Protein AF-A0A845X352-F1 (afdb_monomer_lite)

Foldseek 3Di:
DDPPPPDQFAKEWEWAWDDELQDWIKIWIFIDGPLCPPDTPDTDMFIPLRHNVLLVLLCCLFPPQQVVLVPDQDPDVVVLPVPPHDPVVSVVSVVVSLVVVQCSCVDPRNVVVVVVCVVPDDLSHQYEYEYEDLYLSVVSRLVVSHCVCVSRVNYFYAYAFFADPPCLLVDPDPDDDDDDDDDDDDDDDDDPPPPVVVVVVPPPDDDDDDPPPDDDDQAAQEEEEQEAEPVSADCPLVVVLQVVPDDSRHHYDYDHLDAPVVLLCCLAPHAHQEYEYDAEWDQDPNWIWGHSYPVRHIDTLVNVLVSNLNNVSRNHAEYEYLYACFSVNRSVCRVVVRDRAKYKGFSGGADNVLSSQLSNQLVVVLLVFDFNSVSNLRSLVVCCVPDDPNHNSSSTIGIYGHSPDGGDGRPPAPWFKKKWWWDDDLPDDDLVRVVVLVVQLVVVLVVVPFDFWDFFFFDPPTTITIIIGHPVSVVVVQVCVVVVVPQDRPNIGTPHMDGDDPLRVVLSVVLVCQQVVVDPLAPLDQAEQDRGEQDQGESDLGANDQYEHDQHEHDSHEPAAYACDQYEQDQYEHHQYEQCYECAQYEQAQYECDLYENAQYECDLYECALYEHALYECHLYEDANYECANYHCHNYQQANYEHENYHRQDPVNVVVSVVSHYDYPPDVPPDDDDDD

pLDDT: mean 74.86, std 20.64, range [22.33, 98.38]

Secondary structure (DSSP, 8-state):
----------EEEEEEEEEETTEEEEEEEEEEETTB-SS-SEEEEEE----HHHHHHHHHIIIIIIHHHTSSTT--TTGGGSSSS-HHHHHHHHHHHHHHHHHHHTSHHHHHHHHHHHHH--TTS-EEEEEE---HHHHTS-GGG-THHHH-TTEEEEEEPPP--HHHHS----PPPPP------------STTTHHHHTTSTTS--------------PEEEEEEE---TT---HHHHHHHHHT-BTTEEEEEEES--HHHHHHHHHHS--SEEEEES-EEEETTEEEEE-STT--EEEHHHHHHHHHHHHHTT--EEEEESTTHHHHHHHHHHTT---SEEEEESS---HHHHHHHHHHHHHHHHTT--HHHHHHHHHHHHHHH-TT-TTGGGSEEEEE-TTSPPP----S-EEEEEEEEE--TTS--HHHHHHHHHHHHHHHHTTT-SS-EEEEEETTTEEEEEEEEHHHHHHHHHHHHTTS--EETTEEEEEEE---HHHHHHHHHHHHHHHT-S-GGG-TT-B-TT-B-TT-B-TT-B-TT-B-TT-B-TT-B-TT-B-TT-B-TT-B-TT-B--SB-TT-B-TT-B-TT-B-TT-B-TT-B-TT-B-TT-B-TT-B-TT-B-TT-B-TT-B-TT-B-TT-BS--HHHHHHHHHTT-B----TTS-PPPP-

Radius of gyration: 29.83 Å; chains: 1; bounding box: 79×106×74 Å

Structure (mmCIF, N/CA/C/O backbone):
data_AF-A0A845X352-F1
#
_entry.id   AF-A0A845X352-F1
#
loop_
_atom_site.group_PDB
_atom_site.id
_atom_site.type_symbol
_atom_site.label_atom_id
_atom_site.label_alt_id
_atom_site.label_comp_id
_atom_site.label_asym_id
_atom_site.label_entity_id
_atom_site.label_seq_id
_atom_site.pdbx_PDB_ins_code
_atom_site.Cartn_x
_atom_site.Cartn_y
_atom_site.Cartn_z
_atom_site.occupancy
_atom_site.B_iso_or_equiv
_atom_site.auth_seq_id
_atom_site.auth_comp_id
_atom_site.auth_asym_id
_atom_site.auth_atom_id
_atom_site.pdbx_PDB_model_num
ATOM 1 N N . MET A 1 1 ? -16.718 -16.665 -29.196 1.00 27.50 1 MET A N 1
ATOM 2 C CA . MET A 1 1 ? -15.896 -15.441 -29.122 1.00 27.50 1 MET A CA 1
ATOM 3 C C . MET A 1 1 ? -16.073 -14.895 -27.712 1.00 27.50 1 MET A C 1
ATOM 5 O O . MET A 1 1 ? -17.046 -14.210 -27.438 1.00 27.50 1 MET A O 1
ATOM 9 N N . ILE A 1 2 ? -15.255 -15.384 -26.778 1.00 23.72 2 ILE A N 1
ATOM 10 C CA . ILE A 1 2 ? -15.344 -15.021 -25.359 1.00 23.72 2 ILE A CA 1
ATOM 11 C C . ILE A 1 2 ? -14.683 -13.653 -25.238 1.00 23.72 2 ILE A C 1
ATOM 13 O O . ILE A 1 2 ? -13.480 -13.532 -25.454 1.00 23.72 2 ILE A O 1
ATOM 17 N N . ILE A 1 3 ? -15.480 -12.625 -24.965 1.00 23.97 3 ILE A N 1
ATOM 18 C CA . ILE A 1 3 ? -14.970 -11.309 -24.596 1.00 23.97 3 ILE A CA 1
ATOM 19 C C . ILE A 1 3 ? -14.359 -11.487 -23.203 1.00 23.97 3 ILE A C 1
ATOM 21 O O . ILE A 1 3 ? -15.082 -11.551 -22.210 1.00 23.97 3 ILE A O 1
ATOM 25 N N . GLN A 1 4 ? -13.032 -11.634 -23.138 1.00 23.55 4 GLN A N 1
ATOM 26 C CA . GLN A 1 4 ? -12.269 -11.350 -21.927 1.00 23.55 4 GLN A CA 1
ATOM 27 C C . GLN A 1 4 ? -12.583 -9.899 -21.552 1.00 23.55 4 GLN A C 1
ATOM 29 O O . GLN A 1 4 ? -12.044 -8.972 -22.148 1.00 23.55 4 GLN A O 1
ATOM 34 N N . LYS A 1 5 ? -13.488 -9.688 -20.594 1.00 25.59 5 LYS A N 1
ATOM 35 C CA . LYS A 1 5 ? -13.499 -8.432 -19.848 1.00 25.59 5 LYS A CA 1
ATOM 36 C C . LYS A 1 5 ? -12.188 -8.413 -19.069 1.00 25.59 5 LYS A C 1
ATOM 38 O O . LYS A 1 5 ? -12.020 -9.201 -18.142 1.00 25.59 5 LYS A O 1
ATOM 43 N N . SER A 1 6 ? -11.240 -7.594 -19.511 1.00 26.06 6 SER A N 1
ATOM 44 C CA . SER A 1 6 ? -10.033 -7.290 -18.755 1.00 26.06 6 SER A CA 1
ATOM 45 C C . SER A 1 6 ? -10.470 -6.699 -17.420 1.00 26.06 6 SER A C 1
ATOM 47 O O . SER A 1 6 ? -11.062 -5.622 -17.370 1.00 26.06 6 SER A O 1
ATOM 49 N N . TYR A 1 7 ? -10.242 -7.435 -16.340 1.00 32.81 7 TYR A N 1
ATOM 50 C CA . TYR A 1 7 ? -10.299 -6.871 -15.002 1.00 32.81 7 TYR A CA 1
ATOM 51 C C . TYR A 1 7 ? -9.311 -5.695 -14.965 1.00 32.81 7 TYR A C 1
ATOM 53 O O . TYR A 1 7 ? -8.172 -5.865 -15.391 1.00 32.81 7 TYR A O 1
ATOM 61 N N . SER A 1 8 ? -9.755 -4.513 -14.524 1.00 38.47 8 SER A N 1
ATOM 62 C CA . SER A 1 8 ? -8.874 -3.370 -14.239 1.00 38.47 8 SER A CA 1
ATOM 63 C C . SER A 1 8 ? -7.820 -3.839 -13.240 1.00 38.47 8 SER A C 1
ATOM 65 O O . SER A 1 8 ? -8.158 -4.125 -12.090 1.00 38.47 8 SER A O 1
ATOM 67 N N . ILE A 1 9 ? -6.572 -3.967 -13.683 1.00 52.75 9 ILE A N 1
ATOM 68 C CA . ILE A 1 9 ? -5.444 -4.319 -12.819 1.00 52.75 9 ILE A CA 1
ATOM 69 C C . ILE A 1 9 ? -4.817 -2.998 -12.407 1.00 52.75 9 ILE A C 1
ATOM 71 O O . ILE A 1 9 ? -4.431 -2.214 -13.267 1.00 52.75 9 ILE A O 1
ATOM 75 N N . ASP A 1 10 ? -4.699 -2.742 -11.109 1.00 67.00 10 ASP A N 1
ATOM 76 C CA . ASP A 1 10 ? -3.988 -1.559 -10.640 1.00 67.00 10 ASP A CA 1
ATOM 77 C C . ASP A 1 10 ? -2.514 -1.658 -11.088 1.00 67.00 10 ASP A C 1
ATOM 79 O O . ASP A 1 10 ? -1.844 -2.670 -10.867 1.00 67.00 10 ASP A O 1
ATOM 83 N N . LYS A 1 11 ? -1.991 -0.621 -11.744 1.00 78.12 11 LYS A N 1
ATOM 84 C CA . LYS A 1 11 ? -0.628 -0.579 -12.297 1.00 78.12 11 LYS A CA 1
ATOM 85 C C . LYS A 1 11 ? 0.207 0.426 -11.526 1.00 78.12 11 LYS A C 1
ATOM 87 O O . LYS A 1 11 ? -0.228 1.554 -11.295 1.00 78.12 11 LYS A O 1
ATOM 92 N N . GLN A 1 12 ? 1.434 0.054 -11.179 1.00 84.50 12 GLN A N 1
ATOM 93 C CA . GLN A 1 12 ? 2.413 0.995 -10.642 1.00 84.50 12 GLN A CA 1
ATOM 94 C C . GLN A 1 12 ? 3.542 1.180 -11.652 1.00 84.50 12 GLN A C 1
ATOM 96 O O . GLN A 1 12 ? 4.151 0.214 -12.101 1.00 84.50 12 GLN A O 1
ATOM 101 N N . ILE A 1 13 ? 3.820 2.424 -12.015 1.00 89.75 13 ILE A N 1
ATOM 102 C CA . ILE A 1 13 ? 4.862 2.806 -12.964 1.00 89.75 13 ILE A CA 1
ATOM 103 C C . ILE A 1 13 ? 5.906 3.597 -12.192 1.00 89.75 13 ILE A C 1
ATOM 105 O O . ILE A 1 13 ? 5.591 4.633 -11.616 1.00 89.75 13 ILE A O 1
ATOM 109 N N . LEU A 1 14 ? 7.148 3.138 -12.194 1.00 89.75 14 LEU A N 1
ATOM 110 C CA . LEU A 1 14 ? 8.281 3.842 -11.613 1.00 89.75 14 LEU A CA 1
ATOM 111 C C . LEU A 1 14 ? 9.155 4.395 -12.742 1.00 89.75 14 LEU A C 1
ATOM 113 O O . LEU A 1 14 ? 9.650 3.638 -13.576 1.00 89.75 14 LEU A O 1
ATOM 117 N N . LEU A 1 15 ? 9.322 5.716 -12.764 1.00 92.50 15 LEU A N 1
ATOM 118 C CA . LEU A 1 15 ? 10.252 6.436 -13.627 1.00 92.50 15 LEU A CA 1
ATOM 119 C C . LEU A 1 15 ? 11.428 6.915 -12.776 1.00 92.50 15 LEU A C 1
ATOM 121 O O . LEU A 1 15 ? 11.297 7.882 -12.018 1.00 92.50 15 LEU A O 1
ATOM 125 N N . THR A 1 16 ? 12.571 6.243 -12.891 1.00 91.56 16 THR A N 1
ATOM 126 C CA . THR A 1 16 ? 13.773 6.569 -12.117 1.00 91.56 16 THR A CA 1
ATOM 127 C C . THR A 1 16 ? 14.749 7.371 -12.958 1.00 91.56 16 THR A C 1
ATOM 129 O O . THR A 1 16 ? 15.307 6.879 -13.931 1.00 91.56 16 THR A O 1
ATOM 132 N N . PHE A 1 17 ? 14.956 8.626 -12.571 1.00 91.69 17 PHE A N 1
ATOM 133 C CA . PHE A 1 17 ? 15.816 9.575 -13.260 1.00 91.69 17 PHE A CA 1
ATOM 134 C C . PHE A 1 17 ? 17.220 9.578 -12.651 1.00 91.69 17 PHE A C 1
ATOM 136 O O . PHE A 1 17 ? 17.397 9.842 -11.456 1.00 91.69 17 PHE A O 1
ATOM 143 N N . TYR A 1 18 ? 18.223 9.365 -13.498 1.00 89.44 18 TYR A N 1
ATOM 144 C CA . TYR A 1 18 ? 19.641 9.423 -13.158 1.00 89.44 18 TYR A CA 1
ATOM 145 C C . TYR A 1 18 ? 20.284 10.616 -13.860 1.00 89.44 18 TYR A C 1
ATOM 147 O O . TYR A 1 18 ? 20.210 10.725 -15.080 1.00 89.44 18 TYR A O 1
ATOM 155 N N . GLY A 1 19 ? 20.919 11.503 -13.094 1.00 90.00 19 GLY A N 1
ATOM 156 C CA . GLY A 1 19 ? 21.525 12.730 -13.614 1.00 90.00 19 GLY A CA 1
ATOM 157 C C . GLY A 1 19 ? 20.669 13.968 -13.356 1.00 90.00 19 GLY A C 1
ATOM 158 O O . GLY A 1 19 ? 19.941 14.029 -12.363 1.00 90.00 19 GLY A O 1
ATOM 159 N N . THR A 1 20 ? 20.793 14.981 -14.216 1.00 90.94 20 THR A N 1
ATOM 160 C CA . THR A 1 20 ? 20.149 16.292 -14.020 1.00 90.94 20 THR A CA 1
ATOM 161 C C . THR A 1 20 ? 19.397 16.731 -15.262 1.00 90.94 20 THR A C 1
ATOM 163 O O . THR A 1 20 ? 19.816 16.440 -16.379 1.00 90.94 20 THR A O 1
ATOM 166 N N . LEU A 1 21 ? 18.318 17.501 -15.104 1.00 91.25 21 LEU A N 1
ATOM 167 C CA . LEU A 1 21 ? 17.603 18.033 -16.265 1.00 91.25 21 LEU A CA 1
ATOM 168 C C . LEU A 1 21 ? 18.481 18.958 -17.132 1.00 91.25 21 LEU A C 1
ATOM 170 O O . LEU A 1 21 ? 18.203 19.140 -18.312 1.00 91.25 21 LEU A O 1
ATOM 174 N N . GLN A 1 22 ? 19.558 19.515 -16.573 1.00 89.81 22 GLN A N 1
ATOM 175 C CA . GLN A 1 22 ? 20.513 20.367 -17.282 1.00 89.81 22 GLN A CA 1
ATOM 176 C C . GLN A 1 22 ? 21.552 19.604 -18.109 1.00 89.81 22 GLN A C 1
ATOM 178 O O . GLN A 1 22 ? 22.080 20.175 -19.059 1.00 89.81 22 GLN A O 1
ATOM 183 N N . ALA A 1 23 ? 21.897 18.372 -17.739 1.00 88.88 23 ALA A N 1
ATOM 184 C CA . ALA A 1 23 ? 22.916 17.585 -18.427 1.00 88.88 23 ALA A CA 1
ATOM 185 C C . ALA A 1 23 ? 22.844 16.106 -18.028 1.00 88.88 23 ALA A C 1
ATOM 187 O O . ALA A 1 23 ? 22.582 15.787 -16.865 1.00 88.88 23 ALA A O 1
ATOM 188 N N . GLU A 1 24 ? 23.157 15.237 -18.996 1.00 84.06 24 GLU A N 1
ATOM 189 C CA . GLU A 1 24 ? 23.395 13.800 -18.791 1.00 84.06 24 GLU A CA 1
ATOM 190 C C . GLU A 1 24 ? 22.262 13.099 -18.024 1.00 84.06 24 GLU A C 1
ATOM 192 O O . GLU A 1 24 ? 22.479 12.479 -16.987 1.00 84.06 24 GLU A O 1
ATOM 197 N N . LEU A 1 25 ? 21.033 13.222 -18.537 1.00 91.50 25 LEU A N 1
ATOM 198 C CA . LEU A 1 25 ? 19.848 12.612 -17.941 1.00 91.50 25 LEU A CA 1
ATOM 199 C C . LEU A 1 25 ? 19.514 11.270 -18.603 1.00 91.50 25 LEU A C 1
ATOM 201 O O . LEU A 1 25 ? 19.390 11.183 -19.831 1.00 91.50 25 LEU A O 1
ATOM 205 N N . ALA A 1 26 ? 19.321 10.252 -17.772 1.00 90.44 26 ALA A N 1
ATOM 206 C CA . ALA A 1 26 ? 18.781 8.951 -18.141 1.00 90.44 26 ALA A CA 1
ATOM 207 C C . ALA A 1 26 ? 17.533 8.630 -17.310 1.00 90.44 26 ALA A C 1
ATOM 209 O O . ALA A 1 26 ? 17.379 9.140 -16.198 1.00 90.44 26 ALA A O 1
ATOM 210 N N . VAL A 1 27 ? 16.644 7.801 -17.853 1.00 92.56 27 VAL A N 1
ATOM 211 C CA . VAL A 1 27 ? 15.382 7.403 -17.222 1.00 92.56 27 VAL A CA 1
ATOM 212 C C . VAL A 1 27 ? 15.180 5.913 -17.373 1.00 92.56 27 VAL A C 1
ATOM 214 O O . VAL A 1 27 ? 15.124 5.409 -18.495 1.00 92.56 27 VAL A O 1
ATOM 217 N N . ASP A 1 28 ? 14.999 5.245 -16.243 1.00 89.50 28 ASP A N 1
ATOM 218 C CA . ASP A 1 28 ? 14.553 3.864 -16.199 1.00 89.50 28 ASP A CA 1
ATOM 219 C C . ASP A 1 28 ? 13.034 3.825 -16.026 1.00 89.50 28 ASP A C 1
ATOM 221 O O . ASP A 1 28 ? 12.488 4.400 -15.084 1.00 89.50 28 ASP A O 1
ATOM 225 N N . LEU A 1 29 ? 12.350 3.144 -16.944 1.00 90.19 29 LEU A N 1
ATOM 226 C CA . LEU A 1 29 ? 10.934 2.809 -16.842 1.00 90.19 29 LEU A CA 1
ATOM 227 C C . LEU A 1 29 ? 10.811 1.401 -16.274 1.00 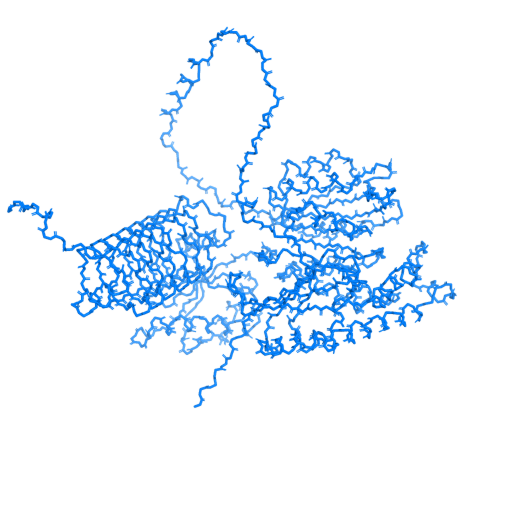90.19 29 LEU A C 1
ATOM 229 O O . LEU A 1 29 ? 11.266 0.439 -16.894 1.00 90.19 29 LEU A O 1
ATOM 233 N N . THR A 1 30 ? 10.124 1.290 -15.143 1.00 86.44 30 THR A N 1
ATOM 234 C CA . THR A 1 30 ? 9.748 0.013 -14.540 1.00 86.44 30 THR A CA 1
ATOM 235 C C . THR A 1 30 ? 8.236 -0.036 -14.337 1.00 86.44 30 THR A C 1
ATOM 237 O O . THR A 1 30 ? 7.671 0.875 -13.737 1.00 86.44 30 THR A O 1
ATOM 240 N N . ILE A 1 31 ? 7.561 -1.075 -14.832 1.00 82.81 31 ILE A N 1
ATOM 241 C CA . ILE A 1 31 ? 6.104 -1.247 -14.677 1.00 82.81 31 ILE A CA 1
ATOM 242 C C . ILE A 1 31 ? 5.823 -2.490 -13.841 1.00 82.81 31 ILE A C 1
ATOM 244 O O . ILE A 1 31 ? 6.288 -3.574 -14.180 1.00 82.81 31 ILE A O 1
ATOM 248 N N . PHE A 1 32 ? 5.011 -2.347 -12.801 1.00 73.75 32 PHE A N 1
ATOM 249 C CA . PHE A 1 32 ? 4.535 -3.427 -11.943 1.00 73.75 32 PHE A CA 1
ATOM 250 C C . PHE A 1 32 ? 3.018 -3.588 -12.078 1.00 73.75 32 PHE A C 1
ATOM 252 O O . PHE A 1 32 ? 2.281 -2.604 -12.198 1.00 73.75 32 PHE A O 1
ATOM 259 N N . ASN A 1 33 ? 2.541 -4.829 -11.994 1.00 65.88 33 ASN A N 1
ATOM 260 C CA . ASN A 1 33 ? 1.147 -5.094 -11.641 1.00 65.88 33 ASN A CA 1
ATOM 261 C C . ASN A 1 33 ? 1.039 -4.976 -10.109 1.00 65.88 33 ASN A C 1
ATOM 263 O O . ASN A 1 33 ? 1.900 -5.508 -9.407 1.00 65.88 33 ASN A O 1
ATOM 267 N N . GLN A 1 34 ? 0.039 -4.276 -9.559 1.00 52.00 34 GLN A N 1
ATOM 268 C CA . GLN A 1 34 ? -0.154 -4.279 -8.102 1.00 52.00 34 GLN A CA 1
ATOM 269 C C . GLN A 1 34 ? -0.343 -5.721 -7.603 1.00 52.00 34 GLN A C 1
ATOM 271 O O . GLN A 1 34 ? -1.073 -6.493 -8.217 1.00 52.00 34 GLN A O 1
ATOM 276 N N . GLY A 1 35 ? 0.348 -6.066 -6.512 1.00 45.88 35 GLY A N 1
ATOM 277 C CA . GLY A 1 35 ? 0.428 -7.421 -5.949 1.00 45.88 35 GLY A CA 1
ATOM 278 C C . GLY A 1 35 ? 1.783 -8.094 -6.203 1.00 45.88 35 GLY A C 1
ATOM 279 O O . GLY A 1 35 ? 2.376 -8.639 -5.275 1.00 45.88 35 GLY A O 1
ATOM 280 N N . ASP A 1 36 ? 2.364 -7.936 -7.401 1.00 47.59 36 ASP A N 1
ATOM 281 C CA . ASP A 1 36 ? 3.712 -8.430 -7.730 1.00 47.59 36 ASP A CA 1
ATOM 282 C C . ASP A 1 36 ? 4.685 -7.267 -7.973 1.00 47.59 36 ASP A C 1
ATOM 284 O O . ASP A 1 36 ? 4.944 -6.827 -9.094 1.00 47.59 36 ASP A O 1
ATOM 288 N N . ARG A 1 37 ? 5.234 -6.752 -6.867 1.00 49.88 37 ARG A N 1
ATOM 289 C CA . ARG A 1 37 ? 6.278 -5.709 -6.867 1.00 49.88 37 ARG A CA 1
ATOM 290 C C . ARG A 1 37 ? 7.693 -6.280 -7.016 1.00 49.88 37 ARG A C 1
ATOM 292 O O . ARG A 1 37 ? 8.659 -5.522 -6.967 1.00 49.88 37 ARG A O 1
ATOM 299 N N . SER A 1 38 ? 7.822 -7.602 -7.153 1.00 46.84 38 SER A N 1
ATOM 300 C CA . SER A 1 38 ? 9.112 -8.302 -7.224 1.00 46.84 38 SER A CA 1
ATOM 301 C C . SER A 1 38 ? 9.533 -8.566 -8.668 1.00 46.84 38 SER A C 1
ATOM 303 O O . SER A 1 38 ? 10.730 -8.635 -8.949 1.00 46.84 38 SER A O 1
ATOM 305 N N . HIS A 1 39 ? 8.564 -8.672 -9.582 1.00 52.84 39 HIS A N 1
ATOM 306 C CA . HIS A 1 39 ? 8.807 -8.955 -10.993 1.00 52.84 39 HIS A CA 1
ATOM 307 C C . HIS A 1 39 ? 8.218 -7.846 -11.874 1.00 52.84 39 HIS A C 1
ATOM 309 O O . HIS A 1 39 ? 7.007 -7.802 -12.105 1.00 52.84 39 HIS A O 1
ATOM 315 N N . PRO A 1 40 ? 9.051 -6.924 -12.383 1.00 65.25 40 PRO A N 1
ATOM 316 C CA . PRO A 1 40 ? 8.569 -5.894 -13.286 1.00 65.25 40 PRO A CA 1
ATOM 317 C C . PRO A 1 40 ? 8.133 -6.499 -14.626 1.00 65.25 40 PRO A C 1
ATOM 319 O O . PRO A 1 40 ? 8.831 -7.320 -15.219 1.00 65.25 40 PRO A O 1
ATOM 322 N N . VAL A 1 41 ? 6.983 -6.047 -15.123 1.00 64.00 41 VAL A N 1
ATOM 323 C CA . VAL A 1 41 ? 6.405 -6.412 -16.427 1.00 64.00 41 VAL A CA 1
ATOM 324 C C . VAL A 1 41 ? 7.236 -5.827 -17.569 1.00 64.00 41 VAL A C 1
ATOM 326 O O . VAL A 1 41 ? 7.418 -6.459 -18.608 1.00 64.00 41 VAL A O 1
ATOM 329 N N . ILE A 1 42 ? 7.745 -4.610 -17.373 1.00 72.06 42 ILE A N 1
ATOM 330 C CA . ILE A 1 42 ? 8.658 -3.923 -18.287 1.00 72.06 42 ILE A CA 1
ATOM 331 C C . ILE A 1 42 ? 9.770 -3.303 -17.453 1.00 72.06 42 ILE A C 1
ATOM 333 O O . ILE A 1 42 ? 9.489 -2.676 -16.434 1.00 72.06 42 ILE A O 1
ATOM 337 N N . MET A 1 43 ? 11.010 -3.448 -17.919 1.00 77.31 43 MET A N 1
ATOM 338 C CA . MET A 1 43 ? 12.171 -2.716 -17.425 1.00 77.31 43 MET A CA 1
ATOM 339 C C . MET A 1 43 ? 12.993 -2.247 -18.625 1.00 77.31 43 MET A C 1
ATOM 341 O O . MET A 1 43 ? 13.403 -3.062 -19.454 1.00 77.31 43 MET A O 1
ATOM 345 N N . MET A 1 44 ? 13.203 -0.938 -18.747 1.00 85.19 44 MET A N 1
ATOM 346 C CA . MET A 1 44 ? 14.012 -0.356 -19.819 1.00 85.19 44 MET A CA 1
ATOM 347 C C . MET A 1 44 ? 14.641 0.966 -19.412 1.00 85.19 44 MET A C 1
ATOM 349 O O . MET A 1 44 ? 14.133 1.632 -18.518 1.00 85.19 44 MET A O 1
ATOM 353 N N . SER A 1 45 ? 15.687 1.360 -20.134 1.00 87.00 45 SER A N 1
ATOM 354 C CA . SER A 1 45 ? 16.434 2.593 -19.900 1.00 87.00 45 SER A CA 1
ATOM 355 C C . SER A 1 45 ? 16.489 3.439 -21.166 1.00 87.00 45 SER A C 1
ATOM 357 O O . SER A 1 45 ? 16.761 2.928 -22.255 1.00 87.00 45 SER A O 1
ATOM 359 N N . VAL A 1 46 ? 16.277 4.742 -21.016 1.00 88.06 46 VAL A N 1
ATOM 360 C CA . VAL A 1 46 ? 16.430 5.746 -22.073 1.00 88.06 46 VAL A CA 1
ATOM 361 C C . VAL A 1 46 ? 17.457 6.777 -21.617 1.00 88.06 46 VAL A C 1
ATOM 363 O O . VAL A 1 46 ? 17.418 7.234 -20.479 1.00 88.06 46 VAL A O 1
ATOM 366 N N . THR A 1 47 ? 18.383 7.161 -22.491 1.00 88.56 47 THR A N 1
ATOM 367 C CA . THR A 1 47 ? 19.414 8.172 -22.210 1.00 88.56 47 THR A CA 1
ATOM 368 C C . THR A 1 47 ? 19.254 9.386 -23.123 1.00 88.56 47 THR A C 1
ATOM 370 O O . THR A 1 47 ? 18.523 9.343 -24.110 1.00 88.56 47 THR A O 1
ATOM 373 N N . GLY A 1 48 ? 19.934 10.488 -22.796 1.00 83.38 48 GLY A N 1
ATOM 374 C CA . GLY A 1 48 ? 19.957 11.681 -23.650 1.00 83.38 48 GLY A CA 1
ATOM 375 C C . GLY A 1 48 ? 18.705 12.551 -23.547 1.00 83.38 48 GLY A C 1
ATOM 376 O O . GLY A 1 48 ? 18.494 13.417 -24.384 1.00 83.38 48 GLY A O 1
ATOM 377 N N . VAL A 1 49 ? 17.900 12.366 -22.501 1.00 88.56 49 VAL A N 1
ATOM 378 C CA . VAL A 1 49 ? 16.625 13.075 -22.316 1.00 88.56 49 VAL A CA 1
ATOM 379 C C . VAL A 1 49 ? 16.762 14.409 -21.563 1.00 88.56 49 VAL A C 1
ATOM 381 O O . VAL A 1 49 ? 15.774 14.954 -21.075 1.00 88.56 49 VAL A O 1
ATOM 384 N N . ALA A 1 50 ? 17.976 14.940 -21.397 1.00 91.88 50 ALA A N 1
ATOM 385 C CA . ALA A 1 50 ? 18.186 16.202 -20.685 1.00 91.88 50 ALA A CA 1
ATOM 386 C C . ALA A 1 50 ? 17.544 17.376 -21.446 1.00 91.88 50 ALA A C 1
ATOM 388 O O . ALA A 1 50 ? 17.610 17.442 -22.670 1.00 91.88 50 ALA A O 1
ATOM 389 N N . ASN A 1 51 ? 16.955 18.328 -20.720 1.00 94.12 51 ASN A N 1
ATOM 390 C CA . ASN A 1 51 ? 16.324 19.514 -21.295 1.00 94.12 51 ASN A CA 1
ATOM 391 C C . ASN A 1 51 ? 16.645 20.769 -20.456 1.00 94.12 51 ASN A C 1
ATOM 393 O O . ASN A 1 51 ? 15.873 21.166 -19.574 1.00 94.12 51 ASN A O 1
ATOM 397 N N . PRO A 1 52 ? 17.790 21.424 -20.727 1.00 93.25 52 PRO A N 1
ATOM 398 C CA . PRO A 1 52 ? 18.236 22.585 -19.964 1.00 93.25 52 PRO A CA 1
ATOM 399 C C . PRO A 1 52 ? 17.257 23.760 -20.027 1.00 93.25 52 PRO A C 1
ATOM 401 O O . PRO A 1 52 ? 17.174 24.538 -19.076 1.00 93.25 52 PRO A O 1
ATOM 404 N N . ASP A 1 53 ? 16.525 23.907 -21.131 1.00 94.44 53 ASP A N 1
ATOM 405 C CA . ASP A 1 53 ? 15.579 25.005 -21.318 1.00 94.44 53 ASP A CA 1
ATOM 406 C C . ASP A 1 53 ? 14.304 24.792 -20.500 1.00 94.44 53 ASP A C 1
ATOM 408 O O . ASP A 1 53 ? 13.846 25.732 -19.847 1.00 94.44 53 ASP A O 1
ATOM 412 N N . LEU A 1 54 ? 13.814 23.552 -20.394 1.00 94.88 54 LEU A N 1
ATOM 413 C CA . LEU A 1 54 ? 12.740 23.206 -19.460 1.00 94.88 54 LEU A CA 1
ATOM 414 C C . LEU A 1 54 ? 13.149 23.496 -18.007 1.00 94.88 54 LEU A C 1
ATOM 416 O O . LEU A 1 54 ? 12.379 24.088 -17.248 1.00 94.88 54 LEU A O 1
ATOM 420 N N . ALA A 1 55 ? 14.390 23.168 -17.628 1.00 92.44 55 ALA A N 1
ATOM 421 C CA . ALA A 1 55 ? 14.906 23.489 -16.298 1.00 92.44 55 ALA A CA 1
ATOM 422 C C . ALA A 1 55 ? 14.955 25.007 -16.031 1.00 92.44 55 ALA A C 1
ATOM 424 O O . ALA A 1 55 ? 14.661 25.455 -14.917 1.00 92.44 55 ALA A O 1
ATOM 425 N N . LYS A 1 56 ? 15.311 25.815 -17.042 1.00 93.38 56 LYS A N 1
ATOM 426 C CA . LYS A 1 56 ? 15.286 27.286 -16.948 1.00 93.38 56 LYS A CA 1
ATOM 427 C C . LYS A 1 56 ? 13.860 27.812 -16.811 1.00 93.38 56 LYS A C 1
ATOM 429 O O . LYS A 1 56 ? 13.637 28.673 -15.965 1.00 93.38 56 LYS A O 1
ATOM 434 N N . LEU A 1 57 ? 12.908 27.292 -17.589 1.00 93.69 57 LEU A N 1
ATOM 435 C CA . LEU A 1 57 ? 11.498 27.692 -17.520 1.00 93.69 57 LEU A CA 1
ATOM 436 C C . LEU A 1 57 ? 10.891 27.382 -16.151 1.00 93.69 57 LEU A C 1
ATOM 438 O O . LEU A 1 57 ? 10.268 28.257 -15.553 1.00 93.69 57 LEU A O 1
ATOM 442 N N . ALA A 1 58 ? 11.141 26.185 -15.611 1.00 91.12 58 ALA A N 1
ATOM 443 C CA . ALA A 1 58 ? 10.675 25.805 -14.279 1.00 91.12 58 ALA A CA 1
ATOM 444 C C . ALA A 1 58 ? 11.239 26.741 -13.199 1.00 91.12 58 ALA A C 1
ATOM 446 O O . ALA A 1 58 ? 10.507 27.237 -12.340 1.00 91.12 58 ALA A O 1
ATOM 447 N N . ARG A 1 59 ? 12.543 27.043 -13.274 1.00 89.50 59 ARG A N 1
ATOM 448 C CA . ARG A 1 59 ? 13.198 27.983 -12.356 1.00 89.50 59 ARG A CA 1
ATOM 449 C C . ARG A 1 59 ? 12.612 29.386 -12.469 1.00 89.50 59 ARG A C 1
ATOM 451 O O . ARG A 1 59 ? 12.302 29.980 -11.439 1.00 89.50 59 ARG A O 1
ATOM 458 N N . ARG A 1 60 ? 12.469 29.900 -13.693 1.00 89.19 60 ARG A N 1
ATOM 459 C CA . ARG A 1 60 ? 11.906 31.223 -13.970 1.00 89.19 60 ARG A CA 1
ATOM 460 C C . ARG A 1 60 ? 10.497 31.333 -13.403 1.00 89.19 60 ARG A C 1
ATOM 462 O O . ARG A 1 60 ? 10.231 32.252 -12.637 1.00 89.19 60 ARG A O 1
ATOM 469 N N . TYR A 1 61 ? 9.637 30.359 -13.696 1.00 89.38 61 TYR A N 1
ATOM 470 C CA . TYR A 1 61 ? 8.278 30.337 -13.172 1.00 89.38 61 TYR A CA 1
ATOM 471 C C . TYR A 1 61 ? 8.269 30.436 -11.643 1.00 89.38 61 TYR A C 1
ATOM 473 O O . TYR A 1 61 ? 7.702 31.373 -11.086 1.00 89.38 61 TYR A O 1
ATOM 481 N N . TRP A 1 62 ? 8.962 29.530 -10.945 1.00 86.31 62 TRP A N 1
ATOM 482 C CA . TRP A 1 62 ? 8.913 29.498 -9.483 1.00 86.31 62 TRP A CA 1
ATOM 483 C C . TRP A 1 62 ? 9.601 30.690 -8.809 1.00 86.31 62 TRP A C 1
ATOM 485 O O . TRP A 1 62 ? 9.115 31.152 -7.778 1.00 86.31 62 TRP A O 1
ATOM 495 N N . GLN A 1 63 ? 10.725 31.179 -9.343 1.00 83.62 63 GLN A N 1
ATOM 496 C CA . GLN A 1 63 ? 11.546 32.209 -8.688 1.00 83.62 63 GLN A CA 1
ATOM 497 C C . GLN A 1 63 ? 11.208 33.637 -9.121 1.00 83.62 63 GLN A C 1
ATOM 499 O O . GLN A 1 63 ? 11.231 34.539 -8.283 1.00 83.62 63 GLN A O 1
ATOM 504 N N . GLU A 1 64 ? 10.921 33.847 -10.403 1.00 83.88 64 GLU A N 1
ATOM 505 C CA . GLU A 1 64 ? 10.800 35.179 -11.008 1.00 83.88 64 GLU A CA 1
ATOM 506 C C . GLU A 1 64 ? 9.344 35.594 -11.227 1.00 83.88 64 GLU A C 1
ATOM 508 O O . GLU A 1 64 ? 9.049 36.782 -11.163 1.00 83.88 64 GLU A O 1
ATOM 513 N N . GLU A 1 65 ? 8.426 34.647 -11.436 1.00 84.19 65 GLU A N 1
ATOM 514 C CA . GLU A 1 65 ? 7.021 34.959 -11.744 1.00 84.19 65 GLU A CA 1
ATOM 515 C C . GLU A 1 65 ? 6.101 34.655 -10.547 1.00 84.19 65 GLU A C 1
ATOM 517 O O . GLU A 1 65 ? 5.347 35.519 -10.097 1.00 84.19 65 GLU A O 1
ATOM 522 N N . TYR A 1 66 ? 6.218 33.457 -9.961 1.00 82.31 66 TYR A N 1
ATOM 523 C CA . TYR A 1 66 ? 5.352 32.989 -8.876 1.00 82.31 66 TYR A CA 1
ATOM 524 C C . TYR A 1 66 ? 5.754 33.548 -7.507 1.00 82.31 66 TYR A C 1
ATOM 526 O O . TYR A 1 66 ? 4.926 34.097 -6.786 1.00 82.31 66 TYR A O 1
ATOM 534 N N . ARG A 1 67 ? 7.035 33.464 -7.118 1.00 78.56 67 ARG A N 1
ATOM 535 C CA . ARG A 1 67 ? 7.496 33.947 -5.800 1.00 78.56 67 ARG A CA 1
ATOM 536 C C . ARG A 1 67 ? 7.215 35.441 -5.556 1.00 78.56 67 ARG A C 1
ATOM 538 O O . ARG A 1 67 ? 6.886 35.778 -4.418 1.00 78.56 67 ARG A O 1
ATOM 545 N N . PRO A 1 68 ? 7.308 36.355 -6.544 1.00 76.94 68 PRO A N 1
ATOM 546 C CA . PRO A 1 68 ? 6.946 37.759 -6.338 1.00 76.94 68 PRO A CA 1
ATOM 547 C C . PRO A 1 68 ? 5.458 38.008 -6.086 1.00 76.94 68 PRO A C 1
ATOM 549 O O . PRO A 1 68 ? 5.155 38.936 -5.335 1.00 76.94 68 PRO A O 1
ATOM 552 N N . LEU A 1 69 ? 4.549 37.162 -6.600 1.00 69.69 69 LEU A N 1
ATOM 553 C CA . LEU A 1 69 ? 3.135 37.176 -6.179 1.00 69.69 69 LEU A CA 1
ATOM 554 C C . LEU A 1 69 ? 2.996 36.968 -4.664 1.00 69.69 69 LEU A C 1
ATOM 556 O O . LEU A 1 69 ? 2.021 37.416 -4.076 1.00 69.69 69 LEU A O 1
ATOM 560 N N . MET A 1 70 ? 4.001 36.360 -4.025 1.00 66.44 70 MET A N 1
ATOM 561 C CA . MET A 1 70 ? 3.990 35.995 -2.606 1.00 66.44 70 MET A CA 1
ATOM 562 C C . MET A 1 70 ? 4.774 36.956 -1.703 1.00 66.44 70 MET A C 1
ATOM 564 O O . MET A 1 70 ? 4.748 36.806 -0.486 1.00 66.44 70 MET A O 1
ATOM 568 N N . ARG A 1 71 ? 5.501 37.939 -2.260 1.00 54.84 71 ARG A N 1
ATOM 569 C CA . ARG A 1 71 ? 6.313 38.900 -1.477 1.00 54.84 71 ARG A CA 1
ATOM 570 C C . ARG A 1 71 ? 5.535 40.134 -0.993 1.00 54.84 71 ARG A C 1
ATOM 572 O O . ARG A 1 71 ? 6.119 40.991 -0.330 1.00 54.84 71 ARG A O 1
ATOM 579 N N . GLY A 1 72 ? 4.238 40.229 -1.286 1.00 47.44 72 GLY A N 1
ATOM 580 C CA . GLY A 1 72 ? 3.338 41.212 -0.680 1.00 47.44 72 GLY A CA 1
ATOM 581 C C . GLY A 1 72 ? 2.671 40.630 0.564 1.00 47.44 72 GLY A C 1
ATOM 582 O O . GLY A 1 72 ? 1.964 39.635 0.464 1.00 47.44 72 GLY A O 1
ATOM 583 N N . ARG A 1 73 ? 2.899 41.243 1.731 1.00 43.72 73 ARG A N 1
ATOM 584 C CA . ARG A 1 73 ? 2.133 40.967 2.960 1.00 43.72 73 ARG A CA 1
ATOM 585 C C . ARG A 1 73 ? 0.642 41.139 2.660 1.00 43.72 73 ARG A C 1
ATOM 587 O O . ARG A 1 73 ? 0.298 42.147 2.048 1.00 43.72 73 ARG A O 1
ATOM 594 N N . ASP A 1 74 ? -0.201 40.197 3.079 1.00 44.09 74 ASP A N 1
ATOM 595 C CA . ASP A 1 74 ? -1.666 40.288 2.985 1.00 44.09 74 ASP A CA 1
ATOM 596 C C . ASP A 1 74 ? -2.185 40.837 1.648 1.00 44.09 74 ASP A C 1
ATOM 598 O O . ASP A 1 74 ? -2.790 41.912 1.576 1.00 44.09 74 ASP A O 1
ATOM 602 N N . ILE A 1 75 ? -1.977 40.107 0.551 1.00 42.31 75 ILE A N 1
ATOM 603 C CA . ILE A 1 75 ? -2.669 40.453 -0.692 1.00 42.31 75 ILE A CA 1
ATOM 604 C C . ILE A 1 75 ? -4.120 39.990 -0.557 1.00 42.31 75 ILE A C 1
ATOM 606 O O . ILE A 1 75 ? -4.491 38.881 -0.934 1.00 42.31 75 ILE A O 1
ATOM 610 N N . ARG A 1 76 ? -4.959 40.878 -0.014 1.00 44.50 76 ARG A N 1
ATOM 611 C CA . ARG A 1 76 ? -6.404 40.844 -0.252 1.00 44.50 76 ARG A CA 1
ATOM 612 C C . ARG A 1 76 ? -6.634 40.800 -1.773 1.00 44.50 76 ARG A C 1
ATOM 614 O O . ARG A 1 76 ? -5.902 41.491 -2.492 1.00 44.50 76 ARG A O 1
ATOM 621 N N . PRO A 1 77 ? -7.654 40.076 -2.271 1.00 42.91 77 PRO A N 1
ATOM 622 C CA . PRO A 1 77 ? -7.946 39.953 -3.708 1.00 42.91 77 PRO A CA 1
ATOM 623 C C . PRO A 1 77 ? -7.986 41.297 -4.464 1.00 42.91 77 PRO A C 1
ATOM 625 O O . PRO A 1 77 ? -7.686 41.369 -5.651 1.00 42.91 77 PRO A O 1
ATOM 628 N N . GLU A 1 78 ? -8.291 42.387 -3.757 1.00 40.22 78 GLU A N 1
ATOM 629 C CA . GLU A 1 78 ? -8.391 43.764 -4.252 1.00 40.22 78 GLU A CA 1
ATOM 630 C C . GLU A 1 78 ? -7.053 44.364 -4.739 1.00 40.22 78 GLU A C 1
ATOM 632 O O . GLU A 1 78 ? -7.042 45.182 -5.658 1.00 40.22 78 GLU A O 1
ATOM 637 N N . VAL A 1 79 ? -5.903 43.949 -4.188 1.00 43.66 79 VAL A N 1
ATOM 638 C CA . VAL A 1 79 ? -4.583 44.518 -4.554 1.00 43.66 79 VAL A CA 1
ATOM 639 C C . VAL A 1 79 ? -4.035 43.913 -5.853 1.00 43.66 79 VAL A C 1
ATOM 641 O O . VAL A 1 79 ? -3.284 44.575 -6.575 1.00 43.66 79 VAL A O 1
ATOM 644 N N . ILE A 1 80 ? -4.496 42.713 -6.219 1.00 46.81 80 ILE A N 1
ATOM 645 C CA . ILE A 1 80 ? -4.168 42.021 -7.476 1.00 46.81 80 ILE A CA 1
ATOM 646 C C . ILE A 1 80 ? -4.601 42.847 -8.707 1.00 46.81 80 ILE A C 1
ATOM 648 O O . ILE A 1 80 ? -3.989 42.756 -9.771 1.00 46.81 80 ILE A O 1
ATOM 652 N N . GLN A 1 81 ? -5.595 43.730 -8.559 1.00 42.28 81 GLN A N 1
ATOM 653 C CA . GLN A 1 81 ? -6.066 44.610 -9.635 1.00 42.28 81 GLN A CA 1
ATOM 654 C C . GLN A 1 81 ? -5.239 45.899 -9.811 1.00 42.28 81 GLN A C 1
ATOM 656 O O . GLN A 1 81 ? -5.402 46.594 -10.813 1.00 42.28 81 GLN A O 1
ATOM 661 N N . THR A 1 82 ? -4.306 46.221 -8.904 1.00 41.91 82 THR A N 1
ATOM 662 C CA . THR A 1 82 ? -3.540 47.487 -8.923 1.00 41.91 82 THR A CA 1
ATOM 663 C C . THR A 1 82 ? -2.099 47.331 -9.431 1.00 41.91 82 THR A C 1
ATOM 665 O O . THR A 1 82 ? -1.142 47.787 -8.817 1.00 41.91 82 THR A O 1
ATOM 668 N N . GLY A 1 83 ? -1.913 46.675 -10.580 1.00 46.59 83 GLY A N 1
ATOM 669 C CA . GLY A 1 83 ? -0.795 46.935 -11.507 1.00 46.59 83 GLY A CA 1
ATOM 670 C C . GLY A 1 83 ? 0.665 46.729 -11.051 1.00 46.59 83 GLY A C 1
ATOM 671 O O . GLY A 1 83 ? 1.558 47.005 -11.848 1.00 46.59 83 GLY A O 1
ATOM 672 N N . ARG A 1 84 ? 0.959 46.255 -9.830 1.00 48.78 84 ARG A N 1
ATOM 673 C CA . ARG A 1 84 ? 2.344 45.993 -9.367 1.00 48.78 84 ARG A CA 1
ATOM 674 C C . ARG A 1 84 ? 2.803 44.538 -9.491 1.00 48.78 84 ARG A C 1
ATOM 676 O O . ARG A 1 84 ? 4.007 44.306 -9.473 1.00 48.78 84 ARG A O 1
ATOM 683 N N . VAL A 1 85 ? 1.891 43.579 -9.669 1.00 56.59 85 VAL A N 1
ATOM 684 C CA . VAL A 1 85 ? 2.225 42.177 -9.970 1.00 56.59 85 VAL A CA 1
ATOM 685 C C . VAL A 1 85 ? 1.370 41.691 -11.138 1.00 56.59 85 VAL A C 1
ATOM 687 O O . VAL A 1 85 ? 0.154 41.867 -11.141 1.00 56.59 85 VAL A O 1
ATOM 690 N N . ASN A 1 86 ? 2.005 41.136 -12.172 1.00 67.62 86 ASN A N 1
ATOM 691 C CA . ASN A 1 86 ? 1.344 40.823 -13.435 1.00 67.62 86 ASN A CA 1
ATOM 692 C C . ASN A 1 86 ? 0.869 39.362 -13.460 1.00 67.62 86 ASN A C 1
ATOM 694 O O . ASN A 1 86 ? 1.585 38.484 -13.938 1.00 67.62 86 ASN A O 1
ATOM 698 N N . LEU A 1 87 ? -0.357 39.107 -12.984 1.00 74.12 87 LEU A N 1
ATOM 699 C CA . LEU A 1 87 ? -0.991 37.781 -13.067 1.00 74.12 87 LEU A CA 1
ATOM 700 C C . LEU A 1 87 ? -0.938 37.179 -14.475 1.00 74.12 87 LEU A C 1
ATOM 702 O O . LEU A 1 87 ? -0.707 35.982 -14.613 1.00 74.12 87 LEU A O 1
ATOM 706 N N . LYS A 1 88 ? -1.101 38.005 -15.518 1.00 79.56 88 LYS A N 1
ATOM 707 C CA . LYS A 1 88 ? -1.044 37.540 -16.909 1.00 79.56 88 LYS A CA 1
ATOM 708 C C . LYS A 1 88 ? 0.349 37.030 -17.275 1.00 79.56 88 LYS A C 1
ATOM 710 O O . LYS A 1 88 ? 0.447 36.068 -18.027 1.00 79.56 88 LYS A O 1
ATOM 715 N N . SER A 1 89 ? 1.412 37.637 -16.737 1.00 81.50 89 SER A N 1
ATOM 716 C CA . SER A 1 89 ? 2.791 37.154 -16.919 1.00 81.50 89 SER A CA 1
ATOM 717 C C . SER A 1 89 ? 2.989 35.800 -16.245 1.00 81.50 89 SER A C 1
ATOM 719 O O . SER A 1 89 ? 3.480 34.868 -16.874 1.00 81.50 89 SER A O 1
ATOM 721 N N . CYS A 1 90 ? 2.507 35.659 -15.005 1.00 83.94 90 CYS A N 1
ATOM 722 C CA . CYS A 1 90 ? 2.586 34.396 -14.275 1.00 83.94 90 CYS A CA 1
ATOM 723 C C . CYS A 1 90 ? 1.807 33.275 -14.979 1.00 83.94 90 CYS A C 1
ATOM 725 O O . CYS A 1 90 ? 2.338 32.180 -15.142 1.00 83.94 90 CYS A O 1
ATOM 727 N N . GLN A 1 91 ? 0.585 33.556 -15.446 1.00 86.31 91 GLN A N 1
ATOM 728 C CA . GLN A 1 91 ? -0.211 32.622 -16.250 1.00 86.31 91 GLN A CA 1
ATOM 729 C C . GLN A 1 91 ? 0.515 32.250 -17.546 1.00 86.31 91 GLN A C 1
ATOM 731 O O . GLN A 1 91 ? 0.736 31.073 -17.798 1.00 86.31 91 GLN A O 1
ATOM 736 N N . SER A 1 92 ? 1.003 33.239 -18.301 1.00 88.81 92 SER A N 1
ATOM 737 C CA . SER A 1 92 ? 1.739 32.989 -19.549 1.00 88.81 92 SER A CA 1
ATOM 738 C C . SER A 1 92 ? 3.002 32.150 -19.325 1.00 88.81 92 SER A C 1
ATOM 740 O O . SER A 1 92 ? 3.325 31.291 -20.141 1.00 88.81 92 SER A O 1
ATOM 742 N N . SER A 1 93 ? 3.731 32.376 -18.226 1.00 90.62 93 SER A N 1
ATOM 743 C CA . SER A 1 93 ? 4.920 31.587 -17.892 1.00 90.62 93 SER A CA 1
ATOM 744 C C . SER A 1 93 ? 4.574 30.162 -17.467 1.00 90.62 93 SER A C 1
ATOM 746 O O . SER A 1 93 ? 5.348 29.250 -17.754 1.00 90.62 93 SER A O 1
ATOM 748 N N . ALA A 1 94 ? 3.454 29.962 -16.775 1.00 89.94 94 ALA A N 1
ATOM 749 C CA . ALA A 1 94 ? 2.972 28.631 -16.435 1.00 89.94 94 ALA A CA 1
ATOM 750 C C . ALA A 1 94 ? 2.515 27.867 -17.683 1.00 89.94 94 ALA A C 1
ATOM 752 O O . ALA A 1 94 ? 2.903 26.715 -17.856 1.00 89.94 94 ALA A O 1
ATOM 753 N N . ASP A 1 95 ? 1.777 28.520 -18.585 1.00 91.25 95 ASP A N 1
ATOM 754 C CA . ASP A 1 95 ? 1.341 27.930 -19.854 1.00 91.25 95 ASP A CA 1
ATOM 755 C C . ASP A 1 95 ? 2.553 27.498 -20.690 1.00 91.25 95 ASP A C 1
ATOM 757 O O . ASP A 1 95 ? 2.611 26.368 -21.172 1.00 91.25 95 ASP A O 1
ATOM 761 N N . GLN A 1 96 ? 3.575 28.358 -20.788 1.00 94.00 96 GLN A N 1
ATOM 762 C CA . GLN A 1 96 ? 4.844 28.023 -21.446 1.00 94.00 96 GLN A CA 1
ATOM 763 C C . GLN A 1 96 ? 5.538 26.821 -20.799 1.00 94.00 96 GLN A C 1
ATOM 765 O O . GLN A 1 96 ? 6.085 25.980 -21.509 1.00 94.00 96 GLN A O 1
ATOM 770 N N . LEU A 1 97 ? 5.515 26.722 -19.467 1.00 94.56 97 LEU A N 1
ATOM 771 C CA . LEU A 1 97 ? 6.097 25.590 -18.750 1.00 94.56 97 LEU A CA 1
ATOM 772 C C . LEU A 1 97 ? 5.334 24.284 -19.024 1.00 94.56 97 LEU A C 1
ATOM 774 O O . LEU A 1 97 ? 5.968 23.249 -19.210 1.00 94.56 97 LEU A O 1
ATOM 778 N N . VAL A 1 98 ? 4.000 24.324 -19.084 1.00 94.38 98 VAL A N 1
ATOM 779 C CA . VAL A 1 98 ? 3.159 23.153 -19.400 1.00 94.38 98 VAL A CA 1
ATOM 780 C C . VAL A 1 98 ? 3.380 22.688 -20.832 1.00 94.38 98 VAL A C 1
ATOM 782 O O . VAL A 1 98 ? 3.528 21.487 -21.060 1.00 94.38 98 VAL A O 1
ATOM 785 N N . ILE A 1 99 ? 3.435 23.626 -21.780 1.00 95.38 99 ILE A N 1
ATOM 786 C CA . ILE A 1 99 ? 3.730 23.325 -23.185 1.00 95.38 99 ILE A CA 1
ATOM 787 C C . ILE A 1 99 ? 5.113 22.678 -23.280 1.00 95.38 99 ILE A C 1
ATOM 789 O O . ILE A 1 99 ? 5.229 21.559 -23.766 1.00 95.38 99 ILE A O 1
ATOM 793 N N . ALA A 1 100 ? 6.142 23.311 -22.709 1.00 96.56 100 ALA A N 1
ATOM 794 C CA . ALA A 1 100 ? 7.505 22.790 -22.755 1.00 96.56 100 ALA A CA 1
ATOM 795 C C . ALA A 1 100 ? 7.654 21.419 -22.069 1.00 96.56 100 ALA A C 1
ATOM 797 O O . ALA A 1 100 ? 8.413 20.576 -22.547 1.00 96.56 100 ALA A O 1
ATOM 798 N N . LEU A 1 101 ? 6.937 21.176 -20.963 1.00 96.00 101 LEU A N 1
ATOM 799 C CA . LEU A 1 101 ? 6.906 19.876 -20.287 1.00 96.00 101 LEU A CA 1
ATOM 800 C C . LEU A 1 101 ? 6.341 18.792 -21.209 1.00 96.00 101 LEU A C 1
ATOM 802 O O . LEU A 1 101 ? 6.938 17.727 -21.341 1.00 96.00 101 LEU A O 1
ATOM 806 N N . ASN A 1 102 ? 5.199 19.056 -21.844 1.00 95.69 102 ASN A N 1
ATOM 807 C CA . ASN A 1 102 ? 4.545 18.073 -22.702 1.00 95.69 102 ASN A CA 1
ATOM 808 C C . ASN A 1 102 ? 5.284 17.879 -24.031 1.00 95.69 102 ASN A C 1
ATOM 810 O O . ASN A 1 102 ? 5.379 16.746 -24.494 1.00 95.69 102 ASN A O 1
ATOM 814 N N . ASP A 1 103 ? 5.880 18.929 -24.599 1.00 95.06 103 ASP A N 1
ATOM 815 C CA . ASP A 1 103 ? 6.756 18.824 -25.772 1.00 95.06 103 ASP A CA 1
ATOM 816 C C . ASP A 1 103 ? 7.978 17.949 -25.471 1.00 95.06 103 ASP A C 1
ATOM 818 O O . ASP A 1 103 ? 8.351 17.091 -26.271 1.00 95.06 103 ASP A O 1
ATOM 822 N N . TRP A 1 104 ? 8.568 18.108 -24.283 1.00 95.06 104 TRP A N 1
ATOM 823 C CA . TRP A 1 104 ? 9.671 17.267 -23.822 1.00 95.06 104 TRP A CA 1
ATOM 824 C C . TRP A 1 104 ? 9.248 15.808 -23.611 1.00 95.06 104 TRP A C 1
ATOM 826 O O . TRP A 1 104 ? 9.934 14.904 -24.074 1.00 95.06 104 TRP A O 1
ATOM 836 N N . LEU A 1 105 ? 8.094 15.555 -22.987 1.00 92.94 105 LEU A N 1
ATOM 837 C CA . LEU A 1 105 ? 7.585 14.191 -22.771 1.00 92.94 105 LEU A CA 1
ATOM 838 C C . LEU A 1 105 ? 7.095 13.507 -24.060 1.00 92.94 105 LEU A C 1
ATOM 840 O O . LEU A 1 105 ? 6.906 12.292 -24.075 1.00 92.94 105 LEU A O 1
ATOM 844 N N . LYS A 1 106 ? 6.917 14.269 -25.144 1.00 91.31 106 LYS A N 1
ATOM 845 C CA . LYS A 1 106 ? 6.631 13.779 -26.503 1.00 91.31 106 LYS A CA 1
ATOM 846 C C . LYS A 1 106 ? 7.872 13.727 -27.397 1.00 91.31 106 LYS A C 1
ATOM 848 O O . LYS A 1 106 ? 7.752 13.388 -28.577 1.00 91.31 106 LYS A O 1
ATOM 853 N N . SER A 1 107 ? 9.048 14.078 -26.873 1.00 91.06 107 SER A N 1
ATOM 854 C CA . SER A 1 107 ? 10.272 14.110 -27.665 1.00 91.06 107 SER A CA 1
ATOM 855 C C . SER A 1 107 ? 10.624 12.710 -28.194 1.00 91.06 107 SER A C 1
ATOM 857 O O . SER A 1 107 ? 10.207 11.700 -27.614 1.00 91.06 107 SER A O 1
ATOM 859 N N . PRO A 1 108 ? 11.393 12.607 -29.294 1.00 86.56 108 PRO A N 1
ATOM 860 C CA . PRO A 1 108 ? 11.806 11.317 -29.848 1.00 86.56 108 PRO A CA 1
ATOM 861 C C . PRO A 1 108 ? 12.481 10.399 -28.823 1.00 86.56 108 PRO A C 1
ATOM 863 O O . PRO A 1 108 ? 12.313 9.183 -28.882 1.00 86.56 108 PRO A O 1
ATOM 866 N N . GLU A 1 109 ? 13.202 10.981 -27.867 1.00 83.56 109 GLU A N 1
ATOM 867 C CA . GLU A 1 109 ? 13.880 10.266 -26.793 1.00 83.56 109 GLU A CA 1
ATOM 868 C C . GLU A 1 109 ? 12.862 9.644 -25.815 1.00 83.56 109 GLU A C 1
ATOM 870 O O . GLU A 1 109 ? 12.961 8.459 -25.502 1.00 83.56 109 GLU A O 1
ATOM 875 N N . PHE A 1 110 ? 11.821 10.383 -25.406 1.00 85.69 110 PHE A N 1
ATOM 876 C CA . PHE A 1 110 ? 10.751 9.872 -24.530 1.00 85.69 110 PHE A CA 1
ATOM 877 C C . PHE A 1 110 ? 9.706 9.003 -25.232 1.00 85.69 110 PHE A C 1
ATOM 879 O O . PHE A 1 110 ? 8.981 8.256 -24.567 1.00 85.69 110 PHE A O 1
ATOM 886 N N . LYS A 1 111 ? 9.635 9.054 -26.566 1.00 85.00 111 LYS A N 1
ATOM 887 C CA . LYS A 1 111 ? 8.649 8.316 -27.366 1.00 85.00 111 LYS A CA 1
ATOM 888 C C . LYS A 1 111 ? 8.609 6.826 -27.021 1.00 85.00 111 LYS A C 1
ATOM 890 O O . LYS A 1 111 ? 7.528 6.255 -26.906 1.00 85.00 111 LYS A O 1
ATOM 895 N N . THR A 1 112 ? 9.770 6.216 -26.782 1.00 84.75 112 THR A N 1
ATOM 896 C CA . THR A 1 112 ? 9.869 4.801 -26.394 1.00 84.75 112 THR A CA 1
ATOM 897 C C . THR A 1 112 ? 9.136 4.515 -25.080 1.00 84.75 112 THR A C 1
ATOM 899 O O . THR A 1 112 ? 8.433 3.513 -24.982 1.00 84.75 112 THR A O 1
ATOM 902 N N . ILE A 1 113 ? 9.245 5.395 -24.078 1.00 86.38 113 ILE A N 1
ATOM 903 C CA . ILE A 1 113 ? 8.530 5.246 -22.801 1.00 86.38 113 ILE A CA 1
ATOM 904 C C . ILE A 1 113 ? 7.024 5.313 -23.056 1.00 86.38 113 ILE A C 1
ATOM 906 O O . ILE A 1 113 ? 6.297 4.408 -22.653 1.00 86.38 113 ILE A O 1
ATOM 910 N N . HIS A 1 114 ? 6.567 6.327 -23.794 1.00 86.00 114 HIS A N 1
ATOM 911 C CA . HIS A 1 114 ? 5.150 6.507 -24.108 1.00 86.00 114 HIS A CA 1
ATOM 912 C C . HIS A 1 114 ? 4.548 5.300 -24.851 1.00 86.00 114 HIS A C 1
ATOM 914 O O . HIS A 1 114 ? 3.505 4.789 -24.448 1.00 86.00 114 HIS A O 1
ATOM 920 N N . GLU A 1 115 ? 5.231 4.770 -25.870 1.00 85.25 115 GLU A N 1
ATOM 921 C CA . GLU A 1 115 ? 4.766 3.589 -26.612 1.00 85.25 115 GLU A CA 1
ATOM 922 C C . GLU A 1 115 ? 4.652 2.334 -25.733 1.00 85.25 115 GLU A C 1
ATOM 924 O O . GLU A 1 115 ? 3.759 1.514 -25.944 1.00 85.25 115 GLU A O 1
ATOM 929 N N . ASN A 1 116 ? 5.530 2.165 -24.741 1.00 83.38 116 ASN A N 1
ATOM 930 C CA . ASN A 1 116 ? 5.456 1.024 -23.824 1.00 83.38 116 ASN A CA 1
ATOM 931 C C . ASN A 1 116 ? 4.350 1.184 -22.781 1.00 83.38 116 ASN A C 1
ATOM 933 O O . ASN A 1 116 ? 3.712 0.192 -22.434 1.00 83.38 116 ASN A O 1
ATOM 937 N N . LEU A 1 117 ? 4.076 2.414 -22.339 1.00 85.19 117 LEU A N 1
ATOM 938 C CA . LEU A 1 117 ? 2.910 2.703 -21.506 1.00 85.19 117 LEU A CA 1
ATOM 939 C C . LEU A 1 117 ? 1.616 2.342 -22.255 1.00 85.19 117 LEU A C 1
ATOM 941 O O . LEU A 1 117 ? 0.827 1.549 -21.752 1.00 85.19 117 LEU A O 1
ATOM 945 N N . LEU A 1 118 ? 1.451 2.793 -23.504 1.00 83.62 118 LEU A N 1
ATOM 946 C CA . LEU A 1 118 ? 0.262 2.482 -24.317 1.00 83.62 118 LEU A CA 1
ATOM 947 C C . LEU A 1 118 ? 0.062 0.981 -24.598 1.00 83.62 118 LEU A C 1
ATOM 949 O O . LEU A 1 118 ? -1.056 0.544 -24.847 1.00 83.62 118 LEU A O 1
ATOM 953 N N . ARG A 1 119 ? 1.129 0.172 -24.583 1.00 81.56 119 ARG A N 1
ATOM 954 C CA . ARG A 1 119 ? 1.032 -1.284 -24.805 1.00 81.56 119 ARG A CA 1
ATOM 955 C C . ARG A 1 119 ? 0.471 -2.052 -23.613 1.00 81.56 119 ARG A C 1
ATOM 957 O O . ARG A 1 119 ? -0.024 -3.160 -23.803 1.00 81.56 119 ARG A O 1
ATOM 964 N N . VAL A 1 120 ? 0.638 -1.525 -22.401 1.00 77.44 120 VAL A N 1
ATOM 965 C CA . VAL A 1 120 ? 0.386 -2.267 -21.152 1.00 77.44 120 VAL A CA 1
ATOM 966 C C . VAL A 1 120 ? -0.803 -1.713 -20.374 1.00 77.44 120 VAL A C 1
ATOM 968 O O . VAL A 1 120 ? -1.339 -2.424 -19.523 1.00 77.44 120 VAL A O 1
ATOM 971 N N . LEU A 1 121 ? -1.193 -0.470 -20.650 1.00 83.19 121 LEU A N 1
ATOM 972 C CA . LEU A 1 121 ? -2.226 0.247 -19.916 1.00 83.19 121 LEU A CA 1
ATOM 973 C C . LEU A 1 121 ? -3.556 0.243 -20.672 1.00 83.19 121 LEU A C 1
ATOM 975 O O . LEU A 1 121 ? -3.593 0.354 -21.897 1.00 83.19 121 LEU A O 1
ATOM 979 N N . SER A 1 122 ? -4.640 0.136 -19.912 1.00 79.38 122 SER A N 1
ATOM 980 C CA . SER A 1 122 ? -6.021 0.340 -20.347 1.00 79.38 122 SER A CA 1
ATOM 981 C C . SER A 1 122 ? -6.579 1.628 -19.734 1.00 79.38 122 SER A C 1
ATOM 983 O O . SER A 1 122 ? -6.194 2.001 -18.627 1.00 79.38 122 SER A O 1
ATOM 985 N N . GLU A 1 123 ? -7.518 2.295 -20.413 1.00 76.38 123 GLU A N 1
ATOM 986 C CA . GLU A 1 123 ? -8.182 3.519 -19.915 1.00 76.38 123 GLU A CA 1
ATOM 987 C C . GLU A 1 123 ? -8.891 3.302 -18.562 1.00 76.38 123 GLU A C 1
ATOM 989 O O . GLU A 1 123 ? -9.045 4.230 -17.766 1.00 76.38 123 GLU A O 1
ATOM 994 N N . ASP A 1 124 ? -9.299 2.061 -18.287 1.00 72.00 124 ASP A N 1
ATOM 995 C CA . ASP A 1 124 ? -9.973 1.677 -17.049 1.00 72.00 124 ASP A CA 1
ATOM 996 C C . ASP A 1 124 ? -9.027 1.379 -15.875 1.00 72.00 124 ASP A C 1
ATOM 998 O O . ASP A 1 124 ? -9.521 1.283 -14.744 1.00 72.00 124 ASP A O 1
ATOM 1002 N N . ASP A 1 125 ? -7.717 1.242 -16.114 1.00 74.69 125 ASP A N 1
ATOM 1003 C CA . ASP A 1 125 ? -6.741 0.857 -15.090 1.00 74.69 125 ASP A CA 1
ATOM 1004 C C . ASP A 1 125 ? -6.582 1.952 -14.022 1.00 74.69 125 ASP A C 1
ATOM 1006 O O . ASP A 1 125 ? -6.529 3.148 -14.320 1.00 74.69 125 ASP A O 1
ATOM 1010 N N . ASN A 1 126 ? -6.429 1.555 -12.754 1.00 75.56 126 ASN A N 1
ATOM 1011 C CA . ASN A 1 126 ? -5.947 2.473 -11.720 1.00 75.56 126 ASN A CA 1
ATOM 1012 C C . ASN A 1 126 ? -4.424 2.571 -11.831 1.00 75.56 126 ASN A C 1
ATOM 1014 O O . ASN A 1 126 ? -3.712 1.603 -11.560 1.00 75.56 126 ASN A O 1
ATOM 1018 N N . ILE A 1 127 ? -3.911 3.734 -12.226 1.00 85.44 127 ILE A N 1
ATOM 1019 C CA . ILE A 1 127 ? -2.496 3.896 -12.566 1.00 85.44 127 ILE A CA 1
ATOM 1020 C C . ILE A 1 127 ? -1.811 4.788 -11.535 1.00 85.44 127 ILE A C 1
ATOM 1022 O O . ILE A 1 127 ? -2.249 5.898 -11.242 1.00 85.44 127 ILE A O 1
ATOM 1026 N N . GLN A 1 128 ? -0.685 4.331 -11.002 1.00 86.44 128 GLN A N 1
ATOM 1027 C CA . GLN A 1 128 ? 0.136 5.113 -10.090 1.00 86.44 128 GLN A CA 1
ATOM 1028 C C . GLN A 1 128 ? 1.529 5.322 -10.673 1.00 86.44 128 GLN A C 1
ATOM 1030 O O . GLN A 1 128 ? 2.344 4.403 -10.697 1.00 86.44 128 GLN A O 1
ATOM 1035 N N . ILE A 1 129 ? 1.812 6.546 -11.109 1.00 90.81 129 ILE A N 1
ATOM 1036 C CA . ILE A 1 129 ? 3.113 6.960 -11.627 1.00 90.81 129 ILE A CA 1
ATOM 1037 C C . ILE A 1 129 ? 3.956 7.536 -10.490 1.00 90.81 129 ILE A C 1
ATOM 1039 O O . ILE A 1 129 ? 3.529 8.417 -9.741 1.00 90.81 129 ILE A O 1
ATOM 1043 N N . LEU A 1 130 ? 5.182 7.045 -10.383 1.00 91.06 130 LEU A N 1
ATOM 1044 C CA . LEU A 1 130 ? 6.165 7.424 -9.389 1.00 91.06 130 LEU A CA 1
ATOM 1045 C C . LEU A 1 130 ? 7.413 7.982 -10.056 1.00 91.06 130 LEU A C 1
ATOM 1047 O O . LEU A 1 130 ? 8.113 7.271 -10.767 1.00 91.06 130 LEU A O 1
ATOM 1051 N N . ILE A 1 131 ? 7.706 9.253 -9.796 1.00 93.38 131 ILE A N 1
ATOM 1052 C CA . ILE A 1 131 ? 8.902 9.935 -10.287 1.00 93.38 131 ILE A CA 1
ATOM 1053 C C . ILE A 1 131 ? 9.985 9.856 -9.213 1.00 93.38 131 ILE A C 1
ATOM 1055 O O . ILE A 1 131 ? 9.912 10.540 -8.188 1.00 93.38 131 ILE A O 1
ATOM 1059 N N . GLN A 1 132 ? 11.004 9.033 -9.435 1.00 91.62 132 GLN A N 1
ATOM 1060 C CA . GLN A 1 132 ? 12.152 8.926 -8.541 1.00 91.62 132 GLN A CA 1
ATOM 1061 C C . GLN A 1 132 ? 13.303 9.774 -9.076 1.00 91.62 132 GLN A C 1
ATOM 1063 O O . GLN A 1 132 ? 13.851 9.495 -10.136 1.00 91.62 132 GLN A O 1
ATOM 1068 N N . THR A 1 133 ? 13.682 10.824 -8.347 1.00 90.75 133 THR A N 1
ATOM 1069 C CA . THR A 1 133 ? 14.768 11.718 -8.765 1.00 90.75 133 THR A CA 1
ATOM 1070 C C . THR A 1 133 ? 15.401 12.451 -7.586 1.00 90.75 133 THR A C 1
ATOM 1072 O O . THR A 1 133 ? 14.722 12.837 -6.630 1.00 90.75 133 THR A O 1
ATOM 1075 N N . ARG A 1 134 ? 16.715 12.681 -7.677 1.00 87.50 134 ARG A N 1
ATOM 1076 C CA . ARG A 1 134 ? 17.466 13.570 -6.775 1.00 87.50 134 ARG A CA 1
ATOM 1077 C C . ARG A 1 134 ? 17.666 14.973 -7.360 1.00 87.50 134 ARG A C 1
ATOM 1079 O O . ARG A 1 134 ? 18.135 15.856 -6.647 1.00 87.50 134 ARG A O 1
ATOM 1086 N N . ASP A 1 135 ? 17.321 15.190 -8.630 1.00 89.19 135 ASP A N 1
ATOM 1087 C CA . ASP A 1 135 ? 17.450 16.500 -9.266 1.00 89.19 135 ASP A CA 1
ATOM 1088 C C . ASP A 1 135 ? 16.303 17.427 -8.852 1.00 89.19 135 ASP A C 1
ATOM 1090 O O . ASP A 1 135 ? 15.122 17.154 -9.081 1.00 89.19 135 ASP A O 1
ATOM 1094 N N . ARG A 1 136 ? 16.668 18.576 -8.282 1.00 86.81 136 ARG A N 1
ATOM 1095 C CA . ARG A 1 136 ? 15.714 19.583 -7.809 1.00 86.81 136 ARG A CA 1
ATOM 1096 C C . ARG A 1 136 ? 14.873 20.161 -8.947 1.00 86.81 136 ARG A C 1
ATOM 1098 O O . ARG A 1 136 ? 13.725 20.531 -8.720 1.00 86.81 136 ARG A O 1
ATOM 1105 N N . SER A 1 137 ? 15.426 20.234 -10.155 1.00 90.06 137 SER A N 1
ATOM 1106 C CA . SER A 1 137 ? 14.722 20.788 -11.318 1.00 90.06 137 SER A CA 1
ATOM 1107 C C . SER A 1 137 ? 13.567 19.879 -11.735 1.00 90.06 137 SER A C 1
ATOM 1109 O O . SER A 1 137 ? 12.457 20.364 -11.931 1.00 90.06 137 SER A O 1
ATOM 1111 N N . LEU A 1 138 ? 13.793 18.560 -11.765 1.00 92.38 138 LEU A N 1
ATOM 1112 C CA . LEU A 1 138 ? 12.742 17.563 -11.993 1.00 92.38 138 LEU A CA 1
ATOM 1113 C C . LEU A 1 138 ? 11.674 17.553 -10.885 1.00 92.38 138 LEU A C 1
ATOM 1115 O O . LEU A 1 138 ? 10.489 17.428 -11.185 1.00 92.38 138 LEU A O 1
ATOM 1119 N N . GLN A 1 139 ? 12.051 17.733 -9.614 1.00 91.06 139 GLN A N 1
ATOM 1120 C CA . GLN A 1 139 ? 11.087 17.816 -8.496 1.00 91.06 139 GLN A CA 1
ATOM 1121 C C . GLN A 1 139 ? 10.178 19.059 -8.581 1.00 91.06 139 GLN A C 1
ATOM 1123 O O . GLN A 1 139 ? 9.057 19.056 -8.064 1.00 91.06 139 GLN A O 1
ATOM 1128 N N . GLN A 1 140 ? 10.654 20.121 -9.239 1.00 89.94 140 GLN A N 1
ATOM 1129 C CA . GLN A 1 140 ? 9.922 21.374 -9.445 1.00 89.94 140 GLN A CA 1
ATOM 1130 C C . GLN A 1 140 ? 8.945 21.338 -10.625 1.00 89.94 140 GLN A C 1
ATOM 1132 O O . GLN A 1 140 ? 8.133 22.259 -10.747 1.00 89.94 140 GLN A O 1
ATOM 1137 N N . LEU A 1 141 ? 9.005 20.319 -11.488 1.00 93.44 141 LEU A N 1
ATOM 1138 C CA . LEU A 1 141 ? 8.111 20.229 -12.640 1.00 93.44 141 LEU A CA 1
ATOM 1139 C C . LEU A 1 141 ? 6.659 19.966 -12.208 1.00 93.44 141 LEU A C 1
ATOM 1141 O O . LEU A 1 141 ? 6.413 19.205 -11.262 1.00 93.44 141 LEU A O 1
ATOM 1145 N N . PRO A 1 142 ? 5.676 20.562 -12.907 1.00 92.25 142 PRO A N 1
ATOM 1146 C CA . PRO A 1 142 ? 4.265 20.335 -12.641 1.00 92.25 142 PRO A CA 1
ATOM 1147 C C . PRO A 1 142 ? 3.809 19.016 -13.273 1.00 92.25 142 PRO A C 1
ATOM 1149 O O . PRO A 1 142 ? 3.065 19.006 -14.245 1.00 92.25 142 PRO A O 1
ATOM 1152 N N . TRP A 1 143 ? 4.253 17.883 -12.723 1.00 92.94 143 TRP A N 1
ATOM 1153 C CA . TRP A 1 143 ? 3.954 16.554 -13.274 1.00 92.94 143 TRP A CA 1
ATOM 1154 C C . TRP A 1 143 ? 2.455 16.263 -13.437 1.00 92.94 143 TRP A C 1
ATOM 1156 O O . TRP A 1 143 ? 2.077 15.549 -14.358 1.00 92.94 143 TRP A O 1
ATOM 1166 N N . SER A 1 144 ? 1.591 16.856 -12.607 1.00 89.00 144 SER A N 1
ATOM 1167 C CA . SER A 1 144 ? 0.131 16.750 -12.745 1.00 89.00 144 SER A CA 1
ATOM 1168 C C . SER A 1 144 ? -0.420 17.402 -14.020 1.00 89.00 144 SER A C 1
ATOM 1170 O O . SER A 1 144 ? -1.549 17.124 -14.405 1.00 89.00 144 SER A O 1
ATOM 1172 N N . ALA A 1 145 ? 0.365 18.245 -14.698 1.00 91.12 145 ALA A N 1
ATOM 1173 C CA . ALA A 1 145 ? 0.033 18.833 -15.994 1.00 91.12 145 ALA A CA 1
ATOM 1174 C C . ALA A 1 145 ? 0.484 17.970 -17.189 1.00 91.12 145 ALA A C 1
ATOM 1176 O O . ALA A 1 145 ? 0.418 18.423 -18.335 1.00 91.12 145 ALA A O 1
ATOM 1177 N N . TRP A 1 146 ? 0.959 16.746 -16.942 1.00 92.06 146 TRP A N 1
ATOM 1178 C CA . TRP A 1 146 ? 1.273 15.795 -17.999 1.00 92.06 146 TRP A CA 1
ATOM 1179 C C . TRP A 1 146 ? -0.014 15.368 -18.716 1.00 92.06 146 TRP A C 1
ATOM 1181 O O . TRP A 1 146 ? -0.904 14.772 -18.114 1.00 92.06 146 TRP A O 1
ATOM 1191 N N . GLU A 1 147 ? -0.106 15.660 -20.015 1.00 90.75 147 GLU A N 1
ATOM 1192 C CA . GLU A 1 147 ? -1.285 15.397 -20.848 1.00 90.75 147 GLU A CA 1
ATOM 1193 C C . GLU A 1 147 ? -1.719 13.930 -20.854 1.00 90.75 147 GLU A C 1
ATOM 1195 O O . GLU A 1 147 ? -2.913 13.668 -20.953 1.00 90.75 147 GLU A O 1
ATOM 1200 N N . PHE A 1 148 ? -0.785 12.997 -20.653 1.00 86.62 148 PHE A N 1
ATOM 1201 C CA . PHE A 1 148 ? -1.077 11.574 -20.473 1.00 86.62 148 PHE A CA 1
ATOM 1202 C C . PHE A 1 148 ? -2.166 11.332 -19.412 1.00 86.62 148 PHE A C 1
ATOM 1204 O O . PHE A 1 148 ? -3.053 10.513 -19.610 1.00 86.62 148 PHE A O 1
ATOM 1211 N N . LEU A 1 149 ? -2.174 12.091 -18.312 1.00 86.75 149 LEU A N 1
ATOM 1212 C CA . LEU A 1 149 ? -3.159 11.925 -17.234 1.00 86.75 149 LEU A CA 1
ATOM 1213 C C . LEU A 1 149 ? -4.591 12.295 -17.653 1.00 86.75 149 LEU A C 1
ATOM 1215 O O . LEU A 1 149 ? -5.541 11.908 -16.982 1.00 86.75 149 LEU A O 1
ATOM 1219 N N . ARG A 1 150 ? -4.770 13.031 -18.758 1.00 84.56 150 ARG A N 1
ATOM 1220 C CA . ARG A 1 150 ? -6.104 13.347 -19.294 1.00 84.56 150 ARG A CA 1
ATOM 1221 C C . ARG A 1 150 ? -6.731 12.157 -20.011 1.00 84.56 150 ARG A C 1
ATOM 1223 O O . ARG A 1 150 ? -7.950 12.041 -20.024 1.00 84.56 150 ARG A O 1
ATOM 1230 N N . GLU A 1 151 ? -5.900 11.303 -20.602 1.00 83.31 151 GLU A N 1
ATOM 1231 C CA . GLU A 1 151 ? -6.326 10.078 -21.286 1.00 83.31 151 GLU A CA 1
ATOM 1232 C C . GLU A 1 151 ? -6.615 8.949 -20.283 1.00 83.31 151 GLU A C 1
ATOM 1234 O O . GLU A 1 151 ? -7.409 8.059 -20.566 1.00 83.31 151 GLU A O 1
ATOM 1239 N N . TYR A 1 152 ? -6.035 9.026 -19.079 1.00 83.94 152 TYR A N 1
ATOM 1240 C CA . TYR A 1 152 ? -6.201 8.041 -18.010 1.00 83.94 152 TYR A CA 1
ATOM 1241 C C . TYR A 1 152 ? -6.747 8.708 -16.738 1.00 83.94 152 TYR A C 1
ATOM 1243 O O . TYR A 1 152 ? -5.977 9.063 -15.845 1.00 83.94 152 TYR A O 1
ATOM 1251 N N . PRO A 1 153 ? -8.075 8.864 -16.598 1.00 73.50 153 PRO A N 1
ATOM 1252 C CA . PRO A 1 153 ? -8.680 9.670 -15.531 1.00 73.50 153 PRO A CA 1
ATOM 1253 C C . PRO A 1 153 ? -8.472 9.108 -14.114 1.00 73.50 153 PRO A C 1
ATOM 1255 O O . PRO A 1 153 ? -8.662 9.827 -13.137 1.00 73.50 153 PRO A O 1
ATOM 1258 N N . LYS A 1 154 ? -8.086 7.831 -13.985 1.00 76.19 154 LYS A N 1
ATOM 1259 C CA . LYS A 1 154 ? -7.730 7.186 -12.707 1.00 76.19 154 LYS A CA 1
ATOM 1260 C C . LYS A 1 154 ? -6.217 7.177 -12.444 1.00 76.19 154 LYS A C 1
ATOM 1262 O O . LYS A 1 154 ? -5.765 6.540 -11.491 1.00 76.19 154 LYS A O 1
ATOM 1267 N N . ALA A 1 155 ? -5.424 7.831 -13.295 1.00 85.00 155 ALA A N 1
ATOM 1268 C CA . ALA A 1 155 ? -3.983 7.917 -13.135 1.00 85.00 155 ALA A CA 1
ATOM 1269 C C . ALA A 1 155 ? -3.588 9.008 -12.134 1.00 85.00 155 ALA A C 1
ATOM 1271 O O . ALA A 1 155 ? -4.114 10.121 -12.134 1.00 85.00 155 ALA A O 1
ATOM 1272 N N . THR A 1 156 ? -2.596 8.697 -11.306 1.00 85.88 156 THR A N 1
ATOM 1273 C CA . THR A 1 156 ? -1.989 9.627 -10.348 1.00 85.88 156 THR A CA 1
ATOM 1274 C C . THR A 1 156 ? -0.492 9.729 -10.600 1.00 85.88 156 THR A C 1
ATOM 1276 O O . THR A 1 156 ? 0.127 8.756 -11.030 1.00 85.88 156 THR A O 1
ATOM 1279 N N . VAL A 1 157 ? 0.113 10.888 -10.327 1.00 90.50 157 VAL A N 1
ATOM 1280 C CA . VAL A 1 157 ? 1.565 11.088 -10.452 1.00 90.50 157 VAL A CA 1
ATOM 1281 C C . VAL A 1 157 ? 2.140 11.721 -9.193 1.00 90.50 157 VAL A C 1
ATOM 1283 O O . VAL A 1 157 ? 1.695 12.781 -8.763 1.00 90.50 157 VAL A O 1
ATOM 1286 N N . ASN A 1 158 ? 3.140 11.068 -8.602 1.00 90.50 158 ASN A N 1
ATOM 1287 C CA . ASN A 1 158 ? 3.721 11.458 -7.317 1.00 90.50 158 ASN A CA 1
ATOM 1288 C C . ASN A 1 158 ? 5.246 11.304 -7.328 1.00 90.50 158 ASN A C 1
ATOM 1290 O O . ASN A 1 158 ? 5.802 10.601 -8.173 1.00 90.50 158 ASN A O 1
ATOM 1294 N N . LEU A 1 159 ? 5.938 11.937 -6.378 1.00 91.25 159 LEU A N 1
ATOM 1295 C CA . LEU A 1 159 ? 7.379 11.726 -6.209 1.00 91.25 159 LEU A CA 1
ATOM 1296 C C . LEU A 1 159 ? 7.646 10.462 -5.381 1.00 91.25 159 LEU A C 1
ATOM 1298 O O . LEU A 1 159 ? 6.956 10.190 -4.398 1.00 91.25 159 LEU A O 1
ATOM 1302 N N . ALA A 1 160 ? 8.671 9.702 -5.755 1.00 87.75 160 ALA A N 1
ATOM 1303 C CA . ALA A 1 160 ? 9.102 8.531 -5.004 1.00 87.75 160 ALA A CA 1
ATOM 1304 C C . ALA A 1 160 ? 10.119 8.908 -3.913 1.00 87.75 160 ALA A C 1
ATOM 1306 O O . ALA A 1 160 ? 11.103 9.605 -4.174 1.00 87.75 160 ALA A O 1
ATOM 1307 N N . LEU A 1 161 ? 9.895 8.409 -2.699 1.00 81.88 161 LEU A N 1
ATOM 1308 C CA . LEU A 1 161 ? 10.839 8.455 -1.579 1.00 81.88 161 LEU A CA 1
ATOM 1309 C C . LEU A 1 161 ? 11.816 7.268 -1.637 1.00 81.88 161 LEU A C 1
ATOM 1311 O O . LEU A 1 161 ? 11.586 6.327 -2.404 1.00 81.88 161 LEU A O 1
ATOM 1315 N N . PRO A 1 162 ? 12.914 7.287 -0.853 1.00 67.00 162 PRO A N 1
ATOM 1316 C CA . PRO A 1 162 ? 13.858 6.181 -0.814 1.00 67.00 162 PRO A CA 1
ATOM 1317 C C . PRO A 1 162 ? 13.160 4.878 -0.427 1.00 67.00 162 PRO A C 1
ATOM 1319 O O . PRO A 1 162 ? 12.091 4.865 0.199 1.00 67.00 162 PRO A O 1
ATOM 1322 N N . TYR A 1 163 ? 13.787 3.763 -0.792 1.00 64.06 163 TYR A N 1
ATOM 1323 C CA . TYR A 1 163 ? 13.308 2.459 -0.372 1.00 64.06 163 TYR A CA 1
ATOM 1324 C C . TYR A 1 163 ? 13.361 2.346 1.151 1.00 64.06 163 TYR A C 1
ATOM 1326 O O . TYR A 1 163 ? 14.424 2.369 1.769 1.00 64.06 163 TYR A O 1
ATOM 1334 N N . CYS A 1 164 ? 12.188 2.184 1.742 1.00 54.34 164 CYS A N 1
ATOM 1335 C CA . CYS A 1 164 ? 12.025 1.781 3.120 1.00 54.34 164 CYS A CA 1
ATOM 1336 C C . CYS A 1 164 ? 12.158 0.259 3.193 1.00 54.34 164 CYS A C 1
ATOM 1338 O O . CYS A 1 164 ? 11.196 -0.460 2.929 1.00 54.34 164 CYS A O 1
ATOM 1340 N N . GLY A 1 165 ? 13.350 -0.249 3.509 1.00 45.47 165 GLY A N 1
ATOM 1341 C CA . GLY A 1 165 ? 13.530 -1.680 3.746 1.00 45.47 165 GLY A CA 1
ATOM 1342 C C . GLY A 1 165 ? 12.571 -2.187 4.822 1.00 45.47 165 GLY A C 1
ATOM 1343 O O . GLY A 1 165 ? 12.447 -1.574 5.882 1.00 45.47 165 GLY A O 1
ATOM 1344 N N . SER A 1 166 ? 11.922 -3.326 4.561 1.00 39.00 166 SER A N 1
ATOM 1345 C CA . SER A 1 166 ? 11.035 -4.013 5.518 1.00 39.00 166 SER A CA 1
ATOM 1346 C C . SER A 1 166 ? 11.674 -4.264 6.895 1.00 39.00 166 SER A C 1
ATOM 1348 O O . SER A 1 166 ? 10.956 -4.421 7.875 1.00 39.00 166 SER A O 1
ATOM 1350 N N . GLU A 1 167 ? 13.006 -4.223 6.997 1.00 35.00 167 GLU A N 1
ATOM 1351 C CA . GLU A 1 167 ? 13.757 -4.362 8.246 1.00 35.00 167 GLU A CA 1
ATOM 1352 C C . GLU A 1 167 ? 13.580 -3.186 9.221 1.00 35.00 167 GLU A C 1
ATOM 1354 O O . GLU A 1 167 ? 13.649 -3.404 10.426 1.00 35.00 167 GLU A O 1
ATOM 1359 N N . LEU A 1 168 ? 13.311 -1.955 8.767 1.00 33.50 168 LEU A N 1
ATOM 1360 C CA . LEU A 1 168 ? 13.170 -0.790 9.665 1.00 33.50 168 LEU A CA 1
ATOM 1361 C C . LEU A 1 168 ? 11.780 -0.674 10.304 1.00 33.50 168 LEU A C 1
ATOM 1363 O O . LEU A 1 168 ? 11.665 -0.157 11.410 1.00 33.50 168 LEU A O 1
ATOM 1367 N N . LEU A 1 169 ? 10.745 -1.199 9.646 1.00 35.97 169 LEU A N 1
ATOM 1368 C CA . LEU A 1 169 ? 9.389 -1.287 10.205 1.00 35.97 169 LEU A CA 1
ATOM 1369 C C . LEU A 1 169 ? 9.181 -2.570 11.030 1.00 35.97 169 LEU A C 1
ATOM 1371 O O . LEU A 1 169 ? 8.186 -2.686 11.739 1.00 35.97 169 LEU A O 1
ATOM 1375 N N . SER A 1 170 ? 10.123 -3.522 10.967 1.00 30.16 170 SER A N 1
ATOM 1376 C CA . SER A 1 170 ? 10.065 -4.794 11.697 1.00 30.16 170 SER A CA 1
ATOM 1377 C C . SER A 1 170 ? 11.180 -4.986 12.730 1.00 30.16 170 SER A C 1
ATOM 1379 O O . SER A 1 170 ? 11.348 -6.107 13.213 1.00 30.16 170 SER A O 1
ATOM 1381 N N . SER A 1 171 ? 11.979 -3.965 13.056 1.00 25.84 171 SER A N 1
ATOM 1382 C CA . SER A 1 171 ? 13.094 -4.133 13.992 1.00 25.84 171 SER A CA 1
ATOM 1383 C C . SER A 1 171 ? 12.998 -3.240 15.227 1.00 25.84 171 SER A C 1
ATOM 1385 O O . SER A 1 171 ? 13.343 -2.065 15.234 1.00 25.84 171 SER A O 1
ATOM 1387 N N . SER A 1 172 ? 12.691 -3.885 16.351 1.00 30.72 172 SER A N 1
ATOM 1388 C CA . SER A 1 172 ? 13.255 -3.553 17.659 1.00 30.72 172 SER A CA 1
ATOM 1389 C C . SER A 1 172 ? 14.760 -3.890 17.698 1.00 30.72 172 SER A C 1
ATOM 1391 O O . SER A 1 172 ? 15.224 -4.616 18.583 1.00 30.72 172 SER A O 1
ATOM 1393 N N . ALA A 1 173 ? 15.534 -3.448 16.701 1.00 25.62 173 ALA A N 1
ATOM 1394 C CA . ALA A 1 173 ? 16.974 -3.664 16.671 1.00 25.62 173 ALA A CA 1
ATOM 1395 C C . ALA A 1 173 ? 17.652 -2.589 17.522 1.00 25.62 173 ALA A C 1
ATOM 1397 O O . ALA A 1 173 ? 17.901 -1.469 17.081 1.00 25.62 173 ALA A O 1
ATOM 1398 N N . LEU A 1 174 ? 17.979 -2.973 18.756 1.00 26.95 174 LEU A N 1
ATOM 1399 C CA . LEU A 1 174 ? 19.113 -2.421 19.490 1.00 26.95 174 LEU A CA 1
ATOM 1400 C C . LEU A 1 174 ? 20.311 -2.338 18.532 1.00 26.95 174 LEU A C 1
ATOM 1402 O O . LEU A 1 174 ? 20.873 -3.365 18.150 1.00 26.95 174 LEU A O 1
ATOM 1406 N N . LEU A 1 175 ? 20.698 -1.128 18.129 1.00 24.27 175 LEU A N 1
ATOM 1407 C CA . LEU A 1 175 ? 21.965 -0.940 17.432 1.00 24.27 175 LEU A CA 1
ATOM 1408 C C . LEU A 1 175 ? 23.124 -1.235 18.401 1.00 24.27 175 LEU A C 1
ATOM 1410 O O . LEU A 1 175 ? 23.063 -0.848 19.574 1.00 24.27 175 LEU A O 1
ATOM 1414 N N . PRO A 1 176 ? 24.198 -1.893 17.932 1.00 26.00 176 PRO A N 1
ATOM 1415 C CA . PRO A 1 176 ? 25.387 -2.125 18.733 1.00 26.00 176 PRO A CA 1
ATOM 1416 C C . PRO A 1 176 ? 26.095 -0.791 18.988 1.00 26.00 176 PRO A C 1
ATOM 1418 O O . PRO A 1 176 ? 26.509 -0.097 18.058 1.00 26.00 176 PRO A O 1
ATOM 1421 N N . MET A 1 177 ? 26.237 -0.428 20.265 1.00 25.16 177 MET A N 1
ATOM 1422 C CA . MET A 1 177 ? 27.124 0.658 20.677 1.00 25.16 177 MET A CA 1
ATOM 1423 C C . MET A 1 177 ? 28.556 0.349 20.231 1.00 25.16 177 MET A C 1
ATOM 1425 O O . MET A 1 177 ? 29.064 -0.749 20.455 1.00 25.16 177 MET A O 1
ATOM 1429 N N . GLY A 1 178 ? 29.177 1.337 19.586 1.00 25.50 178 GLY A N 1
ATOM 1430 C CA . GLY A 1 178 ? 30.478 1.223 18.945 1.00 25.50 178 GLY A CA 1
ATOM 1431 C C . GLY A 1 178 ? 31.593 0.739 19.871 1.00 25.50 178 GLY A C 1
ATOM 1432 O O . GLY A 1 178 ? 31.749 1.188 21.008 1.00 25.50 178 GLY A O 1
ATOM 1433 N N . GLU A 1 179 ? 32.423 -0.152 19.332 1.00 26.14 179 GLU A N 1
ATOM 1434 C CA . GLU A 1 179 ? 33.755 -0.415 19.856 1.00 26.14 179 GLU A CA 1
ATOM 1435 C C . GLU A 1 179 ? 34.598 0.858 19.753 1.00 26.14 179 GLU A C 1
ATOM 1437 O O . GLU A 1 179 ? 34.853 1.372 18.665 1.00 26.14 179 GLU A O 1
ATOM 1442 N N . GLY A 1 180 ? 35.050 1.370 20.897 1.00 23.27 180 GLY A N 1
ATOM 1443 C CA . GLY A 1 180 ? 35.857 2.582 20.897 1.00 23.27 180 GLY A CA 1
ATOM 1444 C C . GLY A 1 180 ? 36.567 2.952 22.188 1.00 23.27 180 GLY A C 1
ATOM 1445 O O . GLY A 1 180 ? 37.102 4.046 22.232 1.00 23.27 180 GLY A O 1
ATOM 1446 N N . LEU A 1 181 ? 36.635 2.105 23.225 1.00 25.12 181 LEU A N 1
ATOM 1447 C CA . LEU A 1 181 ? 37.516 2.356 24.378 1.00 25.12 181 LEU A CA 1
ATOM 1448 C C . LEU A 1 181 ? 38.084 1.049 24.947 1.00 25.12 181 LEU A C 1
ATOM 1450 O O . LEU A 1 181 ? 37.484 0.368 25.775 1.00 25.12 181 LEU A O 1
ATOM 1454 N N . ARG A 1 182 ? 39.302 0.708 24.513 1.00 24.50 182 ARG A N 1
ATOM 1455 C CA . ARG A 1 182 ? 40.141 -0.311 25.152 1.00 24.50 182 ARG A CA 1
ATOM 1456 C C . ARG A 1 182 ? 40.810 0.254 26.413 1.00 24.50 182 ARG A C 1
ATOM 1458 O O . ARG A 1 182 ? 41.436 1.306 26.366 1.00 24.50 182 ARG A O 1
ATOM 1465 N N . LYS A 1 183 ? 40.819 -0.596 27.450 1.00 25.22 183 LYS A N 1
ATOM 1466 C CA . LYS A 1 183 ? 41.646 -0.611 28.679 1.00 25.22 183 LYS A CA 1
ATOM 1467 C C . LYS A 1 183 ? 41.241 0.354 29.806 1.00 25.22 183 LYS A C 1
ATOM 1469 O O . LYS A 1 183 ? 41.657 1.504 29.823 1.00 25.22 183 LYS A O 1
ATOM 1474 N N . ARG A 1 184 ? 40.704 -0.215 30.894 1.00 22.33 184 ARG A N 1
ATOM 1475 C CA . ARG A 1 184 ? 41.489 -0.491 32.117 1.00 22.33 184 ARG A CA 1
ATOM 1476 C C . ARG A 1 184 ? 40.709 -1.368 33.103 1.00 22.33 184 ARG A C 1
ATOM 1478 O O . ARG A 1 184 ? 39.528 -1.188 33.350 1.00 22.33 184 ARG A O 1
ATOM 1485 N N . SER A 1 185 ? 41.439 -2.336 33.633 1.00 24.38 185 SER A N 1
ATOM 1486 C CA . SER A 1 185 ? 41.120 -3.260 34.715 1.00 24.38 185 SER A CA 1
ATOM 1487 C C . SER A 1 185 ? 40.631 -2.579 35.996 1.00 24.38 185 SER A C 1
ATOM 1489 O O . SER A 1 185 ? 41.321 -1.684 36.470 1.00 24.38 185 SER A O 1
ATOM 1491 N N . PHE A 1 186 ? 39.581 -3.108 36.632 1.00 25.52 186 PHE A N 1
ATOM 1492 C CA . PHE A 1 186 ? 39.496 -3.215 38.095 1.00 25.52 186 PHE A CA 1
ATOM 1493 C C . PHE A 1 186 ? 38.636 -4.420 38.499 1.00 25.52 186 PHE A C 1
ATOM 1495 O O . PHE A 1 186 ? 37.650 -4.764 37.854 1.00 25.52 186 PHE A O 1
ATOM 1502 N N . ALA A 1 187 ? 39.092 -5.111 39.537 1.00 23.73 187 ALA A N 1
ATOM 1503 C CA . ALA A 1 187 ? 38.632 -6.417 39.973 1.00 23.73 187 ALA A CA 1
ATOM 1504 C C . ALA A 1 187 ? 37.500 -6.355 41.021 1.00 23.73 187 ALA A C 1
ATOM 1506 O O . ALA A 1 187 ? 37.464 -5.443 41.837 1.00 23.73 187 ALA A O 1
ATOM 1507 N N . ARG A 1 188 ? 36.704 -7.440 41.061 1.00 27.62 188 ARG A N 1
ATOM 1508 C CA . ARG A 1 188 ? 36.013 -8.048 42.226 1.00 27.62 188 ARG A CA 1
ATOM 1509 C C . ARG A 1 188 ? 34.999 -7.200 43.028 1.00 27.62 188 ARG A C 1
ATOM 1511 O O . ARG A 1 188 ? 35.400 -6.423 43.883 1.00 27.62 188 ARG A O 1
ATOM 1518 N N . ARG A 1 189 ? 33.710 -7.588 42.979 1.00 27.86 189 ARG A N 1
ATOM 1519 C CA . ARG A 1 189 ? 32.970 -8.299 44.066 1.00 27.86 189 ARG A CA 1
ATOM 1520 C C . ARG A 1 189 ? 31.444 -8.298 43.836 1.00 27.86 189 ARG A C 1
ATOM 1522 O O . ARG A 1 189 ? 30.830 -7.247 43.780 1.00 27.86 189 ARG A O 1
ATOM 1529 N N . GLY A 1 190 ? 30.863 -9.501 43.802 1.00 35.94 190 GLY A N 1
ATOM 1530 C CA . GLY A 1 190 ? 29.565 -9.854 44.399 1.00 35.94 190 GLY A CA 1
ATOM 1531 C C . GLY A 1 190 ? 28.301 -9.094 43.981 1.00 35.94 190 GLY A C 1
ATOM 1532 O O . GLY A 1 190 ? 27.848 -8.228 44.719 1.00 35.94 190 GLY A O 1
ATOM 1533 N N . LEU A 1 191 ? 27.640 -9.530 42.902 1.00 28.97 191 LEU A N 1
ATOM 1534 C CA . LEU A 1 191 ? 26.197 -9.295 42.706 1.00 28.97 191 LEU A CA 1
ATOM 1535 C C . LEU A 1 191 ? 25.523 -10.376 41.829 1.00 28.97 191 LEU A C 1
ATOM 1537 O O . LEU A 1 191 ? 24.594 -10.091 41.088 1.00 28.97 191 LEU A O 1
ATOM 1541 N N . GLY A 1 192 ? 26.004 -11.624 41.887 1.00 30.66 192 GLY A N 1
ATOM 1542 C CA . GLY A 1 192 ? 25.458 -12.747 41.101 1.00 30.66 192 GLY A CA 1
ATOM 1543 C C . GLY A 1 192 ? 24.392 -13.589 41.816 1.00 30.66 192 GLY A C 1
ATOM 1544 O O . GLY A 1 192 ? 23.621 -14.281 41.166 1.00 30.66 192 GLY A O 1
ATOM 1545 N N . GLU A 1 193 ? 24.284 -13.510 43.146 1.00 32.69 193 GLU A N 1
ATOM 1546 C CA . GLU A 1 193 ? 23.411 -14.408 43.931 1.00 32.69 193 GLU A CA 1
ATOM 1547 C C . GLU A 1 193 ? 22.083 -13.783 44.390 1.00 32.69 193 GLU A C 1
ATOM 1549 O O . GLU A 1 193 ? 21.229 -14.473 44.946 1.00 32.69 193 GLU A O 1
ATOM 1554 N N . ARG A 1 194 ? 21.855 -12.485 44.143 1.00 33.19 194 ARG A N 1
ATOM 1555 C CA . ARG A 1 194 ? 20.612 -11.799 44.552 1.00 33.19 194 ARG A CA 1
ATOM 1556 C C . ARG A 1 194 ? 19.502 -11.800 43.498 1.00 33.19 194 ARG A C 1
ATOM 1558 O O . ARG A 1 194 ? 18.344 -11.654 43.871 1.00 33.19 194 ARG A O 1
ATOM 1565 N N . ILE A 1 195 ? 19.819 -12.029 42.223 1.00 37.09 195 ILE A N 1
ATOM 1566 C CA . ILE A 1 195 ? 18.826 -12.011 41.132 1.00 37.09 195 ILE A CA 1
ATOM 1567 C C . ILE A 1 195 ? 18.202 -13.405 40.925 1.00 37.09 195 ILE A C 1
ATOM 1569 O O . ILE A 1 195 ? 16.988 -13.521 40.772 1.00 37.09 195 ILE A O 1
ATOM 1573 N N . ALA A 1 196 ? 18.978 -14.484 41.080 1.00 29.50 196 ALA A N 1
ATOM 1574 C CA . ALA A 1 196 ? 18.467 -15.857 40.963 1.00 29.50 196 ALA A CA 1
ATOM 1575 C C . ALA A 1 196 ? 17.502 -16.263 42.102 1.00 29.50 196 ALA A C 1
ATOM 1577 O O . ALA A 1 196 ? 16.639 -17.121 41.923 1.00 29.50 196 ALA A O 1
ATOM 1578 N N . LYS A 1 197 ? 17.595 -15.612 43.271 1.00 30.83 197 LYS A N 1
ATOM 1579 C CA . LYS A 1 197 ? 16.710 -15.859 44.426 1.00 30.83 197 LYS A CA 1
ATOM 1580 C C . LYS A 1 197 ? 15.423 -15.018 44.417 1.00 30.83 197 LYS A C 1
ATOM 1582 O O . LYS A 1 197 ? 14.526 -15.292 45.208 1.00 30.83 197 LYS A O 1
ATOM 1587 N N . PHE A 1 198 ? 15.332 -14.015 43.538 1.00 32.59 198 PHE A N 1
ATOM 1588 C CA . PHE A 1 198 ? 14.134 -13.186 43.356 1.00 32.59 198 PHE A CA 1
ATOM 1589 C C . PHE A 1 198 ? 13.186 -13.791 42.306 1.00 32.59 198 PHE A C 1
ATOM 1591 O O . PHE A 1 198 ? 11.972 -13.752 42.478 1.00 32.59 198 PHE A O 1
ATOM 1598 N N . ILE A 1 199 ? 13.735 -14.453 41.280 1.00 33.28 199 ILE A N 1
ATOM 1599 C CA . ILE A 1 199 ? 12.953 -15.052 40.186 1.00 33.28 199 ILE A CA 1
ATOM 1600 C C . ILE A 1 199 ? 12.261 -16.366 40.604 1.00 33.28 199 ILE A C 1
ATOM 1602 O O . ILE A 1 199 ? 11.149 -16.629 40.164 1.00 33.28 199 ILE A O 1
ATOM 1606 N N . SER A 1 200 ? 12.815 -17.149 41.541 1.00 29.23 200 SER A N 1
ATOM 1607 C CA . SER A 1 200 ? 12.154 -18.384 42.019 1.00 29.23 200 SER A CA 1
ATOM 1608 C C . SER A 1 200 ? 11.021 -18.163 43.033 1.00 29.23 200 SER A C 1
ATOM 1610 O O . SER A 1 200 ? 10.351 -19.119 43.418 1.00 29.23 200 SER A O 1
ATOM 1612 N N . LYS A 1 201 ? 10.770 -16.915 43.459 1.00 30.73 201 LYS A N 1
ATOM 1613 C CA . LYS A 1 201 ? 9.743 -16.583 44.463 1.00 30.73 201 LYS A CA 1
ATOM 1614 C C . LYS A 1 201 ? 8.443 -16.013 43.881 1.00 30.73 201 LYS A C 1
ATOM 1616 O O . LYS A 1 201 ? 7.517 -15.774 44.647 1.00 30.73 201 LYS A O 1
ATOM 1621 N N . ILE A 1 202 ? 8.358 -15.831 42.558 1.00 31.41 202 ILE A N 1
ATOM 1622 C CA . ILE A 1 202 ? 7.154 -15.320 41.871 1.00 31.41 202 ILE A CA 1
ATOM 1623 C C . ILE A 1 202 ? 6.336 -16.449 41.208 1.00 31.41 202 ILE A C 1
ATOM 1625 O O . ILE A 1 202 ? 5.150 -16.278 40.960 1.00 31.41 202 ILE A O 1
ATOM 1629 N N . SER A 1 203 ? 6.888 -17.652 41.022 1.00 28.59 203 SER A N 1
ATOM 1630 C CA . SER A 1 203 ? 6.193 -18.755 40.329 1.00 28.59 203 SER A CA 1
ATOM 1631 C C . SER A 1 203 ? 5.193 -19.569 41.172 1.00 28.59 203 SER A C 1
ATOM 1633 O O . SER A 1 203 ? 4.913 -20.699 40.800 1.00 28.59 203 SER A O 1
ATOM 1635 N N . ASN A 1 204 ? 4.648 -19.067 42.289 1.00 29.56 204 ASN A N 1
ATOM 1636 C CA . ASN A 1 204 ? 3.730 -19.878 43.116 1.00 29.56 204 ASN A CA 1
ATOM 1637 C C . ASN A 1 204 ? 2.545 -19.145 43.769 1.00 29.56 204 ASN A C 1
ATOM 1639 O O . ASN A 1 204 ? 1.981 -19.644 44.740 1.00 29.56 204 ASN A O 1
ATOM 1643 N N . VAL A 1 205 ? 2.106 -17.998 43.245 1.00 28.14 205 VAL A N 1
ATOM 1644 C CA . VAL A 1 205 ? 0.871 -17.355 43.723 1.00 28.14 205 VAL A CA 1
ATOM 1645 C C . VAL A 1 205 ? 0.033 -16.885 42.532 1.00 28.14 205 VAL A C 1
ATOM 1647 O O . VAL A 1 205 ? 0.465 -16.023 41.778 1.00 28.14 205 VAL A O 1
ATOM 1650 N N . ILE A 1 206 ? -1.172 -17.465 42.442 1.00 27.41 206 ILE A N 1
ATOM 1651 C CA . ILE A 1 206 ? -2.327 -17.165 41.568 1.00 27.41 206 ILE A CA 1
ATOM 1652 C C . ILE A 1 206 ? -2.485 -18.111 40.366 1.00 27.41 206 ILE A C 1
ATOM 1654 O O . ILE A 1 206 ? -2.209 -17.797 39.214 1.00 27.41 206 ILE A O 1
ATOM 1658 N N . ASN A 1 207 ? -3.012 -19.296 40.682 1.00 29.53 207 ASN A N 1
ATOM 1659 C CA . ASN A 1 207 ? -4.043 -19.944 39.877 1.00 29.53 207 ASN A CA 1
ATOM 1660 C C . ASN A 1 207 ? -5.400 -19.508 40.461 1.00 29.53 207 ASN A C 1
ATOM 1662 O O . ASN A 1 207 ? -5.547 -19.537 41.684 1.00 29.53 207 ASN A O 1
ATOM 1666 N N . ARG A 1 208 ? -6.367 -19.204 39.582 1.00 27.61 208 ARG A N 1
ATOM 1667 C CA . ARG A 1 208 ? -7.691 -18.579 39.811 1.00 27.61 208 ARG A CA 1
ATOM 1668 C C . ARG A 1 208 ? -7.662 -17.056 39.918 1.00 27.61 208 ARG A C 1
ATOM 1670 O O . ARG A 1 208 ? -7.453 -16.524 40.995 1.00 27.61 208 ARG A O 1
ATOM 1677 N N . ASP A 1 209 ? -7.969 -16.404 38.803 1.00 23.81 209 ASP A N 1
ATOM 1678 C CA . ASP A 1 209 ? -9.108 -15.493 38.755 1.00 23.81 209 ASP A CA 1
ATOM 1679 C C . ASP A 1 209 ? -9.692 -15.462 37.340 1.00 23.81 209 ASP A C 1
ATOM 1681 O O . ASP A 1 209 ? -9.014 -15.685 36.338 1.00 23.81 209 ASP A O 1
ATOM 1685 N N . VAL A 1 210 ? -11.008 -15.311 37.326 1.00 27.20 210 VAL A N 1
ATOM 1686 C CA . VAL A 1 210 ? -11.920 -15.246 36.193 1.00 27.20 210 VAL A CA 1
ATOM 1687 C C . VAL A 1 210 ? -11.384 -14.278 35.136 1.00 27.20 210 VAL A C 1
ATOM 1689 O O . VAL A 1 210 ? -11.086 -13.128 35.445 1.00 27.20 210 VAL A O 1
ATOM 1692 N N . LEU A 1 211 ? -11.289 -14.732 33.884 1.00 26.36 211 LEU A N 1
ATOM 1693 C CA . LEU A 1 211 ? -11.127 -13.851 32.730 1.00 26.36 211 LEU A CA 1
ATOM 1694 C C . LEU A 1 211 ? -12.416 -13.032 32.560 1.00 26.36 211 LEU A C 1
ATOM 1696 O O . LEU A 1 211 ? -13.274 -13.342 31.738 1.00 26.36 211 LEU A O 1
ATOM 1700 N N . GLU A 1 212 ? -12.558 -11.975 33.356 1.00 25.70 212 GLU A N 1
ATOM 1701 C CA . GLU A 1 212 ? -13.197 -10.753 32.882 1.00 25.70 212 GLU A CA 1
ATOM 1702 C C . GLU A 1 212 ? -12.261 -10.164 31.821 1.00 25.70 212 GLU A C 1
ATOM 1704 O O . GLU A 1 212 ? -11.387 -9.339 32.092 1.00 25.70 212 GLU A O 1
ATOM 1709 N N . GLU A 1 213 ? -12.396 -10.660 30.592 1.00 25.67 213 GLU A N 1
ATOM 1710 C CA . GLU A 1 213 ? -11.814 -10.017 29.423 1.00 25.67 213 GLU A CA 1
ATOM 1711 C C . GLU A 1 213 ? -12.451 -8.635 29.280 1.00 25.67 213 GLU A C 1
ATOM 1713 O O . GLU A 1 213 ? -13.600 -8.485 28.859 1.00 25.67 213 GLU A O 1
ATOM 1718 N N . LYS A 1 214 ? -11.683 -7.604 29.640 1.00 24.09 214 LYS A N 1
ATOM 1719 C CA . LYS A 1 214 ? -11.914 -6.254 29.135 1.00 24.09 214 LYS A CA 1
ATOM 1720 C C . LYS A 1 214 ? -12.035 -6.338 27.612 1.00 24.09 214 LYS A C 1
ATOM 1722 O O . LYS A 1 214 ? -11.140 -6.858 26.947 1.00 24.09 214 LYS A O 1
ATOM 1727 N N . ALA A 1 215 ? -13.148 -5.824 27.092 1.00 23.08 215 ALA A N 1
ATOM 1728 C CA . ALA A 1 215 ? -13.383 -5.605 25.671 1.00 23.08 215 ALA A CA 1
ATOM 1729 C C . ALA A 1 215 ? -12.156 -4.945 24.999 1.00 23.08 215 ALA A C 1
ATOM 1731 O O . ALA A 1 215 ? -11.456 -4.172 25.659 1.00 23.08 215 ALA A O 1
ATOM 1732 N N . PRO A 1 216 ? -11.874 -5.234 23.715 1.00 28.44 216 PRO A N 1
ATOM 1733 C CA . PRO A 1 216 ? -10.658 -4.769 23.057 1.00 28.44 216 PRO A CA 1
ATOM 1734 C C . PRO A 1 216 ? -10.589 -3.234 23.051 1.00 28.44 216 PRO A C 1
ATOM 1736 O O . PRO A 1 216 ? -11.496 -2.567 22.558 1.00 28.44 216 PRO A O 1
ATOM 1739 N N . GLU A 1 217 ? -9.510 -2.668 23.601 1.00 31.67 217 GLU A N 1
ATOM 1740 C CA . GLU A 1 217 ? -9.185 -1.246 23.455 1.00 31.67 217 GLU A CA 1
ATOM 1741 C C . GLU A 1 217 ? -8.869 -0.963 21.980 1.00 31.67 217 GLU A C 1
ATOM 1743 O O . GLU A 1 217 ? -7.832 -1.373 21.458 1.00 31.67 217 GLU A O 1
ATOM 1748 N N . PHE A 1 218 ? -9.786 -0.274 21.300 1.00 37.91 218 PHE A N 1
ATOM 1749 C CA . PHE A 1 218 ? -9.594 0.275 19.960 1.00 37.91 218 PHE A CA 1
ATOM 1750 C C . PHE A 1 218 ? -8.356 1.183 19.947 1.00 37.91 218 PHE A C 1
ATOM 1752 O O . PHE A 1 218 ? -8.294 2.166 20.693 1.00 37.91 218 PHE A O 1
ATOM 1759 N N . ARG A 1 219 ? -7.351 0.876 19.117 1.00 54.00 219 ARG A N 1
ATOM 1760 C CA . ARG A 1 219 ? -6.152 1.717 19.017 1.00 54.00 219 ARG A CA 1
ATOM 1761 C C . ARG A 1 219 ? -6.493 2.959 18.194 1.00 54.00 219 ARG A C 1
ATOM 1763 O O . ARG A 1 219 ? -6.715 2.882 16.993 1.00 54.00 219 ARG A O 1
ATOM 1770 N N . ARG A 1 220 ? -6.584 4.108 18.863 1.00 68.38 220 ARG A N 1
ATOM 1771 C CA . ARG A 1 220 ? -6.886 5.400 18.233 1.00 68.38 220 ARG A CA 1
ATOM 1772 C C . ARG A 1 220 ? -5.783 5.792 17.248 1.00 68.38 220 ARG A C 1
ATOM 1774 O O . ARG A 1 220 ? -4.606 5.682 17.583 1.00 68.38 220 ARG A O 1
ATOM 1781 N N . THR A 1 221 ? -6.151 6.327 16.084 1.00 79.56 221 THR A N 1
ATOM 1782 C CA . THR A 1 221 ? -5.211 7.040 15.207 1.00 79.56 221 THR A CA 1
ATOM 1783 C C . THR A 1 221 ? -4.721 8.284 15.941 1.00 79.56 221 THR A C 1
ATOM 1785 O O . THR A 1 221 ? -5.521 9.150 16.292 1.00 79.56 221 THR A O 1
ATOM 1788 N N . ARG A 1 222 ? -3.412 8.386 16.181 1.00 88.12 222 ARG A N 1
ATOM 1789 C CA . ARG A 1 222 ? -2.797 9.514 16.890 1.00 88.12 222 ARG A CA 1
ATOM 1790 C C . ARG A 1 222 ? -2.183 10.500 15.905 1.00 88.12 222 ARG A C 1
ATOM 1792 O O . ARG A 1 222 ? -1.310 10.139 15.111 1.00 88.12 222 ARG A O 1
ATOM 1799 N N . ILE A 1 223 ? -2.608 11.754 15.995 1.00 91.75 223 ILE A N 1
ATOM 1800 C CA . ILE A 1 223 ? -2.145 12.865 15.165 1.00 91.75 223 ILE A CA 1
ATOM 1801 C C . ILE A 1 223 ? -1.447 13.898 16.049 1.00 91.75 223 ILE A C 1
ATOM 1803 O O . ILE A 1 223 ? -2.046 14.427 16.988 1.00 91.75 223 ILE A O 1
ATOM 1807 N N . LEU A 1 224 ? -0.197 14.223 15.722 1.00 95.50 224 LEU A N 1
ATOM 1808 C CA . LEU A 1 224 ? 0.538 15.332 16.327 1.00 95.50 224 LEU A CA 1
ATOM 1809 C C . LEU A 1 224 ? 0.518 16.536 15.389 1.00 95.50 224 LEU A C 1
ATOM 1811 O O . LEU A 1 224 ? 1.136 16.506 14.329 1.00 95.50 224 LEU A O 1
ATOM 1815 N N . GLY A 1 225 ? -0.153 17.611 15.787 1.00 94.62 225 GLY A N 1
ATOM 1816 C CA . GLY A 1 225 ? -0.066 18.908 15.122 1.00 94.62 225 GLY A CA 1
ATOM 1817 C C . GLY A 1 225 ? 0.963 19.803 15.806 1.00 94.62 225 GLY A C 1
ATOM 1818 O O . GLY A 1 225 ? 0.825 20.095 16.991 1.00 94.62 225 GLY A O 1
ATOM 1819 N N . VAL A 1 226 ? 1.976 20.257 15.075 1.00 93.38 226 VAL A N 1
ATOM 1820 C CA . VAL A 1 226 ? 3.011 21.185 15.539 1.00 93.38 226 VAL A CA 1
ATOM 1821 C C . VAL A 1 226 ? 2.864 22.505 14.795 1.00 93.38 226 VAL A C 1
ATOM 1823 O O . VAL A 1 226 ? 3.096 22.581 13.588 1.00 93.38 226 VAL A O 1
ATOM 1826 N N . PHE A 1 227 ? 2.497 23.549 15.532 1.00 90.81 227 PHE A N 1
ATOM 1827 C CA . PHE A 1 227 ? 2.234 24.877 14.995 1.00 90.81 227 PHE A CA 1
ATOM 1828 C C . PHE A 1 227 ? 3.270 25.861 15.510 1.00 90.81 227 PHE A C 1
ATOM 1830 O O . PHE A 1 227 ? 3.328 26.117 16.712 1.00 90.81 227 PHE A O 1
ATOM 1837 N N . GLY A 1 228 ? 4.094 26.362 14.593 1.00 85.44 228 GLY A N 1
ATOM 1838 C CA . GLY A 1 228 ? 5.209 27.257 14.882 1.00 85.44 228 GLY A CA 1
ATOM 1839 C C . GLY A 1 228 ? 4.792 28.695 15.208 1.00 85.44 228 GLY A C 1
ATOM 1840 O O . GLY A 1 228 ? 3.638 28.975 15.540 1.00 85.44 228 GLY A O 1
ATOM 1841 N N . ALA A 1 229 ? 5.748 29.617 15.077 1.00 81.62 229 ALA A N 1
ATOM 1842 C CA . ALA A 1 229 ? 5.542 31.052 15.267 1.00 81.62 229 ALA A CA 1
ATOM 1843 C C . ALA A 1 229 ? 4.343 31.568 14.447 1.00 81.62 229 ALA A C 1
ATOM 1845 O O . ALA A 1 229 ? 4.211 31.246 13.264 1.00 81.62 229 ALA A O 1
ATOM 1846 N N . SER A 1 230 ? 3.489 32.376 15.080 1.00 72.38 230 SER A N 1
ATOM 1847 C CA . SER A 1 230 ? 2.281 32.954 14.467 1.00 72.38 230 SER A CA 1
ATOM 1848 C C . SER A 1 230 ? 2.444 34.411 14.052 1.00 72.38 230 SER A C 1
ATOM 1850 O O . SER A 1 230 ? 1.555 34.986 13.426 1.00 72.38 230 SER A O 1
ATOM 1852 N N . LYS A 1 231 ? 3.574 35.036 14.394 1.00 63.22 231 LYS A N 1
ATOM 1853 C CA . LYS A 1 231 ? 3.911 36.369 13.903 1.00 63.22 231 LYS A CA 1
ATOM 1854 C C . LYS A 1 231 ? 3.981 36.310 12.373 1.00 63.22 231 LYS A C 1
ATOM 1856 O O . LYS A 1 231 ? 4.889 35.703 11.822 1.00 63.22 231 LYS A O 1
ATOM 1861 N N . ASP A 1 232 ? 2.983 36.891 11.712 1.00 57.81 232 ASP A N 1
ATOM 1862 C CA . ASP A 1 232 ? 2.808 36.966 10.253 1.00 57.81 232 ASP A CA 1
ATOM 1863 C C . ASP A 1 232 ? 2.195 35.727 9.535 1.00 57.81 232 ASP A C 1
ATOM 1865 O O . ASP A 1 232 ? 2.133 35.753 8.309 1.00 57.81 232 ASP A O 1
ATOM 1869 N N . ILE A 1 233 ? 1.731 34.675 10.240 1.00 66.12 233 ILE A N 1
ATOM 1870 C CA . ILE A 1 233 ? 0.917 33.555 9.679 1.00 66.12 233 ILE A CA 1
ATOM 1871 C C . ILE A 1 233 ? -0.205 33.174 10.662 1.00 66.12 233 ILE A C 1
ATOM 1873 O O . ILE A 1 233 ? 0.079 32.847 11.821 1.00 66.12 233 ILE A O 1
ATOM 1877 N N . ASP A 1 234 ? -1.461 33.110 10.201 1.00 70.94 234 ASP A N 1
ATOM 1878 C CA . ASP A 1 234 ? -2.560 32.533 10.991 1.00 70.94 234 ASP A CA 1
ATOM 1879 C C . ASP A 1 234 ? -2.602 30.998 10.864 1.00 70.94 234 ASP A C 1
ATOM 1881 O O . ASP A 1 234 ? -3.079 30.408 9.894 1.00 70.94 234 ASP A O 1
ATOM 1885 N N . THR A 1 235 ? -2.110 30.325 11.904 1.00 72.81 235 THR A N 1
ATOM 1886 C CA . THR A 1 235 ? -2.200 28.860 12.052 1.00 72.81 235 THR A CA 1
ATOM 1887 C C . THR A 1 235 ? -3.526 28.398 12.671 1.00 72.81 235 THR A C 1
ATOM 1889 O O . THR A 1 235 ? -3.725 27.206 12.903 1.00 72.81 235 THR A O 1
ATOM 1892 N N . GLY A 1 236 ? -4.437 29.319 12.995 1.00 76.81 236 GLY A N 1
ATOM 1893 C CA . GLY A 1 236 ? -5.706 29.046 13.667 1.00 76.81 236 GLY A CA 1
ATOM 1894 C C . GLY A 1 236 ? -6.652 28.170 12.853 1.00 76.81 236 GLY A C 1
ATOM 1895 O O . GLY A 1 236 ? -7.315 27.304 13.425 1.00 76.81 236 GLY A O 1
ATOM 1896 N N . VAL A 1 237 ? -6.700 28.352 11.532 1.00 78.62 237 VAL A N 1
ATOM 1897 C CA . VAL A 1 237 ? -7.521 27.513 10.644 1.00 78.62 237 VAL A CA 1
ATOM 1898 C C . VAL A 1 237 ? -6.995 26.079 10.627 1.00 78.62 237 VAL A C 1
ATOM 1900 O O . VAL A 1 237 ? -7.759 25.156 10.896 1.00 78.62 237 VAL A O 1
ATOM 1903 N N . ASP A 1 238 ? -5.690 25.890 10.427 1.00 82.19 238 ASP A N 1
ATOM 1904 C CA . ASP A 1 238 ? -5.060 24.564 10.407 1.00 82.19 238 ASP A CA 1
ATOM 1905 C C . ASP A 1 238 ? -5.256 23.813 11.737 1.00 82.19 238 ASP A C 1
ATOM 1907 O O . ASP A 1 238 ? -5.554 22.616 11.754 1.00 82.19 238 ASP A O 1
ATOM 1911 N N . LYS A 1 239 ? -5.153 24.529 12.867 1.00 85.88 239 LYS A N 1
ATOM 1912 C CA . LYS A 1 239 ? -5.446 23.984 14.202 1.00 85.88 239 LYS A CA 1
ATOM 1913 C C . LYS A 1 239 ? -6.887 23.506 14.306 1.00 85.88 239 LYS A C 1
ATOM 1915 O O . LYS A 1 239 ? -7.104 22.377 14.730 1.00 85.88 239 LYS A O 1
ATOM 1920 N N . LYS A 1 240 ? -7.853 24.331 13.887 1.00 86.44 240 LYS A N 1
ATOM 1921 C CA . LYS A 1 240 ? -9.281 23.977 13.918 1.00 86.44 240 LYS A CA 1
ATOM 1922 C C . LYS A 1 240 ? -9.594 22.772 13.040 1.00 86.44 240 LYS A C 1
ATOM 1924 O O . LYS A 1 240 ? -10.412 21.952 13.441 1.00 86.44 240 LYS A O 1
ATOM 1929 N N . VAL A 1 241 ? -8.943 22.650 11.880 1.00 85.38 241 VAL A N 1
ATOM 1930 C CA . VAL A 1 241 ? -9.080 21.468 11.016 1.00 85.38 241 VAL A CA 1
ATOM 1931 C C . VAL A 1 241 ? -8.657 20.222 11.781 1.00 85.38 241 VAL A C 1
ATOM 1933 O O . VAL A 1 241 ? -9.455 19.300 11.893 1.00 85.38 241 VAL A O 1
ATOM 1936 N N . LEU A 1 242 ? -7.459 20.216 12.380 1.00 88.00 242 LEU A N 1
ATOM 1937 C CA . LEU A 1 242 ? -6.993 19.066 13.160 1.00 88.00 242 LEU A CA 1
ATOM 1938 C C . LEU A 1 242 ? -7.851 18.809 14.402 1.00 88.00 242 LEU A C 1
ATOM 1940 O O . LEU A 1 242 ? -8.164 17.664 14.703 1.00 88.00 242 LEU A O 1
ATOM 1944 N N . GLU A 1 243 ? -8.258 19.847 15.129 1.00 88.75 243 GLU A N 1
ATOM 1945 C CA . GLU A 1 243 ? -9.145 19.708 16.288 1.00 88.75 243 GLU A CA 1
ATOM 1946 C C . GLU A 1 243 ? -10.506 19.119 15.903 1.00 88.75 243 GLU A C 1
ATOM 1948 O O . GLU A 1 243 ? -11.035 18.297 16.650 1.00 88.75 243 GLU A O 1
ATOM 1953 N N . GLY A 1 244 ? -11.028 19.473 14.726 1.00 82.50 244 GLY A N 1
ATOM 1954 C CA . GLY A 1 244 ? -12.260 18.920 14.166 1.00 82.50 244 GLY A CA 1
ATOM 1955 C C . GLY A 1 244 ? -12.177 17.435 13.806 1.00 82.50 244 GLY A C 1
ATOM 1956 O O . GLY A 1 244 ? -13.214 16.790 13.696 1.00 82.50 244 GLY A O 1
ATOM 1957 N N . LEU A 1 245 ? -10.970 16.868 13.680 1.00 80.62 245 LEU A N 1
ATOM 1958 C CA . LEU A 1 245 ? -10.780 15.429 13.451 1.00 80.62 245 LEU A CA 1
ATOM 1959 C C . LEU A 1 245 ? -10.959 14.591 14.718 1.00 80.62 245 LEU A C 1
ATOM 1961 O O . LEU A 1 245 ? -11.047 13.368 14.621 1.00 80.62 245 LEU A O 1
ATOM 1965 N N . ARG A 1 246 ? -10.967 15.209 15.907 1.00 81.88 246 ARG A N 1
ATOM 1966 C CA . ARG A 1 246 ? -11.060 14.476 17.175 1.00 81.88 246 ARG A CA 1
ATOM 1967 C C . ARG A 1 246 ? -12.339 13.650 17.225 1.00 81.88 246 ARG A C 1
ATOM 1969 O O . ARG A 1 246 ? -13.441 14.166 17.067 1.00 81.88 246 ARG A O 1
ATOM 1976 N N . SER A 1 247 ? -12.177 12.372 17.526 1.00 74.06 247 SER A N 1
ATOM 1977 C CA . SER A 1 247 ? -13.272 11.423 17.716 1.00 74.06 247 SER A CA 1
ATOM 1978 C C . SER A 1 247 ? -12.840 10.333 18.695 1.00 74.06 247 SER A C 1
ATOM 1980 O O . SER A 1 247 ? -11.689 10.307 19.137 1.00 74.06 247 SER A O 1
ATOM 1982 N N . ASP A 1 248 ? -13.727 9.389 19.006 1.00 67.25 248 ASP A N 1
ATOM 1983 C CA . ASP A 1 248 ? -13.370 8.228 19.830 1.00 67.25 248 ASP A CA 1
ATOM 1984 C C . ASP A 1 248 ? -12.261 7.364 19.209 1.00 67.25 248 ASP A C 1
ATOM 1986 O O . ASP A 1 248 ? -11.588 6.631 19.938 1.00 67.25 248 ASP A O 1
ATOM 1990 N N . LEU A 1 249 ? -12.040 7.493 17.894 1.00 65.12 249 LEU A N 1
ATOM 1991 C CA . LEU A 1 249 ? -11.043 6.765 17.107 1.00 65.12 249 LEU A CA 1
ATOM 1992 C C . LEU A 1 249 ? -9.818 7.613 16.736 1.00 65.12 249 LEU A C 1
ATOM 1994 O O . LEU A 1 249 ? -8.824 7.054 16.280 1.00 65.12 249 LEU A O 1
ATOM 1998 N N . ILE A 1 250 ? -9.856 8.938 16.916 1.00 78.81 250 ILE A N 1
ATOM 1999 C CA . ILE A 1 250 ? -8.774 9.846 16.508 1.00 78.81 250 ILE A CA 1
ATOM 2000 C C . ILE A 1 250 ? -8.358 10.721 17.691 1.00 78.81 250 ILE A C 1
ATOM 2002 O O . ILE A 1 250 ? -9.079 11.625 18.119 1.00 78.81 250 ILE A O 1
ATOM 2006 N N . GLU A 1 251 ? -7.152 10.474 18.195 1.00 87.06 251 GLU A N 1
ATOM 2007 C CA . GLU A 1 251 ? -6.493 11.330 19.174 1.00 87.06 251 GLU A CA 1
ATOM 2008 C C . GLU A 1 251 ? -5.705 12.415 18.442 1.00 87.06 251 GLU A C 1
ATOM 2010 O O . GLU A 1 251 ? -4.829 12.121 17.633 1.00 87.06 251 GLU A O 1
ATOM 2015 N N . VAL A 1 252 ? -5.970 13.680 18.761 1.00 91.50 252 VAL A N 1
ATOM 2016 C CA . VAL A 1 252 ? -5.224 14.809 18.200 1.00 91.50 252 VAL A CA 1
ATOM 2017 C C . VAL A 1 252 ? -4.549 15.579 19.321 1.00 91.50 252 VAL A C 1
ATOM 2019 O O . VAL A 1 252 ? -5.223 16.145 20.187 1.00 91.50 252 VAL A O 1
ATOM 2022 N N . LYS A 1 253 ? -3.219 15.657 19.279 1.00 95.31 253 LYS A N 1
ATOM 2023 C CA . LYS A 1 253 ? -2.418 16.486 20.180 1.00 95.31 253 LYS A CA 1
ATOM 2024 C C . LYS A 1 253 ? -1.859 17.679 19.426 1.00 95.31 253 LYS A C 1
ATOM 2026 O O . LYS A 1 253 ? -1.218 17.526 18.394 1.00 95.31 253 LYS A O 1
ATOM 2031 N N . ILE A 1 254 ? -2.088 18.868 19.970 1.00 95.12 254 ILE A N 1
ATOM 2032 C CA . ILE A 1 254 ? -1.650 20.131 19.380 1.00 95.12 254 ILE A CA 1
ATOM 2033 C C . ILE A 1 254 ? -0.523 20.704 20.239 1.00 95.12 254 ILE A C 1
ATOM 2035 O O . ILE A 1 254 ? -0.706 20.946 21.431 1.00 95.12 254 ILE A O 1
ATOM 2039 N N . LEU A 1 255 ? 0.635 20.930 19.626 1.00 93.62 255 LEU A N 1
ATOM 2040 C CA . LEU A 1 255 ? 1.711 21.756 20.153 1.00 93.62 255 LEU A CA 1
ATOM 2041 C C . LEU A 1 255 ? 1.615 23.130 19.493 1.00 93.62 255 LEU A C 1
ATOM 2043 O O . LEU A 1 255 ? 1.901 23.274 18.307 1.00 93.62 255 LEU A O 1
ATOM 2047 N N . ASN A 1 256 ? 1.186 24.131 20.255 1.00 91.44 256 ASN A N 1
ATOM 2048 C CA . ASN A 1 256 ? 1.078 25.504 19.780 1.00 91.44 256 ASN A CA 1
ATOM 2049 C C . ASN A 1 256 ? 2.253 26.335 20.295 1.00 91.44 256 ASN A C 1
ATOM 2051 O O . ASN A 1 256 ? 2.401 26.477 21.505 1.00 91.44 256 ASN A O 1
ATOM 2055 N N . GLN A 1 257 ? 3.034 26.888 19.372 1.00 91.88 257 GLN A N 1
ATOM 2056 C CA . GLN A 1 257 ? 4.273 27.607 19.638 1.00 91.88 257 GLN A CA 1
ATOM 2057 C C . GLN A 1 257 ? 5.216 26.876 20.615 1.00 91.88 257 GLN A C 1
ATOM 2059 O O . GLN A 1 257 ? 5.568 27.435 21.657 1.00 91.88 257 GLN A O 1
ATOM 2064 N N . PRO A 1 258 ? 5.579 25.608 20.347 1.00 93.62 258 PRO A N 1
ATOM 2065 C CA . PRO A 1 258 ? 6.362 24.831 21.296 1.00 93.62 258 PRO A CA 1
ATOM 2066 C C . PRO A 1 258 ? 7.810 25.313 21.417 1.00 93.62 258 PRO A C 1
ATOM 2068 O O . PRO A 1 258 ? 8.327 26.030 20.561 1.00 93.62 258 PRO A O 1
ATOM 2071 N N . ASP A 1 259 ? 8.489 24.852 22.460 1.00 92.69 259 ASP A N 1
ATOM 2072 C CA . ASP A 1 259 ? 9.951 24.856 22.523 1.00 92.69 259 ASP A CA 1
ATOM 2073 C C . ASP A 1 259 ? 10.547 23.592 21.861 1.00 92.69 259 ASP A C 1
ATOM 2075 O O . ASP A 1 259 ? 9.845 22.624 21.527 1.00 92.69 259 ASP A O 1
ATOM 2079 N N . ARG A 1 260 ? 11.872 23.573 21.656 1.00 91.25 260 ARG A N 1
ATOM 2080 C CA . ARG A 1 260 ? 12.575 22.407 21.081 1.00 91.25 260 ARG A CA 1
ATOM 2081 C C . ARG A 1 260 ? 12.386 21.128 21.898 1.00 91.25 260 ARG A C 1
ATOM 2083 O O . ARG A 1 260 ? 12.315 20.039 21.321 1.00 91.25 260 ARG A O 1
ATOM 2090 N N . ALA A 1 261 ? 12.349 21.234 23.225 1.00 90.88 261 ALA A N 1
ATOM 2091 C CA . ALA A 1 261 ? 12.271 20.077 24.110 1.00 90.88 261 ALA A CA 1
ATOM 2092 C C . ALA A 1 261 ? 10.902 19.397 24.008 1.00 90.88 261 ALA A C 1
ATOM 2094 O O . ALA A 1 261 ? 10.829 18.170 23.991 1.00 90.88 261 ALA A O 1
ATOM 2095 N N . GLN A 1 262 ? 9.826 20.168 23.862 1.00 93.44 262 GLN A N 1
ATOM 2096 C CA . GLN A 1 262 ? 8.476 19.657 23.657 1.00 93.44 262 GLN A CA 1
ATOM 2097 C C . GLN A 1 262 ? 8.376 18.844 22.367 1.00 93.44 262 GLN A C 1
ATOM 2099 O O . GLN A 1 262 ? 7.884 17.716 22.414 1.00 93.44 262 GLN A O 1
ATOM 2104 N N . ILE A 1 263 ? 8.891 19.360 21.245 1.00 92.81 263 ILE A N 1
ATOM 2105 C CA . ILE A 1 263 ? 8.908 18.616 19.972 1.00 92.81 263 ILE A CA 1
ATOM 2106 C C . ILE A 1 263 ? 9.749 17.347 20.112 1.00 92.81 263 ILE A C 1
ATOM 2108 O O . ILE A 1 263 ? 9.283 16.264 19.762 1.00 92.81 263 ILE A O 1
ATOM 2112 N N . SER A 1 264 ? 10.961 17.467 20.661 1.00 90.31 264 SER A N 1
ATOM 2113 C CA . SER A 1 264 ? 11.857 16.324 20.856 1.00 90.31 264 SER A CA 1
ATOM 2114 C C . SER A 1 264 ? 11.196 15.235 21.706 1.00 90.31 264 SER A C 1
ATOM 2116 O O . SER A 1 264 ? 11.104 14.088 21.283 1.00 90.31 264 SER A O 1
ATOM 2118 N N . ASN A 1 265 ? 10.609 15.592 22.850 1.00 91.31 265 ASN A N 1
ATOM 2119 C CA . ASN A 1 265 ? 9.917 14.632 23.707 1.00 91.31 265 ASN A CA 1
ATOM 2120 C C . ASN A 1 265 ? 8.767 13.931 22.970 1.00 91.31 265 ASN A C 1
ATOM 2122 O O . ASN A 1 265 ? 8.620 12.722 23.105 1.00 91.31 265 ASN A O 1
ATOM 2126 N N . GLN A 1 266 ? 7.982 14.650 22.155 1.00 93.81 266 GLN A N 1
ATOM 2127 C CA . GLN A 1 266 ? 6.908 14.015 21.383 1.00 93.81 266 GLN A CA 1
ATOM 2128 C C . GLN A 1 266 ? 7.423 13.079 20.285 1.00 93.81 266 GLN A C 1
ATOM 2130 O O . GLN A 1 266 ? 6.835 12.024 20.090 1.00 93.81 266 GLN A O 1
ATOM 2135 N N . LEU A 1 267 ? 8.488 13.437 19.566 1.00 90.69 267 LEU A N 1
ATOM 2136 C CA . LEU A 1 267 ? 8.999 12.603 18.471 1.00 90.69 267 LEU A CA 1
ATOM 2137 C C . LEU A 1 267 ? 9.795 11.382 18.963 1.00 90.69 267 LEU A C 1
ATOM 2139 O O . LEU A 1 267 ? 9.863 10.381 18.257 1.00 90.69 267 LEU A O 1
ATOM 2143 N N . TRP A 1 268 ? 10.394 11.458 20.157 1.00 87.62 268 TRP A N 1
ATOM 2144 C CA . TRP A 1 268 ? 11.255 10.403 20.707 1.00 87.62 268 TRP A CA 1
ATOM 2145 C C . TRP A 1 268 ? 10.565 9.460 21.692 1.00 87.62 268 TRP A C 1
ATOM 2147 O O . TRP A 1 268 ? 10.993 8.316 21.825 1.00 87.62 268 TRP A O 1
ATOM 2157 N N . GLN A 1 269 ? 9.562 9.935 22.436 1.00 85.12 269 GLN A N 1
ATOM 2158 C CA . GLN A 1 269 ? 8.978 9.179 23.556 1.00 85.12 269 GLN A CA 1
ATOM 2159 C C . GLN A 1 269 ? 7.557 8.684 23.277 1.00 85.12 269 GLN A C 1
ATOM 2161 O O . GLN A 1 269 ? 7.074 7.802 23.980 1.00 85.12 269 GLN A O 1
ATOM 2166 N N . GLU A 1 270 ? 6.886 9.236 22.267 1.00 86.56 270 GLU A N 1
ATOM 2167 C CA . GLU A 1 270 ? 5.500 8.916 21.928 1.00 86.56 270 GLU A CA 1
ATOM 2168 C C . GLU A 1 270 ? 5.411 8.263 20.543 1.00 86.56 270 GLU A C 1
ATOM 2170 O O . GLU A 1 270 ? 6.255 8.483 19.674 1.00 86.56 270 GLU A O 1
ATOM 2175 N N . SER A 1 271 ? 4.354 7.480 20.323 1.00 85.06 271 SER A N 1
ATOM 2176 C CA . SER A 1 271 ? 4.001 6.939 19.009 1.00 85.06 271 SER A CA 1
ATOM 2177 C C . SER A 1 271 ? 2.938 7.804 18.332 1.00 85.06 271 SER A C 1
ATOM 2179 O O . SER A 1 271 ? 1.903 8.114 18.926 1.00 85.06 271 SER A O 1
ATOM 2181 N N . TRP A 1 272 ? 3.175 8.164 17.074 1.00 89.06 272 TRP A N 1
ATOM 2182 C CA . TRP A 1 272 ? 2.268 8.974 16.259 1.00 89.06 272 TRP A CA 1
ATOM 2183 C C . TRP A 1 272 ? 2.023 8.275 14.935 1.00 89.06 272 TRP A C 1
ATOM 2185 O O . TRP A 1 272 ? 2.974 7.779 14.350 1.00 89.06 272 TRP A O 1
ATOM 2195 N N . ASN A 1 273 ? 0.786 8.265 14.438 1.00 87.31 273 ASN A N 1
ATOM 2196 C CA . ASN A 1 273 ? 0.485 7.765 13.094 1.00 87.31 273 ASN A CA 1
ATOM 2197 C C . ASN A 1 273 ? 0.713 8.858 12.045 1.00 87.31 273 ASN A C 1
ATOM 2199 O O . ASN A 1 273 ? 1.230 8.584 10.959 1.00 87.31 273 ASN A O 1
ATOM 2203 N N . ILE A 1 274 ? 0.331 10.094 12.392 1.00 89.88 274 ILE A N 1
ATOM 2204 C CA . ILE A 1 274 ? 0.414 11.271 11.528 1.00 89.88 274 ILE A CA 1
ATOM 2205 C C . ILE A 1 274 ? 1.075 12.416 12.290 1.00 89.88 274 ILE A C 1
ATOM 2207 O O . ILE A 1 274 ? 0.718 12.696 13.436 1.00 89.88 274 ILE A O 1
ATOM 2211 N N . VAL A 1 275 ? 2.000 13.117 11.639 1.00 93.19 275 VAL A N 1
ATOM 2212 C CA . VAL A 1 275 ? 2.556 14.374 12.150 1.00 93.19 275 VAL A CA 1
ATOM 2213 C C . VAL A 1 275 ? 2.309 15.490 11.139 1.00 93.19 275 VAL A C 1
ATOM 2215 O O . VAL A 1 275 ? 2.593 15.342 9.955 1.00 93.19 275 VAL A O 1
ATOM 2218 N N . VAL A 1 276 ? 1.790 16.623 11.600 1.00 93.00 276 VAL A N 1
ATOM 2219 C CA . VAL A 1 276 ? 1.525 17.807 10.780 1.00 93.00 276 VAL A CA 1
ATOM 2220 C C . VAL A 1 276 ? 2.343 18.967 11.325 1.00 93.00 276 VAL A C 1
ATOM 2222 O O . VAL A 1 276 ? 2.147 19.374 12.464 1.00 93.00 276 VAL A O 1
ATOM 2225 N N . PHE A 1 277 ? 3.247 19.508 10.515 1.00 90.38 277 PHE A N 1
ATOM 2226 C CA . PHE A 1 277 ? 3.992 20.727 10.812 1.00 90.38 277 PHE A CA 1
ATOM 2227 C C . PHE A 1 277 ? 3.440 21.880 9.984 1.00 90.38 277 PHE A C 1
ATOM 2229 O O . PHE A 1 277 ? 3.415 21.798 8.756 1.00 90.38 277 PHE A O 1
ATOM 2236 N N . ALA A 1 278 ? 3.065 22.971 10.645 1.00 87.19 278 ALA A N 1
ATOM 2237 C CA . ALA A 1 278 ? 2.664 24.213 9.995 1.00 87.19 278 ALA A CA 1
ATOM 2238 C C . ALA A 1 278 ? 3.317 25.412 10.693 1.00 87.19 278 ALA A C 1
ATOM 2240 O O . ALA A 1 278 ? 3.357 25.488 11.923 1.00 87.19 278 ALA A O 1
ATOM 2241 N N . GLY A 1 279 ? 3.852 26.351 9.917 1.00 79.94 279 GLY A N 1
ATOM 2242 C CA . GLY A 1 279 ? 4.490 27.552 10.453 1.00 79.94 279 GLY A CA 1
ATOM 2243 C C . GLY A 1 279 ? 5.574 28.119 9.545 1.00 79.94 279 GLY A C 1
ATOM 2244 O O . GLY A 1 279 ? 5.838 27.613 8.454 1.00 79.94 279 GLY A O 1
ATOM 2245 N N . HIS A 1 280 ? 6.217 29.186 10.014 1.00 78.38 280 HIS A N 1
ATOM 2246 C CA . HIS A 1 280 ? 7.280 29.857 9.271 1.00 78.38 280 HIS A CA 1
ATOM 2247 C C . HIS A 1 280 ? 8.550 29.012 9.180 1.00 78.38 280 HIS A C 1
ATOM 2249 O O . HIS A 1 280 ? 9.058 28.511 10.186 1.00 78.38 280 HIS A O 1
ATOM 2255 N N . SER A 1 281 ? 9.110 28.934 7.974 1.00 78.94 281 SER A N 1
ATOM 2256 C CA . SER A 1 281 ? 10.430 28.365 7.717 1.00 78.94 281 SER A CA 1
ATOM 2257 C C . SER A 1 281 ? 11.285 29.337 6.908 1.00 78.94 281 SER A C 1
ATOM 2259 O O . SER A 1 281 ? 10.771 30.126 6.112 1.00 78.94 281 SER A O 1
ATOM 2261 N N . GLU A 1 282 ? 12.594 29.284 7.114 1.00 76.19 282 GLU A N 1
ATOM 2262 C CA . GLU A 1 282 ? 13.559 30.037 6.322 1.00 76.19 282 GLU A CA 1
ATOM 2263 C C . GLU A 1 282 ? 14.828 29.214 6.109 1.00 76.19 282 GLU A C 1
ATOM 2265 O O . GLU A 1 282 ? 15.305 28.535 7.014 1.00 76.19 282 GLU A O 1
ATOM 2270 N N . THR A 1 283 ? 15.441 29.336 4.936 1.00 72.62 283 THR A N 1
ATOM 2271 C CA . THR A 1 283 ? 16.802 28.843 4.715 1.00 72.62 283 THR A CA 1
ATOM 2272 C C . THR A 1 283 ? 17.816 29.932 5.079 1.00 72.62 283 THR A C 1
ATOM 2274 O O . THR A 1 283 ? 17.956 30.910 4.344 1.00 72.62 283 THR A O 1
ATOM 2277 N N . LYS A 1 284 ? 18.554 29.750 6.183 1.00 69.25 284 LYS A N 1
ATOM 2278 C CA . LYS A 1 284 ? 19.686 30.603 6.596 1.00 69.25 284 LYS A CA 1
ATOM 2279 C C . LYS A 1 284 ? 21.004 29.872 6.369 1.00 69.25 284 LYS A C 1
ATOM 2281 O O . LYS A 1 284 ? 21.139 28.721 6.764 1.00 69.25 284 LYS A O 1
ATOM 2286 N N . ASP A 1 285 ? 21.965 30.519 5.710 1.00 69.75 285 ASP A N 1
ATOM 2287 C CA . ASP A 1 285 ? 23.311 29.968 5.462 1.00 69.75 285 ASP A CA 1
ATOM 2288 C C . ASP A 1 285 ? 23.316 28.556 4.829 1.00 69.75 285 ASP A C 1
ATOM 2290 O O . ASP A 1 285 ? 24.169 27.717 5.112 1.00 69.75 285 ASP A O 1
ATOM 2294 N N . GLY A 1 286 ? 22.331 28.267 3.968 1.00 66.75 286 GLY A N 1
ATOM 2295 C CA . GLY A 1 286 ? 22.173 26.955 3.327 1.00 66.75 286 GLY A CA 1
ATOM 2296 C C . GLY A 1 286 ? 21.573 25.864 4.226 1.00 66.75 286 GLY A C 1
ATOM 2297 O O . GLY A 1 286 ? 21.560 24.693 3.842 1.00 66.75 286 GLY A O 1
ATOM 2298 N N . GLN A 1 287 ? 21.064 26.222 5.408 1.00 72.31 287 GLN A N 1
ATOM 2299 C CA . GLN A 1 287 ? 20.321 25.335 6.299 1.00 72.31 287 GLN A CA 1
ATOM 2300 C C . GLN A 1 287 ? 18.891 25.843 6.501 1.00 72.31 287 GLN A C 1
ATOM 2302 O O . GLN A 1 287 ? 18.669 26.977 6.920 1.00 72.31 287 GLN A O 1
ATOM 2307 N N . GLY A 1 288 ? 17.908 24.989 6.215 1.00 79.62 288 GLY A N 1
ATOM 2308 C CA . GLY A 1 288 ? 16.515 25.267 6.555 1.00 79.62 288 GLY A CA 1
ATOM 2309 C C . GLY A 1 288 ? 16.308 25.255 8.069 1.00 79.62 288 GLY A C 1
ATOM 2310 O O . GLY A 1 288 ? 16.781 24.345 8.760 1.00 79.62 288 GLY A O 1
ATOM 2311 N N . VAL A 1 289 ? 15.583 26.248 8.575 1.00 84.50 289 VAL A N 1
ATOM 2312 C CA . VAL A 1 289 ? 15.157 26.357 9.970 1.00 84.50 289 VAL A CA 1
ATOM 2313 C C . VAL A 1 289 ? 13.656 26.618 10.051 1.00 84.50 289 VAL A C 1
ATOM 2315 O O . VAL A 1 289 ? 13.097 27.358 9.246 1.00 84.50 289 VAL A O 1
ATOM 2318 N N . LEU A 1 290 ? 13.004 26.015 11.041 1.00 85.88 290 LEU A N 1
ATOM 2319 C CA . LEU A 1 290 ? 11.609 26.250 11.404 1.00 85.88 290 LEU A CA 1
ATOM 2320 C C . LEU A 1 290 ? 11.547 27.192 12.594 1.00 85.88 290 LEU A C 1
ATOM 2322 O O . LEU A 1 290 ? 12.232 26.948 13.581 1.00 85.88 290 LEU A O 1
ATOM 2326 N N . TYR A 1 291 ? 10.720 28.228 12.536 1.00 87.62 291 TYR A N 1
ATOM 2327 C CA . TYR A 1 291 ? 10.465 29.095 13.682 1.00 87.62 291 TYR A CA 1
ATOM 2328 C C . TYR A 1 291 ? 9.392 28.461 14.563 1.00 87.62 291 TYR A C 1
ATOM 2330 O O . TYR A 1 291 ? 8.234 28.340 14.163 1.00 87.62 291 TYR A O 1
ATOM 2338 N N . LEU A 1 292 ? 9.782 28.034 15.762 1.00 88.38 292 LEU A N 1
ATOM 2339 C CA . LEU A 1 292 ? 8.910 27.275 16.652 1.00 88.38 292 LEU A CA 1
ATOM 2340 C C . LEU A 1 292 ? 7.938 28.163 17.418 1.00 88.38 292 LEU A C 1
ATOM 2342 O O . LEU A 1 292 ? 6.821 27.743 17.683 1.00 88.38 292 LEU A O 1
ATOM 2346 N N . ASN A 1 293 ? 8.340 29.383 17.761 1.00 87.25 293 ASN A N 1
ATOM 2347 C CA . ASN A 1 293 ? 7.539 30.290 18.573 1.00 87.25 293 ASN A CA 1
ATOM 2348 C C . ASN A 1 293 ? 7.892 31.758 18.295 1.00 87.25 293 ASN A C 1
ATOM 2350 O O . ASN A 1 293 ? 8.922 32.074 17.691 1.00 87.25 293 ASN A O 1
ATOM 2354 N N . ASP A 1 294 ? 7.036 32.670 18.758 1.00 85.19 294 ASP A N 1
ATOM 2355 C CA . ASP A 1 294 ? 7.222 34.114 18.561 1.00 85.19 294 ASP A CA 1
ATOM 2356 C C . ASP A 1 294 ? 8.404 34.682 19.378 1.00 85.19 294 ASP A C 1
ATOM 2358 O O . ASP A 1 294 ? 8.816 35.823 19.163 1.00 85.19 294 ASP A O 1
ATOM 2362 N N . ALA A 1 295 ? 9.000 33.874 20.267 1.00 82.88 295 ALA A N 1
ATOM 2363 C CA . ALA A 1 295 ? 10.252 34.174 20.962 1.00 82.88 295 ALA A CA 1
ATOM 2364 C C . ALA A 1 295 ? 11.507 33.900 20.102 1.00 82.88 295 ALA A C 1
ATOM 2366 O O . ALA A 1 295 ? 12.627 33.978 20.605 1.00 82.88 295 ALA A O 1
ATOM 2367 N N . HIS A 1 296 ? 11.330 33.633 18.801 1.00 80.69 296 HIS A N 1
ATOM 2368 C CA . HIS A 1 296 ? 12.393 33.390 17.820 1.00 80.69 296 HIS A CA 1
ATOM 2369 C C . HIS A 1 296 ? 13.231 32.128 18.079 1.00 80.69 296 HIS A C 1
ATOM 2371 O O . HIS A 1 296 ? 14.346 32.010 17.560 1.00 80.69 296 HIS A O 1
ATOM 2377 N N . GLU A 1 297 ? 12.704 31.153 18.823 1.00 89.62 297 GLU A N 1
ATOM 2378 C CA . GLU A 1 297 ? 13.319 29.830 18.883 1.00 89.62 297 GLU A CA 1
ATOM 2379 C C . GLU A 1 297 ? 13.157 29.122 17.536 1.00 89.62 297 GLU A C 1
ATOM 2381 O O . GLU A 1 297 ? 12.095 29.158 16.911 1.00 89.62 297 GLU A O 1
ATOM 2386 N N . THR A 1 298 ? 14.223 28.482 17.069 1.00 89.25 298 THR A N 1
ATOM 2387 C CA . THR A 1 298 ? 14.248 27.810 15.766 1.00 89.25 298 THR A CA 1
ATOM 2388 C C . THR A 1 298 ? 14.520 26.323 15.913 1.00 89.25 298 THR A C 1
ATOM 2390 O O . THR A 1 298 ? 15.143 25.933 16.884 1.00 89.25 298 THR A O 1
ATOM 2393 N N . LEU A 1 299 ? 14.148 25.482 14.956 1.00 89.44 299 LEU A N 1
ATOM 2394 C CA . LEU A 1 299 ? 14.572 24.081 14.859 1.00 89.44 299 LEU A CA 1
ATOM 2395 C C . LEU A 1 299 ? 15.203 23.863 13.490 1.00 89.44 299 LEU A C 1
ATOM 2397 O O . LEU A 1 299 ? 14.599 24.218 12.480 1.00 89.44 299 LEU A O 1
ATOM 2401 N N . SER A 1 300 ? 16.409 23.300 13.432 1.00 88.56 300 SER A N 1
ATOM 2402 C CA . SER A 1 300 ? 17.013 22.990 12.135 1.00 88.56 300 SER A CA 1
ATOM 2403 C C . SER A 1 300 ? 16.261 21.835 11.465 1.00 88.56 300 SER A C 1
ATOM 2405 O O . SER A 1 300 ? 15.789 20.916 12.140 1.00 88.56 300 SER A O 1
ATOM 2407 N N . LEU A 1 301 ? 16.173 21.836 10.129 1.00 84.69 301 LEU A N 1
ATOM 2408 C CA . LEU A 1 301 ? 15.605 20.690 9.404 1.00 84.69 301 LEU A CA 1
ATOM 2409 C C . LEU A 1 301 ? 16.392 19.397 9.680 1.00 84.69 301 LEU A C 1
ATOM 2411 O O . LEU A 1 301 ? 15.820 18.315 9.628 1.00 84.69 301 LEU A O 1
ATOM 2415 N N . HIS A 1 302 ? 17.685 19.503 10.002 1.00 83.94 302 HIS A N 1
ATOM 2416 C CA . HIS A 1 302 ? 18.513 18.357 10.374 1.00 83.94 302 HIS A CA 1
ATOM 2417 C C . HIS A 1 302 ? 18.053 17.717 11.694 1.00 83.94 302 HIS A C 1
ATOM 2419 O O . HIS A 1 302 ? 17.824 16.509 11.740 1.00 83.94 302 HIS A O 1
ATOM 2425 N N . ASP A 1 303 ? 17.844 18.522 12.738 1.00 86.12 303 ASP A N 1
ATOM 2426 C CA . ASP A 1 303 ? 17.381 18.029 14.042 1.00 86.12 303 ASP A CA 1
ATOM 2427 C C . ASP A 1 303 ? 15.960 17.458 13.954 1.00 86.12 303 ASP A C 1
ATOM 2429 O O . ASP A 1 303 ? 15.662 16.412 14.537 1.00 86.12 303 ASP A O 1
ATOM 2433 N N . LEU A 1 304 ? 15.091 18.112 13.173 1.00 88.75 304 LEU A N 1
ATOM 2434 C CA . LEU A 1 304 ? 13.740 17.626 12.896 1.00 88.75 304 LEU A CA 1
ATOM 2435 C C . LEU A 1 304 ? 13.768 16.228 12.270 1.00 88.75 304 LEU A C 1
ATOM 2437 O O . LEU A 1 304 ? 13.070 15.326 12.730 1.00 88.75 304 LEU A O 1
ATOM 2441 N N . LEU A 1 305 ? 14.580 16.048 11.226 1.00 85.12 305 LEU A N 1
ATOM 2442 C CA . LEU A 1 305 ? 14.719 14.783 10.509 1.00 85.12 305 LEU A CA 1
ATOM 2443 C C . LEU A 1 305 ? 15.213 13.650 11.416 1.00 85.12 305 LEU A C 1
ATOM 2445 O O . LEU A 1 305 ? 14.768 12.509 11.278 1.00 85.12 305 LEU A O 1
ATOM 2449 N N . TYR A 1 306 ? 16.087 13.959 12.375 1.00 84.94 306 TYR A N 1
ATOM 2450 C CA . TYR A 1 306 ? 16.567 12.984 13.352 1.00 84.94 306 TYR A CA 1
ATOM 2451 C C . TYR A 1 306 ? 15.454 12.541 14.319 1.00 84.94 306 TYR A C 1
ATOM 2453 O O . TYR A 1 306 ? 15.310 11.347 14.582 1.00 84.94 306 TYR A O 1
ATOM 2461 N N . GLY A 1 307 ? 14.606 13.473 14.769 1.00 88.06 307 GLY A N 1
ATOM 2462 C CA . GLY A 1 307 ? 13.401 13.149 15.542 1.00 88.06 307 GLY A CA 1
ATOM 2463 C C . GLY A 1 307 ? 12.371 12.350 14.737 1.00 88.06 307 GLY A C 1
ATOM 2464 O O . GLY A 1 307 ? 11.846 11.352 15.221 1.00 88.06 307 GLY A O 1
ATOM 2465 N N . LEU A 1 308 ? 12.123 12.726 13.479 1.00 88.56 308 LEU A N 1
ATOM 2466 C CA . LEU A 1 308 ? 11.199 12.004 12.596 1.00 88.56 308 LEU A CA 1
ATOM 2467 C C . LEU A 1 308 ? 11.650 10.567 12.327 1.00 88.56 308 LEU A C 1
ATOM 2469 O O . LEU A 1 308 ? 10.818 9.666 12.303 1.00 88.56 308 LEU A O 1
ATOM 2473 N N . ARG A 1 309 ? 12.960 10.333 12.181 1.00 85.06 309 ARG A N 1
ATOM 2474 C CA . ARG A 1 309 ? 13.519 8.979 12.043 1.00 85.06 309 ARG A CA 1
ATOM 2475 C C . ARG A 1 309 ? 13.127 8.086 13.224 1.00 85.06 309 ARG A C 1
ATOM 2477 O O . ARG A 1 309 ? 12.797 6.923 13.016 1.00 85.06 309 ARG A O 1
ATOM 2484 N N . GLN A 1 310 ? 13.144 8.624 14.443 1.00 84.31 310 GLN A N 1
ATOM 2485 C CA . GLN A 1 310 ? 12.713 7.897 15.642 1.00 84.31 310 GLN A CA 1
ATOM 2486 C C . GLN A 1 310 ? 11.198 7.707 15.670 1.00 84.31 310 GLN A C 1
ATOM 2488 O O . GLN A 1 310 ? 10.723 6.605 15.926 1.00 84.31 310 GLN A O 1
ATOM 2493 N N . ALA A 1 31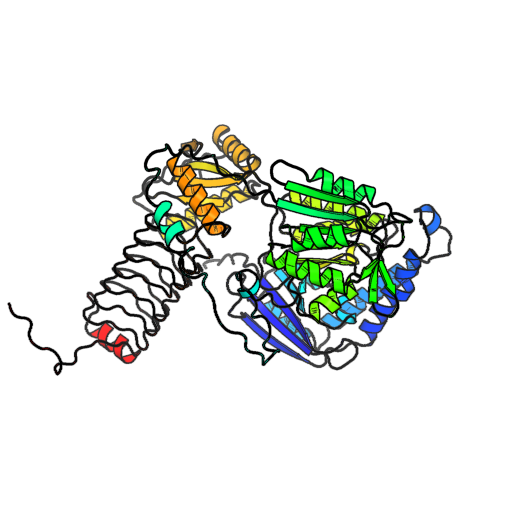1 ? 10.435 8.740 15.309 1.00 84.25 311 ALA A N 1
ATOM 2494 C CA . ALA A 1 311 ? 8.983 8.637 15.220 1.00 84.25 311 ALA A CA 1
ATOM 2495 C C . ALA A 1 311 ? 8.539 7.539 14.233 1.00 84.25 311 ALA A C 1
ATOM 2497 O O . ALA A 1 311 ? 7.583 6.822 14.518 1.00 84.25 311 ALA A O 1
ATOM 2498 N N . VAL A 1 312 ? 9.254 7.345 13.115 1.00 81.88 312 VAL A N 1
ATOM 2499 C CA . VAL A 1 312 ? 9.006 6.238 12.165 1.00 81.88 312 VAL A CA 1
ATOM 2500 C C . VAL A 1 312 ? 9.216 4.879 12.822 1.00 81.88 312 VAL A C 1
ATOM 2502 O O . VAL A 1 312 ? 8.364 4.005 12.675 1.00 81.88 312 VAL A O 1
ATOM 2505 N N . GLN A 1 313 ? 10.292 4.702 13.593 1.00 77.06 313 GLN A N 1
ATOM 2506 C CA . GLN A 1 313 ? 10.525 3.462 14.350 1.00 77.06 313 GLN A CA 1
ATOM 2507 C C . GLN A 1 313 ? 9.411 3.194 15.376 1.00 77.06 313 GLN A C 1
ATOM 2509 O O . GLN A 1 313 ? 9.103 2.042 15.672 1.00 77.06 313 GLN A O 1
ATOM 2514 N N . SER A 1 314 ? 8.770 4.256 15.866 1.00 76.06 314 SER A N 1
ATOM 2515 C CA . SER A 1 314 ? 7.639 4.208 16.798 1.00 76.06 314 SER A CA 1
ATOM 2516 C C . SER A 1 314 ? 6.257 4.177 16.121 1.00 76.06 314 SER A C 1
ATOM 2518 O O . SER A 1 314 ? 5.247 4.236 16.824 1.00 76.06 314 SER A O 1
ATOM 2520 N N . GLY A 1 315 ? 6.181 4.068 14.787 1.00 75.25 315 GLY A N 1
ATOM 2521 C CA . GLY A 1 315 ? 4.924 3.882 14.046 1.00 75.25 315 GLY A CA 1
ATOM 2522 C C . GLY A 1 315 ? 4.446 5.062 13.189 1.00 75.25 315 GLY A C 1
ATOM 2523 O O . GLY A 1 315 ? 3.320 5.006 12.692 1.00 75.25 315 GLY A O 1
ATOM 2524 N N . LEU A 1 316 ? 5.263 6.103 12.978 1.00 84.25 316 LEU A N 1
ATOM 2525 C CA . LEU A 1 316 ? 4.934 7.205 12.063 1.00 84.25 316 LEU A CA 1
ATOM 2526 C C . LEU A 1 316 ? 4.819 6.716 10.623 1.00 84.25 316 LEU A C 1
ATOM 2528 O O . LEU A 1 316 ? 5.792 6.272 10.015 1.00 84.25 316 LEU A O 1
ATOM 2532 N N . GLN A 1 317 ? 3.618 6.858 10.066 1.00 82.25 317 GLN A N 1
ATOM 2533 C CA . GLN A 1 317 ? 3.314 6.473 8.692 1.00 82.25 317 GLN A CA 1
ATOM 2534 C C . GLN A 1 317 ? 3.315 7.679 7.758 1.00 82.25 317 GLN A C 1
ATOM 2536 O O . GLN A 1 317 ? 3.698 7.556 6.597 1.00 82.25 317 GLN A O 1
ATOM 2541 N N . PHE A 1 318 ? 2.896 8.846 8.244 1.00 89.31 318 PHE A N 1
ATOM 2542 C CA . PHE A 1 318 ? 2.647 9.988 7.378 1.00 89.31 318 PHE A CA 1
ATOM 2543 C C . PHE A 1 318 ? 3.026 11.321 8.016 1.00 89.31 318 PHE A C 1
ATOM 2545 O O . PHE A 1 318 ? 2.701 11.584 9.172 1.00 89.31 318 PHE A O 1
ATOM 2552 N N . ALA A 1 319 ? 3.681 12.185 7.240 1.00 91.25 319 ALA A N 1
ATOM 2553 C CA . ALA A 1 319 ? 4.014 13.536 7.665 1.00 91.25 319 ALA A CA 1
ATOM 2554 C C . ALA A 1 319 ? 3.555 14.598 6.654 1.00 91.25 319 ALA A C 1
ATOM 2556 O O . ALA A 1 319 ? 3.774 14.466 5.451 1.00 91.25 319 ALA A O 1
ATOM 2557 N N . ILE A 1 320 ? 2.959 15.684 7.144 1.00 91.69 320 ILE A N 1
ATOM 2558 C CA . ILE A 1 320 ? 2.609 16.859 6.339 1.00 91.69 320 ILE A CA 1
ATOM 2559 C C . ILE A 1 320 ? 3.487 18.027 6.777 1.00 91.69 320 ILE A C 1
ATOM 2561 O O . ILE A 1 320 ? 3.491 18.402 7.947 1.00 91.69 320 ILE A O 1
ATOM 2565 N N . PHE A 1 321 ? 4.202 18.626 5.830 1.00 89.81 321 PHE A N 1
ATOM 2566 C CA . PHE A 1 321 ? 5.058 19.788 6.038 1.00 89.81 321 PHE A CA 1
ATOM 2567 C C . PHE A 1 321 ? 4.486 20.979 5.276 1.00 89.81 321 PHE A C 1
ATOM 2569 O O . PHE A 1 321 ? 4.812 21.239 4.115 1.00 89.81 321 PHE A O 1
ATOM 2576 N N . ASN A 1 322 ? 3.596 21.696 5.953 1.00 83.50 322 ASN A N 1
ATOM 2577 C CA . ASN A 1 322 ? 2.874 22.844 5.432 1.00 83.50 322 ASN A CA 1
ATOM 2578 C C . ASN A 1 322 ? 3.692 24.139 5.611 1.00 83.50 322 ASN A C 1
ATOM 2580 O O . ASN A 1 322 ? 3.271 25.065 6.303 1.00 83.50 322 ASN A O 1
ATOM 2584 N N . PHE A 1 323 ? 4.909 24.174 5.057 1.00 79.12 323 PHE A N 1
ATOM 2585 C CA . PHE A 1 323 ? 5.825 25.322 5.134 1.00 79.12 323 PHE A CA 1
ATOM 2586 C C . PHE A 1 323 ? 6.729 25.448 3.893 1.00 79.12 323 PHE A C 1
ATOM 2588 O O . PHE A 1 323 ? 6.775 24.564 3.038 1.00 79.12 323 PHE A O 1
ATOM 2595 N N . CYS A 1 324 ? 7.461 26.562 3.786 1.00 68.56 324 CYS A N 1
ATOM 2596 C CA . CYS A 1 324 ? 8.092 27.028 2.543 1.00 68.56 324 CYS A CA 1
ATOM 2597 C C . CYS A 1 324 ? 9.332 26.236 2.071 1.00 68.56 324 CYS A C 1
ATOM 2599 O O . CYS A 1 324 ? 9.619 26.226 0.874 1.00 68.56 324 CYS A O 1
ATOM 2601 N N . ASP A 1 325 ? 10.075 25.580 2.967 1.00 73.12 325 ASP A N 1
ATOM 2602 C CA . ASP A 1 325 ? 11.315 24.841 2.647 1.00 73.12 325 ASP A CA 1
ATOM 2603 C C . ASP A 1 325 ? 11.097 23.337 2.359 1.00 73.12 325 ASP A C 1
ATOM 2605 O O . ASP A 1 325 ? 11.988 22.508 2.562 1.00 73.12 325 ASP A O 1
ATOM 2609 N N . GLY A 1 326 ? 9.918 22.963 1.854 1.00 80.00 326 GLY A N 1
ATOM 2610 C CA . GLY A 1 326 ? 9.535 21.568 1.612 1.00 80.00 326 GLY A CA 1
ATOM 2611 C C . GLY A 1 326 ? 10.477 20.779 0.685 1.00 80.00 326 GLY A C 1
ATOM 2612 O O . GLY A 1 326 ? 10.824 19.636 0.980 1.00 80.00 326 GLY A O 1
ATOM 2613 N N . LEU A 1 327 ? 10.963 21.387 -0.406 1.00 82.25 327 LEU A N 1
ATOM 2614 C CA . LEU A 1 327 ? 11.922 20.729 -1.313 1.00 82.25 327 LEU A CA 1
ATOM 2615 C C . LEU A 1 327 ? 13.310 20.514 -0.691 1.00 82.25 327 LEU A C 1
ATOM 2617 O O . LEU A 1 327 ? 13.985 19.546 -1.030 1.00 82.25 327 LEU A O 1
ATOM 2621 N N . GLU A 1 328 ? 13.751 21.398 0.206 1.00 82.06 328 GLU A N 1
ATOM 2622 C CA . GLU A 1 328 ? 15.028 21.229 0.914 1.00 82.06 328 GLU A CA 1
ATOM 2623 C C . GLU A 1 328 ? 14.931 20.079 1.925 1.00 82.06 328 GLU A C 1
ATOM 2625 O O . GLU A 1 328 ? 15.841 19.253 2.021 1.00 82.06 328 GLU A O 1
ATOM 2630 N N . LEU A 1 329 ? 13.797 19.976 2.627 1.00 83.00 329 LEU A N 1
ATOM 2631 C CA . LEU A 1 329 ? 13.498 18.836 3.491 1.00 83.00 329 LEU A CA 1
ATOM 2632 C C . LEU A 1 329 ? 13.489 17.521 2.697 1.00 83.00 329 LEU A C 1
ATOM 2634 O O . LEU A 1 329 ? 14.119 16.547 3.115 1.00 83.00 329 LEU A O 1
ATOM 2638 N N . LEU A 1 330 ? 12.829 17.501 1.534 1.00 82.62 330 LEU A N 1
ATOM 2639 C CA . LEU A 1 330 ? 12.812 16.340 0.643 1.00 82.62 330 LEU A CA 1
ATOM 2640 C C . LEU A 1 330 ? 14.226 15.968 0.176 1.00 82.62 330 LEU A C 1
ATOM 2642 O O . LEU A 1 330 ? 14.618 14.808 0.283 1.00 82.62 330 LEU A O 1
ATOM 2646 N N . ALA A 1 331 ? 15.021 16.938 -0.283 1.00 81.38 331 ALA A N 1
ATOM 2647 C CA . ALA A 1 331 ? 16.392 16.698 -0.730 1.00 81.38 331 ALA A CA 1
ATOM 2648 C C . ALA A 1 331 ? 17.263 16.077 0.375 1.00 81.38 331 ALA A C 1
ATOM 2650 O O . ALA A 1 331 ? 18.027 15.148 0.111 1.00 81.38 331 ALA A O 1
ATOM 2651 N N . ARG A 1 332 ? 17.120 16.541 1.623 1.00 80.44 332 ARG A N 1
ATOM 2652 C CA . ARG A 1 332 ? 17.820 15.968 2.785 1.00 80.44 332 ARG A CA 1
ATOM 2653 C C . ARG A 1 332 ? 17.329 14.569 3.127 1.00 80.44 332 ARG A C 1
ATOM 2655 O O . ARG A 1 332 ? 18.148 13.684 3.337 1.00 80.44 332 ARG A O 1
ATOM 2662 N N . THR A 1 333 ? 16.018 14.352 3.090 1.00 78.75 333 THR A N 1
ATOM 2663 C CA . THR A 1 333 ? 15.403 13.028 3.287 1.00 78.75 333 THR A CA 1
ATOM 2664 C C . THR A 1 333 ? 15.964 12.005 2.290 1.00 78.75 333 THR A C 1
ATOM 2666 O O . THR A 1 333 ? 16.333 10.902 2.685 1.00 78.75 333 THR A O 1
ATOM 2669 N N . LEU A 1 334 ? 16.106 12.397 1.016 1.00 77.12 334 LEU A N 1
ATOM 2670 C CA . LEU A 1 334 ? 16.686 11.575 -0.057 1.00 77.12 334 LEU A CA 1
ATOM 2671 C C . LEU A 1 334 ? 18.208 11.380 0.050 1.00 77.12 334 LEU A C 1
ATOM 2673 O O . LEU A 1 334 ? 18.741 10.428 -0.524 1.00 77.12 334 LEU A O 1
ATOM 2677 N N . LYS A 1 335 ? 18.913 12.312 0.699 1.00 77.88 335 LYS A N 1
ATOM 2678 C CA . LYS A 1 335 ? 20.369 12.275 0.886 1.00 77.88 335 LYS A CA 1
ATOM 2679 C C . LYS A 1 335 ? 20.770 11.408 2.077 1.00 77.88 335 LYS A C 1
ATOM 2681 O O . LYS A 1 335 ? 21.743 10.670 1.976 1.00 77.88 335 LYS A O 1
ATOM 2686 N N . ASP A 1 336 ? 20.028 11.513 3.177 1.00 75.62 336 ASP A N 1
ATOM 2687 C CA . ASP A 1 336 ? 20.319 10.837 4.447 1.00 75.62 336 ASP A CA 1
ATOM 2688 C C . ASP A 1 336 ? 19.567 9.493 4.584 1.00 75.62 336 ASP A C 1
ATOM 2690 O O . ASP A 1 336 ? 19.548 8.904 5.671 1.00 75.62 336 ASP A O 1
ATOM 2694 N N . ASP A 1 337 ? 18.923 9.046 3.494 1.00 70.12 337 ASP A N 1
ATOM 2695 C CA . ASP A 1 337 ? 18.104 7.832 3.365 1.00 70.12 337 ASP A CA 1
ATOM 2696 C C . ASP A 1 337 ? 17.104 7.662 4.521 1.00 70.12 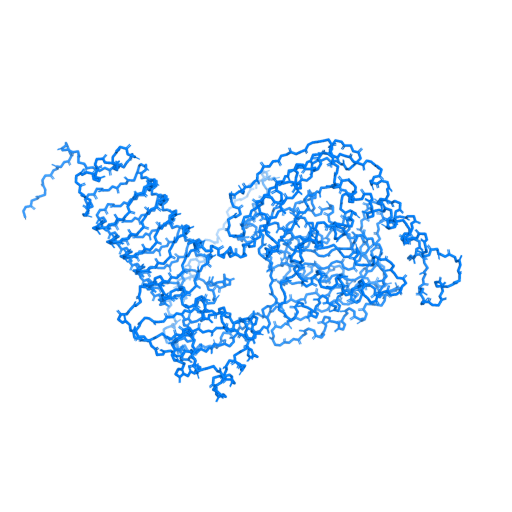337 ASP A C 1
ATOM 2698 O O . ASP A 1 337 ? 16.924 6.587 5.100 1.00 70.12 337 ASP A O 1
ATOM 2702 N N . ILE A 1 338 ? 16.444 8.765 4.886 1.00 74.25 338 ILE A N 1
ATOM 2703 C CA . ILE A 1 338 ? 15.423 8.758 5.931 1.00 74.25 338 ILE A CA 1
ATOM 2704 C C . ILE A 1 338 ? 14.128 8.229 5.328 1.00 74.25 338 ILE A C 1
ATOM 2706 O O . ILE A 1 338 ? 13.506 8.844 4.465 1.00 74.25 338 ILE A O 1
ATOM 2710 N N . CYS A 1 339 ? 13.721 7.067 5.814 1.00 74.00 339 CYS A N 1
ATOM 2711 C CA . CYS A 1 339 ? 12.496 6.408 5.413 1.00 74.00 339 CYS A CA 1
ATOM 2712 C C . CYS A 1 339 ? 11.299 7.020 6.159 1.00 74.00 339 CYS A C 1
ATOM 2714 O O . CYS A 1 339 ? 11.014 6.631 7.282 1.00 74.00 339 CYS A O 1
ATOM 2716 N N . ILE A 1 340 ? 10.596 7.975 5.551 1.00 81.62 340 ILE A N 1
ATOM 2717 C CA . ILE A 1 340 ? 9.230 8.341 5.959 1.00 81.62 340 ILE A CA 1
ATOM 2718 C C . ILE A 1 340 ? 8.299 7.733 4.902 1.00 81.62 340 ILE A C 1
ATOM 2720 O O . ILE A 1 340 ? 8.502 8.029 3.724 1.00 81.62 340 ILE A O 1
ATOM 2724 N N . PRO A 1 341 ? 7.316 6.881 5.254 1.00 81.75 341 PRO A N 1
ATOM 2725 C CA . PRO A 1 341 ? 6.521 6.174 4.246 1.00 81.75 341 PRO A CA 1
ATOM 2726 C C . PRO A 1 341 ? 5.763 7.105 3.296 1.00 81.75 341 PRO A C 1
ATOM 2728 O O . PRO A 1 341 ? 5.775 6.893 2.082 1.00 81.75 341 PRO A O 1
ATOM 2731 N N . TYR A 1 342 ? 5.155 8.154 3.853 1.00 87.56 342 TYR A N 1
ATOM 2732 C CA . TYR A 1 342 ? 4.400 9.159 3.116 1.00 87.56 342 TYR A CA 1
ATOM 2733 C C . TYR A 1 342 ? 4.733 10.556 3.607 1.00 87.56 342 TYR A C 1
ATOM 2735 O O . TYR A 1 342 ? 4.835 10.804 4.811 1.00 87.56 342 TYR A O 1
ATOM 2743 N N . MET A 1 343 ? 4.835 11.489 2.671 1.00 90.75 343 MET A N 1
ATOM 2744 C CA . MET A 1 343 ? 5.126 12.875 2.975 1.00 90.75 343 MET A CA 1
ATOM 2745 C C . MET A 1 343 ? 4.368 13.814 2.038 1.00 90.75 343 MET A C 1
ATOM 2747 O O . MET A 1 343 ? 4.324 13.586 0.833 1.00 90.75 343 MET A O 1
ATOM 2751 N N . ILE A 1 344 ? 3.817 14.899 2.580 1.00 91.44 344 ILE A N 1
ATOM 2752 C CA . ILE A 1 344 ? 3.410 16.064 1.789 1.00 91.44 344 ILE A CA 1
ATOM 2753 C C . ILE A 1 344 ? 4.365 17.211 2.091 1.00 91.44 344 ILE A C 1
ATOM 2755 O O . ILE A 1 344 ? 4.549 17.572 3.251 1.00 91.44 344 ILE A O 1
ATOM 2759 N N . VAL A 1 345 ? 4.956 17.790 1.049 1.00 91.06 345 VAL A N 1
ATOM 2760 C CA . VAL A 1 345 ? 5.805 18.989 1.128 1.00 91.06 345 VAL A CA 1
ATOM 2761 C C . VAL A 1 345 ? 5.320 20.040 0.144 1.00 91.06 345 VAL A C 1
ATOM 2763 O O . VAL A 1 345 ? 4.651 19.717 -0.831 1.00 91.06 345 VAL A O 1
ATOM 2766 N N . MET A 1 346 ? 5.690 21.298 0.354 1.00 87.44 346 MET A N 1
ATOM 2767 C CA . MET A 1 346 ? 5.365 22.371 -0.584 1.00 87.44 346 MET A CA 1
ATOM 2768 C C . MET A 1 346 ? 6.529 22.660 -1.546 1.00 87.44 346 MET A C 1
ATOM 2770 O O . MET A 1 346 ? 7.687 22.743 -1.125 1.00 87.44 346 MET A O 1
ATOM 2774 N N . ARG A 1 347 ? 6.234 22.825 -2.849 1.00 85.88 347 ARG A N 1
ATOM 2775 C CA . ARG A 1 347 ? 7.233 23.125 -3.906 1.00 85.88 347 ARG A CA 1
ATOM 2776 C C . ARG A 1 347 ? 7.934 24.466 -3.702 1.00 85.88 347 ARG A C 1
ATOM 2778 O O . ARG A 1 347 ? 9.092 24.631 -4.086 1.00 85.88 347 ARG A O 1
ATOM 2785 N N . SER A 1 348 ? 7.209 25.443 -3.173 1.00 80.00 348 SER A N 1
ATOM 2786 C CA . SER A 1 348 ? 7.653 26.826 -3.019 1.00 80.00 348 SER A CA 1
ATOM 2787 C C . SER A 1 348 ? 6.907 27.486 -1.859 1.00 80.00 348 SER A C 1
ATOM 2789 O O . SER A 1 348 ? 6.175 26.827 -1.125 1.00 80.00 348 SER A O 1
ATOM 2791 N N . VAL A 1 349 ? 7.081 28.798 -1.712 1.00 75.75 349 VAL A N 1
ATOM 2792 C CA . VAL A 1 349 ? 6.315 29.623 -0.773 1.00 75.75 349 VAL A CA 1
ATOM 2793 C C . VAL A 1 349 ? 4.822 29.505 -1.095 1.00 75.75 349 VAL A C 1
ATOM 2795 O O . VAL A 1 349 ? 4.418 29.718 -2.242 1.00 75.75 349 VAL A O 1
ATOM 2798 N N . VAL A 1 350 ? 4.022 29.161 -0.087 1.00 75.94 350 VAL A N 1
ATOM 2799 C CA . VAL A 1 350 ? 2.579 28.909 -0.212 1.00 75.94 350 VAL A CA 1
ATOM 2800 C C . VAL A 1 350 ? 1.793 30.057 0.422 1.00 75.94 350 VAL A C 1
ATOM 2802 O O . VAL A 1 350 ? 2.101 30.423 1.555 1.00 75.94 350 VAL A O 1
ATOM 2805 N N . PRO A 1 351 ? 0.791 30.636 -0.271 1.00 75.62 351 PRO A N 1
ATOM 2806 C CA . PRO A 1 351 ? -0.148 31.564 0.348 1.00 75.62 351 PRO A CA 1
ATOM 2807 C C . PRO A 1 351 ? -0.912 30.886 1.476 1.00 75.62 351 PRO A C 1
ATOM 2809 O O . PRO A 1 351 ? -1.373 29.760 1.307 1.00 75.62 351 PRO A O 1
ATOM 2812 N N . GLU A 1 352 ? -1.155 31.615 2.559 1.00 76.19 352 GLU A N 1
ATOM 2813 C CA . GLU A 1 352 ? -1.877 31.094 3.721 1.00 76.19 352 GLU A CA 1
ATOM 2814 C C . GLU A 1 352 ? -3.236 30.469 3.341 1.00 76.19 352 GLU A C 1
ATOM 2816 O O . GLU A 1 352 ? -3.569 29.362 3.756 1.00 76.19 352 GLU A O 1
ATOM 2821 N N . GLN A 1 353 ? -3.979 31.120 2.442 1.00 77.88 353 GLN A N 1
ATOM 2822 C CA . GLN A 1 353 ? -5.266 30.619 1.946 1.00 77.88 353 GLN A CA 1
ATOM 2823 C C . GLN A 1 353 ? -5.141 29.288 1.190 1.00 77.88 353 GLN A C 1
ATOM 2825 O O . GLN A 1 353 ? -6.035 28.449 1.278 1.00 77.88 353 GLN A O 1
ATOM 2830 N N . VAL A 1 354 ? -4.046 29.086 0.446 1.00 82.00 354 VAL A N 1
ATOM 2831 C CA . VAL A 1 354 ? -3.788 27.835 -0.284 1.00 82.00 354 VAL A CA 1
ATOM 2832 C C . VAL A 1 354 ? -3.430 26.731 0.703 1.00 82.00 354 VAL A C 1
ATOM 2834 O O . VAL A 1 354 ? -4.004 25.649 0.624 1.00 82.00 354 VAL A O 1
ATOM 2837 N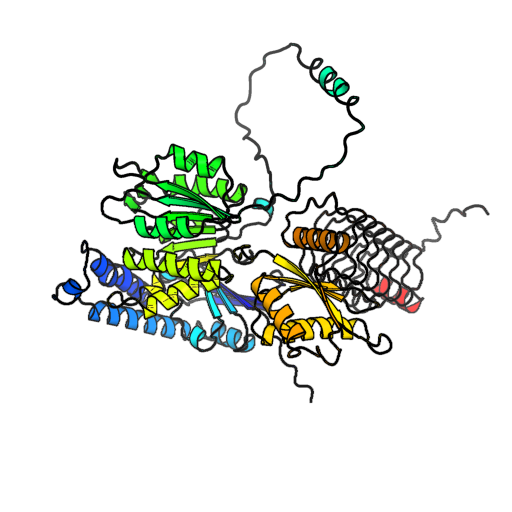 N . SER A 1 355 ? -2.525 26.998 1.650 1.00 81.12 355 SER A N 1
ATOM 2838 C CA . SER A 1 355 ? -2.105 26.014 2.654 1.00 81.12 355 SER A CA 1
ATOM 2839 C C . SER A 1 355 ? -3.258 25.579 3.560 1.00 81.12 355 SER A C 1
ATOM 2841 O O . SER A 1 355 ? -3.402 24.388 3.831 1.00 81.12 355 SER A O 1
ATOM 2843 N N . GLN A 1 356 ? -4.112 26.520 3.970 1.00 83.69 356 GLN A N 1
ATOM 2844 C CA . GLN A 1 356 ? -5.281 26.244 4.807 1.00 83.69 356 GLN A CA 1
ATOM 2845 C C . GLN A 1 356 ? -6.337 25.434 4.047 1.00 83.69 356 GLN A C 1
ATOM 2847 O O . GLN A 1 356 ? -6.764 24.377 4.511 1.00 83.69 356 GLN A O 1
ATOM 2852 N N . LYS A 1 357 ? -6.736 25.883 2.846 1.00 87.12 357 LYS A N 1
ATOM 2853 C CA . LYS A 1 357 ? -7.718 25.152 2.026 1.00 87.12 357 LYS A CA 1
ATOM 2854 C C . LYS A 1 357 ? -7.223 23.769 1.629 1.00 87.12 357 LYS A C 1
ATOM 2856 O O . LYS A 1 357 ? -8.018 22.836 1.603 1.00 87.12 357 LYS A O 1
ATOM 2861 N N . PHE A 1 358 ? -5.926 23.628 1.353 1.00 89.81 358 PHE A N 1
ATOM 2862 C CA . PHE A 1 358 ? -5.332 22.330 1.070 1.00 89.81 358 PHE A CA 1
ATOM 2863 C C . PHE A 1 358 ? -5.572 21.347 2.217 1.00 89.81 358 PHE A C 1
ATOM 2865 O O . PHE A 1 358 ? -6.087 20.259 1.979 1.00 89.81 358 PHE A O 1
ATOM 2872 N N . LEU A 1 359 ? -5.239 21.738 3.454 1.00 89.12 359 LEU A N 1
ATOM 2873 C CA . LEU A 1 359 ? -5.439 20.883 4.624 1.00 89.12 359 LEU A CA 1
ATOM 2874 C C . LEU A 1 359 ? -6.916 20.545 4.841 1.00 89.12 359 LEU A C 1
ATOM 2876 O O . LEU A 1 359 ? -7.218 19.393 5.142 1.00 89.12 359 LEU A O 1
ATOM 2880 N N . VAL A 1 360 ? -7.823 21.510 4.640 1.00 87.75 360 VAL A N 1
ATOM 2881 C CA . VAL A 1 360 ? -9.276 21.273 4.696 1.00 87.75 360 VAL A CA 1
ATOM 2882 C C . VAL A 1 360 ? -9.682 20.195 3.690 1.00 87.75 360 VAL A C 1
ATOM 2884 O O . VAL A 1 360 ? -10.169 19.145 4.096 1.00 87.75 360 VAL A O 1
ATOM 2887 N N . TYR A 1 361 ? -9.427 20.405 2.395 1.00 88.62 361 TYR A N 1
ATOM 2888 C CA . TYR A 1 361 ? -9.850 19.465 1.350 1.00 88.62 361 TYR A CA 1
ATOM 2889 C C . TYR A 1 361 ? -9.183 18.095 1.490 1.00 88.62 361 TYR A C 1
ATOM 2891 O O . TYR A 1 361 ? -9.816 17.068 1.240 1.00 88.62 361 TYR A O 1
ATOM 2899 N N . PHE A 1 362 ? -7.916 18.072 1.912 1.00 90.25 362 PHE A N 1
ATOM 2900 C CA . PHE A 1 362 ? -7.179 16.839 2.149 1.00 90.25 362 PHE A CA 1
ATOM 2901 C C . PHE A 1 362 ? -7.823 16.022 3.265 1.00 90.25 362 PHE A C 1
ATOM 2903 O O . PHE A 1 362 ? -8.141 14.851 3.060 1.00 90.25 362 PHE A O 1
ATOM 2910 N N . PHE A 1 363 ? -8.035 16.624 4.439 1.00 85.94 363 PHE A N 1
ATOM 2911 C CA . PHE A 1 363 ? -8.600 15.898 5.569 1.00 85.94 363 PHE A CA 1
ATOM 2912 C C . PHE A 1 363 ? -10.083 15.570 5.372 1.00 85.94 363 PHE A C 1
ATOM 2914 O O . PHE A 1 363 ? -10.498 14.500 5.801 1.00 85.94 363 PHE A O 1
ATOM 2921 N N . GLU A 1 364 ? -10.858 16.392 4.657 1.00 83.00 364 GLU A N 1
ATOM 2922 C CA . GLU A 1 364 ? -12.226 16.046 4.237 1.00 83.00 364 GLU A CA 1
ATOM 2923 C C . GLU A 1 364 ? -12.249 14.750 3.409 1.00 83.00 364 GLU A C 1
ATOM 2925 O O . GLU A 1 364 ? -12.986 13.816 3.730 1.00 83.00 364 GLU A O 1
ATOM 2930 N N . ALA A 1 365 ? -11.405 14.652 2.376 1.00 75.38 365 ALA A N 1
ATOM 2931 C CA . ALA A 1 365 ? -11.329 13.459 1.533 1.00 75.38 365 ALA A CA 1
ATOM 2932 C C . ALA A 1 365 ? -10.736 12.248 2.267 1.00 75.38 365 ALA A C 1
ATOM 2934 O O . ALA A 1 365 ? -11.189 11.115 2.077 1.00 75.38 365 ALA A O 1
ATOM 2935 N N . PHE A 1 366 ? -9.737 12.479 3.120 1.00 79.38 366 PHE A N 1
ATOM 2936 C CA . PHE A 1 366 ? -9.080 11.422 3.882 1.00 79.38 366 PHE A CA 1
ATOM 2937 C C . PHE A 1 366 ? -10.001 10.821 4.952 1.00 79.38 366 PHE A C 1
ATOM 2939 O O . PHE A 1 366 ? -10.057 9.599 5.090 1.00 79.38 366 PHE A O 1
ATOM 2946 N N . VAL A 1 367 ? -10.777 11.656 5.655 1.00 71.69 367 VAL A N 1
ATOM 2947 C CA . VAL A 1 367 ? -11.822 11.210 6.596 1.00 71.69 367 VAL A CA 1
ATOM 2948 C C . VAL A 1 367 ? -12.960 10.504 5.865 1.00 71.69 367 VAL A C 1
ATOM 2950 O O . VAL A 1 367 ? -13.486 9.522 6.374 1.00 71.69 367 VAL A O 1
ATOM 2953 N N . ALA A 1 368 ? -13.277 10.907 4.631 1.00 65.19 368 ALA A N 1
ATOM 2954 C CA . ALA A 1 368 ? -14.235 10.203 3.774 1.00 65.19 368 ALA A CA 1
ATOM 2955 C C . ALA A 1 368 ? -13.730 8.836 3.244 1.00 65.19 368 ALA A C 1
ATOM 2957 O O . ALA A 1 368 ? -14.328 8.263 2.330 1.00 65.19 368 ALA A O 1
ATOM 2958 N N . GLY A 1 369 ? -12.619 8.313 3.776 1.00 63.22 369 GLY A N 1
ATOM 2959 C CA . GLY A 1 369 ? -12.120 6.965 3.496 1.00 63.22 369 GLY A CA 1
ATOM 2960 C C . GLY A 1 369 ? -11.310 6.831 2.205 1.00 63.22 369 GLY A C 1
ATOM 2961 O O . GLY A 1 369 ? -10.989 5.705 1.797 1.00 63.22 369 GLY A O 1
ATOM 2962 N N . GLN A 1 370 ? -10.955 7.942 1.546 1.00 67.19 370 GLN A N 1
ATOM 2963 C CA . GLN A 1 370 ? -10.090 7.879 0.370 1.00 67.19 370 GLN A CA 1
ATOM 2964 C C . GLN A 1 370 ? -8.671 7.414 0.746 1.00 67.19 370 GLN A C 1
ATOM 2966 O O . GLN A 1 370 ? -8.131 7.817 1.780 1.00 67.19 370 GLN A O 1
ATOM 2971 N N . PRO A 1 371 ? -8.020 6.588 -0.100 1.00 73.44 371 PRO A N 1
ATOM 2972 C CA . PRO A 1 371 ? -6.582 6.367 -0.021 1.00 73.44 371 PRO A CA 1
ATOM 2973 C C . PRO A 1 371 ? -5.827 7.693 -0.001 1.00 73.44 371 PRO A C 1
ATOM 2975 O O . PRO A 1 371 ? -6.159 8.612 -0.747 1.00 73.44 371 PRO A O 1
ATOM 2978 N N . LEU A 1 372 ? -4.775 7.758 0.808 1.00 80.50 372 LEU A N 1
ATOM 2979 C CA . LEU A 1 372 ? -4.018 8.983 1.056 1.00 80.50 372 LEU A CA 1
ATOM 2980 C C . LEU A 1 372 ? -3.577 9.725 -0.225 1.00 80.50 372 LEU A C 1
ATOM 2982 O O . LEU A 1 372 ? -3.714 10.944 -0.307 1.00 80.50 372 LEU A O 1
ATOM 2986 N N . HIS A 1 373 ? -3.117 9.001 -1.249 1.00 77.06 373 HIS A N 1
ATOM 2987 C CA . HIS A 1 373 ? -2.725 9.596 -2.535 1.00 77.06 373 HIS A CA 1
ATOM 2988 C C . HIS A 1 373 ? -3.904 10.204 -3.319 1.00 77.06 373 HIS A C 1
ATOM 2990 O O . HIS A 1 373 ? -3.736 11.248 -3.946 1.00 77.06 373 HIS A O 1
ATOM 2996 N N . LEU A 1 374 ? -5.097 9.598 -3.255 1.00 81.06 374 LEU A N 1
ATOM 2997 C CA . LEU A 1 374 ? -6.309 10.142 -3.880 1.00 81.06 374 LEU A CA 1
ATOM 2998 C C . LEU A 1 374 ? -6.849 11.340 -3.099 1.00 81.06 374 LEU A C 1
ATOM 3000 O O . LEU A 1 374 ? -7.259 12.318 -3.713 1.00 81.06 374 LEU A O 1
ATOM 3004 N N . ALA A 1 375 ? -6.763 11.315 -1.766 1.00 84.62 375 ALA A N 1
ATOM 3005 C CA . ALA A 1 375 ? -7.121 12.465 -0.937 1.00 84.62 375 ALA A CA 1
ATOM 3006 C C . ALA A 1 375 ? -6.223 13.681 -1.237 1.00 84.62 375 ALA A C 1
ATOM 3008 O O . ALA A 1 375 ? -6.710 14.806 -1.350 1.00 84.62 375 ALA A O 1
ATOM 3009 N N . ALA A 1 376 ? -4.916 13.459 -1.422 1.00 87.44 376 ALA A N 1
ATOM 3010 C CA . ALA A 1 376 ? -3.978 14.506 -1.827 1.00 87.44 376 ALA A CA 1
ATOM 3011 C C . ALA A 1 376 ? -4.293 15.062 -3.225 1.00 87.44 376 ALA A C 1
ATOM 3013 O O . ALA A 1 376 ? -4.297 16.279 -3.406 1.00 87.44 376 ALA A O 1
ATOM 3014 N N . GLN A 1 377 ? -4.602 14.193 -4.192 1.00 84.56 377 GLN A N 1
ATOM 3015 C CA . GLN A 1 377 ? -4.998 14.614 -5.537 1.00 84.56 377 GLN A CA 1
ATOM 3016 C C . GLN A 1 377 ? -6.302 15.418 -5.517 1.00 84.56 377 GLN A C 1
ATOM 3018 O O . GLN A 1 377 ? -6.333 16.525 -6.044 1.00 84.56 377 GLN A O 1
ATOM 3023 N N . PHE A 1 378 ? -7.332 14.919 -4.830 1.00 85.50 378 PHE A N 1
ATOM 3024 C CA . PHE A 1 378 ? -8.603 15.619 -4.661 1.00 85.50 378 PHE A CA 1
ATOM 3025 C C . PHE A 1 378 ? -8.402 17.018 -4.069 1.00 85.50 378 PHE A C 1
ATOM 3027 O O . PHE A 1 378 ? -8.982 17.989 -4.552 1.00 85.50 378 PHE A O 1
ATOM 3034 N N . ALA A 1 379 ? -7.545 17.148 -3.053 1.00 89.88 379 ALA A N 1
ATOM 3035 C CA . ALA A 1 379 ? -7.227 18.442 -2.465 1.00 89.88 379 ALA A CA 1
ATOM 3036 C C . ALA A 1 379 ? -6.564 19.396 -3.473 1.00 89.88 379 ALA A C 1
ATOM 3038 O O . ALA A 1 379 ? -6.936 20.568 -3.540 1.00 89.88 379 ALA A O 1
ATOM 3039 N N . CYS A 1 380 ? -5.627 18.903 -4.288 1.00 88.06 380 CYS A N 1
ATOM 3040 C CA . CYS A 1 380 ? -5.008 19.686 -5.359 1.00 88.06 380 CYS A CA 1
ATOM 3041 C C . CYS A 1 380 ? -6.015 20.105 -6.442 1.00 88.06 380 CYS A C 1
ATOM 3043 O O . CYS A 1 380 ? -5.992 21.261 -6.865 1.00 88.06 380 CYS A O 1
ATOM 3045 N N . ASP A 1 381 ? -6.924 19.221 -6.852 1.00 85.94 381 ASP A N 1
ATOM 3046 C CA . ASP A 1 381 ? -7.954 19.530 -7.853 1.00 85.94 381 ASP A CA 1
ATOM 3047 C C . ASP A 1 381 ? -8.930 20.594 -7.324 1.00 85.94 381 ASP A C 1
ATOM 3049 O O . ASP A 1 381 ? -9.228 21.582 -7.993 1.00 85.94 381 ASP A O 1
ATOM 3053 N N . ARG A 1 382 ? -9.333 20.489 -6.054 1.00 86.38 382 ARG A N 1
ATOM 3054 C CA . ARG A 1 382 ? -10.178 21.496 -5.391 1.00 86.38 382 ARG A CA 1
ATOM 3055 C C . ARG A 1 382 ? -9.494 22.856 -5.244 1.00 86.38 382 ARG A C 1
ATOM 3057 O O . ARG A 1 382 ? -10.170 23.889 -5.255 1.00 86.38 382 ARG A O 1
ATOM 3064 N N . LEU A 1 383 ? -8.167 22.890 -5.111 1.00 87.50 383 LEU A N 1
ATOM 3065 C CA . LEU A 1 383 ? -7.413 24.146 -5.154 1.00 87.50 383 LEU A CA 1
ATOM 3066 C C . LEU A 1 383 ? -7.442 24.785 -6.545 1.00 87.50 383 LEU A C 1
ATOM 3068 O O . LEU A 1 383 ? -7.467 26.010 -6.624 1.00 87.50 383 LEU A O 1
ATOM 3072 N N . TYR A 1 384 ? -7.446 23.993 -7.620 1.00 80.94 384 TYR A N 1
ATOM 3073 C CA . TYR A 1 384 ? -7.542 24.520 -8.983 1.00 80.94 384 TYR A CA 1
ATOM 3074 C C . TYR A 1 384 ? -8.874 25.252 -9.206 1.00 80.94 384 TYR A C 1
ATOM 3076 O O . TYR A 1 384 ? -8.875 26.375 -9.704 1.00 80.94 384 TYR A O 1
ATOM 3084 N N . ASP A 1 385 ? -9.982 24.667 -8.743 1.00 71.12 385 ASP A N 1
ATOM 3085 C CA . ASP A 1 385 ? -11.331 25.220 -8.938 1.00 71.12 385 ASP A CA 1
ATOM 3086 C C . ASP A 1 385 ? -11.655 26.429 -8.046 1.00 71.12 385 ASP A C 1
ATOM 3088 O O . ASP A 1 385 ? -12.543 27.217 -8.363 1.00 71.12 385 ASP A O 1
ATOM 3092 N N . SER A 1 386 ? -10.999 26.559 -6.887 1.00 67.62 386 SER A N 1
ATOM 3093 C CA . SER A 1 386 ? -11.444 27.471 -5.818 1.00 67.62 386 SER A CA 1
ATOM 3094 C C . SER A 1 386 ? -10.534 28.674 -5.553 1.00 67.62 386 SER A C 1
ATOM 3096 O O . SER A 1 386 ? -10.809 29.440 -4.620 1.00 67.62 386 SER A O 1
ATOM 3098 N N . MET A 1 387 ? -9.444 28.834 -6.313 1.00 73.00 387 MET A N 1
ATOM 3099 C CA . MET A 1 387 ? -8.395 29.829 -6.047 1.00 73.00 387 MET A CA 1
ATOM 3100 C C . MET A 1 387 ? -8.292 30.911 -7.128 1.00 73.00 387 MET A C 1
ATOM 3102 O O . MET A 1 387 ? -7.264 31.065 -7.793 1.00 73.00 387 MET A O 1
ATOM 3106 N N . ASP A 1 388 ? -9.341 31.730 -7.233 1.00 63.78 388 ASP A N 1
ATOM 3107 C CA . ASP A 1 388 ? -9.324 32.962 -8.026 1.00 63.78 388 ASP A CA 1
ATOM 3108 C C . ASP A 1 388 ? -8.190 33.891 -7.546 1.00 63.78 388 ASP A C 1
ATOM 3110 O O . ASP A 1 388 ? -8.202 34.393 -6.423 1.00 63.78 388 ASP A O 1
ATOM 3114 N N . GLY A 1 389 ? -7.180 34.112 -8.396 1.00 64.75 389 GLY A N 1
ATOM 3115 C CA . GLY A 1 389 ? -6.030 34.984 -8.108 1.00 64.75 389 GLY A CA 1
ATOM 3116 C C . GLY A 1 389 ? -4.710 34.271 -7.787 1.00 64.75 389 GLY A C 1
ATOM 3117 O O . GLY A 1 389 ? -3.675 34.935 -7.759 1.00 64.75 389 GLY A O 1
ATOM 3118 N N . TYR A 1 390 ? -4.708 32.940 -7.637 1.00 71.75 390 TYR A N 1
ATOM 3119 C CA . TYR A 1 390 ? -3.487 32.139 -7.462 1.00 71.75 390 TYR A CA 1
ATOM 3120 C C . TYR A 1 390 ? -3.364 31.100 -8.584 1.00 71.75 390 TYR A C 1
ATOM 3122 O O . TYR A 1 390 ? -3.719 29.933 -8.395 1.00 71.75 390 TYR A O 1
ATOM 3130 N N . PRO A 1 391 ? -2.889 31.507 -9.776 1.00 70.06 391 PRO A N 1
ATOM 3131 C CA . PRO A 1 391 ? -2.797 30.603 -10.911 1.00 70.06 391 PRO A CA 1
ATOM 3132 C C . PRO A 1 391 ? -1.900 29.415 -10.553 1.00 70.06 391 PRO A C 1
ATOM 3134 O O . PRO A 1 391 ? -0.794 29.596 -10.046 1.00 70.06 391 PRO A O 1
ATOM 3137 N N . TYR A 1 392 ? -2.396 28.204 -10.813 1.00 78.69 392 TYR A N 1
ATOM 3138 C CA . TYR A 1 392 ? -1.662 26.955 -10.602 1.00 78.69 392 TYR A CA 1
ATOM 3139 C C . TYR A 1 392 ? -1.260 26.671 -9.142 1.00 78.69 392 TYR A C 1
ATOM 3141 O O . TYR A 1 392 ? -0.280 25.971 -8.881 1.00 78.69 392 TYR A O 1
ATOM 3149 N N . ALA A 1 393 ? -2.050 27.151 -8.172 1.00 82.00 393 ALA A N 1
ATOM 3150 C CA . ALA A 1 393 ? -1.900 26.805 -6.754 1.00 82.00 393 ALA A CA 1
ATOM 3151 C C . ALA A 1 393 ? -1.937 25.285 -6.493 1.00 82.00 393 ALA A C 1
ATOM 3153 O O . ALA A 1 393 ? -1.276 24.801 -5.574 1.00 82.00 393 ALA A O 1
ATOM 3154 N N . SER A 1 394 ? -2.638 24.524 -7.340 1.00 86.88 394 SER A N 1
ATOM 3155 C CA . SER A 1 394 ? -2.676 23.054 -7.323 1.00 86.88 394 SER A CA 1
ATOM 3156 C C . SER A 1 394 ? -1.313 22.393 -7.568 1.00 86.88 394 SER A C 1
ATOM 3158 O O . SER A 1 394 ? -1.138 21.213 -7.276 1.00 86.88 394 SER A O 1
ATOM 3160 N N . TRP A 1 395 ? -0.317 23.133 -8.071 1.00 90.00 395 TRP A N 1
ATOM 3161 C CA . TRP A 1 395 ? 1.057 22.651 -8.215 1.00 90.00 395 TRP A CA 1
ATOM 3162 C C . TRP A 1 395 ? 1.907 22.865 -6.960 1.00 90.00 395 TRP A C 1
ATOM 3164 O O . TRP A 1 395 ? 3.075 22.488 -6.960 1.00 90.00 395 TRP A O 1
ATOM 3174 N N . LEU A 1 396 ? 1.409 23.498 -5.903 1.00 88.62 396 LEU A N 1
ATOM 3175 C CA . LEU A 1 396 ? 2.228 23.714 -4.711 1.00 88.62 396 LEU A CA 1
ATOM 3176 C C . LEU A 1 396 ? 2.414 22.452 -3.863 1.00 88.62 396 LEU A C 1
ATOM 3178 O O . LEU A 1 396 ? 3.568 22.157 -3.538 1.00 88.62 396 LEU A O 1
ATOM 3182 N N . PRO A 1 397 ? 1.356 21.697 -3.519 1.00 91.00 397 PRO A N 1
ATOM 3183 C CA . PRO A 1 397 ? 1.510 20.494 -2.719 1.00 91.00 397 PRO A CA 1
ATOM 3184 C C . PRO A 1 397 ? 2.151 19.379 -3.548 1.00 91.00 397 PRO A C 1
ATOM 3186 O O . PRO A 1 397 ? 1.709 19.043 -4.647 1.00 91.00 397 PRO A O 1
ATOM 3189 N N . LEU A 1 398 ? 3.212 18.797 -3.007 1.00 89.94 398 LEU A N 1
ATOM 3190 C CA . LEU A 1 398 ? 3.870 17.610 -3.524 1.00 89.94 398 LEU A CA 1
ATOM 3191 C C . LEU A 1 398 ? 3.565 16.441 -2.615 1.00 89.94 398 LEU A C 1
ATOM 3193 O O . LEU A 1 398 ? 4.008 16.415 -1.467 1.00 89.94 398 LEU A O 1
ATOM 3197 N N . PHE A 1 399 ? 2.879 15.449 -3.166 1.00 90.50 399 PHE A N 1
ATOM 3198 C CA . PHE A 1 399 ? 2.766 14.160 -2.520 1.00 90.50 399 PHE A CA 1
ATOM 3199 C C . PHE A 1 399 ? 3.983 13.291 -2.858 1.00 90.50 399 PHE A C 1
ATOM 3201 O O . PHE A 1 399 ? 4.352 13.106 -4.023 1.00 90.50 399 PHE A O 1
ATOM 3208 N N . CYS A 1 400 ? 4.638 12.794 -1.816 1.00 89.00 400 CYS A N 1
ATOM 3209 C CA . CYS A 1 400 ? 5.804 11.933 -1.883 1.00 89.00 400 CYS A CA 1
ATOM 3210 C C . CYS A 1 400 ? 5.496 10.623 -1.156 1.00 89.00 400 CYS A C 1
ATOM 3212 O O . CYS A 1 400 ? 4.981 10.635 -0.038 1.00 89.00 400 CYS A O 1
ATOM 3214 N N . GLN A 1 401 ? 5.834 9.492 -1.765 1.00 86.38 401 GLN A N 1
ATOM 3215 C CA . GLN A 1 401 ? 5.538 8.182 -1.189 1.00 86.38 401 GLN A CA 1
ATOM 3216 C C . GLN A 1 401 ? 6.655 7.179 -1.441 1.00 86.38 401 GLN A C 1
ATOM 3218 O O . GLN A 1 401 ? 7.331 7.229 -2.470 1.00 86.38 401 GLN A O 1
ATOM 3223 N N . SER A 1 402 ? 6.836 6.237 -0.519 1.00 79.12 402 SER A N 1
ATOM 3224 C CA . SER A 1 402 ? 7.730 5.108 -0.753 1.00 79.12 402 SER A CA 1
ATOM 3225 C C . SER A 1 402 ? 7.083 4.127 -1.747 1.00 79.12 402 SER A C 1
ATOM 3227 O O . SER A 1 402 ? 5.944 3.712 -1.522 1.00 79.12 402 SER A O 1
ATOM 3229 N N . PRO A 1 403 ? 7.778 3.715 -2.826 1.00 67.81 403 PRO A N 1
ATOM 3230 C CA . PRO A 1 403 ? 7.197 2.888 -3.890 1.00 67.81 403 PRO A CA 1
ATOM 3231 C C . PRO A 1 403 ? 6.618 1.549 -3.411 1.00 67.81 403 PRO A C 1
ATOM 3233 O O . PRO A 1 403 ? 5.697 1.013 -4.022 1.00 67.81 403 PRO A O 1
ATOM 3236 N N . TYR A 1 404 ? 7.123 1.022 -2.294 1.00 65.06 404 TYR A N 1
ATOM 3237 C CA . TYR A 1 404 ? 6.850 -0.343 -1.847 1.00 65.06 404 TYR A CA 1
ATOM 3238 C C . TYR A 1 404 ? 5.939 -0.431 -0.621 1.00 65.06 404 TYR A C 1
ATOM 3240 O O . TYR A 1 404 ? 5.681 -1.536 -0.146 1.00 65.06 404 TYR A O 1
ATOM 3248 N N . ILE A 1 405 ? 5.378 0.687 -0.156 1.00 63.84 405 ILE A N 1
ATOM 3249 C CA . ILE A 1 405 ? 4.428 0.706 0.964 1.00 63.84 405 ILE A CA 1
ATOM 3250 C C . ILE A 1 405 ? 3.001 0.890 0.403 1.00 63.84 405 ILE A C 1
ATOM 3252 O O . ILE A 1 405 ? 2.814 1.664 -0.533 1.00 63.84 405 ILE A O 1
ATOM 3256 N N . PRO A 1 406 ? 1.985 0.131 0.859 1.00 59.91 406 PRO A N 1
ATOM 3257 C CA . PRO A 1 406 ? 0.587 0.357 0.478 1.00 59.91 406 PRO A CA 1
ATOM 3258 C C . PRO A 1 406 ? 0.030 1.643 1.097 1.00 59.91 406 PRO A C 1
ATOM 3260 O O . PRO A 1 406 ? 0.309 1.938 2.261 1.00 59.91 406 PRO A O 1
ATOM 3263 N N . SER A 1 407 ? -0.744 2.421 0.330 1.00 60.12 407 SER A N 1
ATOM 3264 C CA . SER A 1 407 ? -1.301 3.705 0.787 1.00 60.12 407 SER A CA 1
ATOM 3265 C C . SER A 1 407 ? -2.254 3.483 1.970 1.00 60.12 407 SER A C 1
ATOM 3267 O O . SER A 1 407 ? -3.250 2.776 1.793 1.00 60.12 407 SER A O 1
ATOM 3269 N N . PRO A 1 408 ? -2.018 4.100 3.143 1.00 62.28 408 PRO A N 1
ATOM 3270 C CA . PRO A 1 408 ? -2.904 3.955 4.286 1.00 62.28 408 PRO A CA 1
ATOM 3271 C C . PRO A 1 408 ? -4.252 4.625 4.002 1.00 62.28 408 PRO A C 1
ATOM 3273 O O . PRO A 1 408 ? -4.374 5.509 3.141 1.00 62.28 408 PRO A O 1
ATOM 3276 N N . ARG A 1 409 ? -5.264 4.186 4.747 1.00 59.66 409 ARG A N 1
ATOM 3277 C CA . ARG A 1 409 ? -6.591 4.803 4.835 1.00 59.66 409 ARG A CA 1
ATOM 3278 C C . ARG A 1 409 ? -6.838 5.139 6.298 1.00 59.66 409 ARG A C 1
ATOM 3280 O O . ARG A 1 409 ? -6.329 4.438 7.169 1.00 59.66 409 ARG A O 1
ATOM 3287 N N . LEU A 1 410 ? -7.606 6.188 6.567 1.00 56.31 410 LEU A N 1
ATOM 3288 C CA . LEU A 1 410 ? -8.054 6.460 7.925 1.00 56.31 410 LEU A CA 1
ATOM 3289 C C . LEU A 1 410 ? -9.021 5.333 8.327 1.00 56.31 410 LEU A C 1
ATOM 3291 O O . LEU A 1 410 ? -10.115 5.239 7.770 1.00 56.31 410 LEU A O 1
ATOM 3295 N N . GLU A 1 411 ? -8.618 4.453 9.247 1.00 48.16 411 GLU A N 1
ATOM 3296 C CA . GLU A 1 411 ? -9.467 3.398 9.829 1.00 48.16 411 GLU A CA 1
ATOM 3297 C C . GLU A 1 411 ? -10.525 4.018 10.764 1.00 48.16 411 GLU A C 1
ATOM 3299 O O . GLU A 1 411 ? -10.568 3.758 11.960 1.00 48.16 411 GLU A O 1
ATOM 3304 N N . SER A 1 412 ? -11.342 4.926 10.229 1.00 39.53 412 SER A N 1
ATOM 3305 C CA . SER A 1 412 ? -12.354 5.676 10.986 1.00 39.53 412 SER A CA 1
ATOM 3306 C C . SER A 1 412 ? -13.781 5.210 10.733 1.00 39.53 412 SER A C 1
ATOM 3308 O O . SER A 1 412 ? -14.713 5.714 11.352 1.00 39.53 412 SER A O 1
ATOM 3310 N N . GLU A 1 413 ? -13.977 4.206 9.887 1.00 43.81 413 GLU A N 1
ATOM 3311 C CA . GLU A 1 413 ? -15.266 3.541 9.858 1.00 43.81 413 GLU A CA 1
ATOM 3312 C C . GLU A 1 413 ? -15.284 2.506 10.972 1.00 43.81 413 GLU A C 1
ATOM 3314 O O . GLU A 1 413 ? -14.478 1.577 10.971 1.00 43.81 413 GLU A O 1
ATOM 3319 N N . ILE A 1 414 ? -16.209 2.663 11.920 1.00 45.19 414 ILE A N 1
ATOM 3320 C CA . ILE A 1 414 ? -16.643 1.566 12.782 1.00 45.19 414 ILE A CA 1
ATOM 3321 C C . ILE A 1 414 ? -16.962 0.407 11.838 1.00 45.19 414 ILE A C 1
ATOM 3323 O O . ILE A 1 414 ? -17.960 0.444 11.115 1.00 45.19 414 ILE A O 1
ATOM 3327 N N . ILE A 1 415 ? -16.069 -0.582 11.788 1.00 50.22 415 ILE A N 1
ATOM 3328 C CA . ILE A 1 415 ? -16.257 -1.752 10.946 1.00 50.22 415 ILE A CA 1
ATOM 3329 C C . ILE A 1 415 ? -17.311 -2.603 11.642 1.00 50.22 415 ILE A C 1
ATOM 3331 O O . ILE A 1 415 ? -17.011 -3.415 12.519 1.00 50.22 415 ILE A O 1
ATOM 3335 N N . VAL A 1 416 ? -18.568 -2.392 11.270 1.00 54.66 416 VAL A N 1
ATOM 3336 C CA . VAL A 1 416 ? -19.665 -3.236 11.727 1.00 54.66 416 VAL A CA 1
ATOM 3337 C C . VAL A 1 416 ? -19.582 -4.547 10.948 1.00 54.66 416 VAL A C 1
ATOM 3339 O O . VAL A 1 416 ? -19.118 -4.598 9.808 1.00 54.66 416 VAL A O 1
ATOM 3342 N N . SER A 1 417 ? -19.974 -5.637 11.595 1.00 67.06 417 SER A N 1
ATOM 3343 C CA . SER A 1 417 ? -20.012 -6.964 10.990 1.00 67.06 417 SER A CA 1
ATOM 3344 C C . SER A 1 417 ? -21.459 -7.422 10.845 1.00 67.06 417 SER A C 1
ATOM 3346 O O . SER A 1 417 ? -22.271 -7.225 11.752 1.00 67.06 417 SER A O 1
ATOM 3348 N N . VAL A 1 418 ? -21.798 -8.033 9.711 1.00 74.56 418 VAL A N 1
ATOM 3349 C CA . VAL A 1 418 ? -23.109 -8.653 9.475 1.00 74.56 418 VAL A CA 1
ATOM 3350 C C . VAL A 1 418 ? -22.969 -9.993 8.775 1.00 74.56 418 VAL A C 1
ATOM 3352 O O . VAL A 1 418 ? -22.025 -10.225 8.023 1.00 74.56 418 VAL A O 1
ATOM 3355 N N . VAL A 1 419 ? -23.942 -10.862 9.015 1.00 76.69 419 VAL A N 1
ATOM 3356 C CA . VAL A 1 419 ? -24.107 -12.139 8.328 1.00 76.69 419 VAL A CA 1
ATOM 3357 C C . VAL A 1 419 ? -25.260 -11.995 7.351 1.00 76.69 419 VAL A C 1
ATOM 3359 O O . VAL A 1 419 ? -26.381 -11.688 7.757 1.00 76.69 419 VAL A O 1
ATOM 3362 N N . LEU A 1 420 ? -24.970 -12.193 6.071 1.00 76.00 420 LEU A N 1
ATOM 3363 C CA . LEU A 1 420 ? -25.950 -12.252 4.995 1.00 76.00 420 LEU A CA 1
ATOM 3364 C C . LEU A 1 420 ? -26.207 -13.719 4.650 1.00 76.00 420 LEU A C 1
ATOM 3366 O O . LEU A 1 420 ? -25.263 -14.449 4.352 1.00 76.00 420 LEU A O 1
ATOM 3370 N N . GLU A 1 421 ? -27.463 -14.151 4.703 1.00 75.50 421 GLU A N 1
ATOM 3371 C CA . GLU A 1 421 ? -27.849 -15.546 4.473 1.00 75.50 421 GLU A CA 1
ATOM 3372 C C . GLU A 1 421 ? -28.478 -15.699 3.082 1.00 75.50 421 GLU A C 1
ATOM 3374 O O . GLU A 1 421 ? -29.419 -14.979 2.741 1.00 75.50 421 GLU A O 1
ATOM 3379 N N . LEU A 1 422 ? -27.944 -16.621 2.274 1.00 69.06 422 LEU A N 1
ATOM 3380 C CA . LEU A 1 422 ? -28.419 -16.915 0.920 1.00 69.06 422 LEU A CA 1
ATOM 3381 C C . LEU A 1 422 ? -28.954 -18.349 0.815 1.00 69.06 422 LEU A C 1
ATOM 3383 O O . LEU A 1 422 ? -28.359 -19.283 1.363 1.00 69.06 422 LEU A O 1
ATOM 3387 N N . GLU A 1 423 ? -30.033 -18.535 0.055 1.00 66.81 423 GLU A N 1
ATOM 3388 C CA . GLU A 1 423 ? -30.547 -19.857 -0.310 1.00 66.81 423 GLU A CA 1
ATOM 3389 C C . GLU A 1 423 ? -29.804 -20.390 -1.540 1.00 66.81 423 GLU A C 1
ATOM 3391 O O . GLU A 1 423 ? -29.906 -19.842 -2.642 1.00 66.81 423 GLU A O 1
ATOM 3396 N N . VAL A 1 424 ? -29.025 -21.459 -1.353 1.00 61.75 424 VAL A N 1
ATOM 3397 C CA . VAL A 1 424 ? -28.241 -22.080 -2.428 1.00 61.75 424 VAL A CA 1
ATOM 3398 C C . VAL A 1 424 ? -28.487 -23.577 -2.462 1.00 61.75 424 VAL A C 1
ATOM 3400 O O . VAL A 1 424 ? -28.330 -24.258 -1.450 1.00 61.75 424 VAL A O 1
ATOM 3403 N N . ASP A 1 425 ? -28.804 -24.091 -3.650 1.00 53.66 425 ASP A N 1
ATOM 3404 C CA . ASP A 1 425 ? -28.821 -25.523 -3.922 1.00 53.66 425 ASP A CA 1
ATOM 3405 C C . ASP A 1 425 ? -27.377 -26.011 -4.138 1.00 53.66 425 ASP A C 1
ATOM 3407 O O . ASP A 1 425 ? -26.716 -25.723 -5.138 1.00 53.66 425 ASP A O 1
ATOM 3411 N N . ILE A 1 426 ? -26.844 -26.711 -3.138 1.00 50.41 426 ILE A N 1
ATOM 3412 C CA . ILE A 1 426 ? -25.419 -27.078 -3.022 1.00 50.41 426 ILE A CA 1
ATOM 3413 C C . ILE A 1 426 ? -25.053 -28.213 -3.996 1.00 50.41 426 ILE A C 1
ATOM 3415 O O . ILE A 1 426 ? -23.899 -28.627 -4.085 1.00 50.41 426 ILE A O 1
ATOM 3419 N N . SER A 1 427 ? -26.022 -28.708 -4.769 1.00 45.72 427 SER A N 1
ATOM 3420 C CA . SER A 1 427 ? -25.824 -29.783 -5.738 1.00 45.72 427 SER A CA 1
ATOM 3421 C C . SER A 1 427 ? -25.138 -29.347 -7.047 1.00 45.72 427 SER A C 1
ATOM 3423 O O . SER A 1 427 ? -24.709 -30.219 -7.802 1.00 45.72 427 SER A O 1
ATOM 3425 N N . VAL A 1 428 ? -24.987 -28.037 -7.321 1.00 40.09 428 VAL A N 1
ATOM 3426 C CA . VAL A 1 428 ? -24.666 -27.541 -8.685 1.00 40.09 428 VAL A CA 1
ATOM 3427 C C . VAL A 1 428 ? -23.353 -26.744 -8.816 1.00 40.09 428 VAL A C 1
ATOM 3429 O O . VAL A 1 428 ? -22.888 -26.526 -9.935 1.00 40.09 428 VAL A O 1
ATOM 3432 N N . HIS A 1 429 ? -22.692 -26.330 -7.729 1.00 43.66 429 HIS A N 1
ATOM 3433 C CA . HIS A 1 429 ? -21.546 -25.407 -7.829 1.00 43.66 429 HIS A CA 1
ATOM 3434 C C . HIS A 1 429 ? -20.197 -26.033 -7.448 1.00 43.66 429 HIS A C 1
ATOM 3436 O O . HIS A 1 429 ? -20.015 -26.563 -6.352 1.00 43.66 429 HIS A O 1
ATOM 3442 N N . THR A 1 430 ? -19.217 -25.920 -8.352 1.00 46.62 430 THR A N 1
ATOM 3443 C CA . THR A 1 430 ? -17.795 -26.140 -8.051 1.00 46.62 430 THR A CA 1
ATOM 3444 C C . THR A 1 430 ? -17.286 -25.056 -7.092 1.00 46.62 430 THR A C 1
ATOM 3446 O O . THR A 1 430 ? -17.831 -23.952 -7.042 1.00 46.62 430 THR A O 1
ATOM 3449 N N . VAL A 1 431 ? -16.227 -25.345 -6.327 1.00 41.56 431 VAL A N 1
ATOM 3450 C CA . VAL A 1 431 ? -15.654 -24.401 -5.343 1.00 41.56 431 VAL A CA 1
ATOM 3451 C C . VAL A 1 431 ? -15.204 -23.083 -6.014 1.00 41.56 431 VAL A C 1
ATOM 3453 O O . VAL A 1 431 ? -15.390 -22.014 -5.436 1.00 41.56 431 VAL A O 1
ATOM 3456 N N . GLU A 1 432 ? -14.731 -23.129 -7.269 1.00 38.84 432 GLU A N 1
ATOM 3457 C CA . GLU A 1 432 ? -14.428 -21.941 -8.095 1.00 38.84 432 GLU A CA 1
ATOM 3458 C C . GLU A 1 432 ? -15.683 -21.142 -8.490 1.00 38.84 432 GLU A C 1
ATOM 3460 O O . GLU A 1 432 ? -15.649 -19.911 -8.536 1.00 38.84 432 GLU A O 1
ATOM 3465 N N . GLY A 1 433 ? -16.808 -21.825 -8.729 1.00 46.53 433 GLY A N 1
ATOM 3466 C CA . GLY A 1 433 ? -18.099 -21.189 -8.989 1.00 46.53 433 GLY A CA 1
ATOM 3467 C C . GLY A 1 433 ? -18.598 -20.395 -7.783 1.00 46.53 433 GLY A C 1
ATOM 3468 O O . GLY A 1 433 ? -19.097 -19.292 -7.955 1.00 46.53 433 GLY A O 1
ATOM 3469 N N . LEU A 1 434 ? -18.386 -20.903 -6.563 1.00 48.25 434 LEU A N 1
ATOM 3470 C CA . LEU A 1 434 ? -18.741 -20.208 -5.320 1.00 48.25 434 LEU A CA 1
ATOM 3471 C C . LEU A 1 434 ? -17.860 -18.977 -5.066 1.00 48.25 434 LEU A C 1
ATOM 3473 O O . LEU A 1 434 ? -18.393 -17.926 -4.730 1.00 48.25 434 LEU A O 1
ATOM 3477 N N . ALA A 1 435 ? -16.542 -19.069 -5.270 1.00 43.75 435 ALA A N 1
ATOM 3478 C CA . ALA A 1 435 ? -15.631 -17.926 -5.140 1.00 43.75 435 ALA A CA 1
ATOM 3479 C C . ALA A 1 435 ? -15.973 -16.805 -6.137 1.00 43.75 435 ALA A C 1
ATOM 3481 O O . ALA A 1 435 ? -16.149 -15.652 -5.747 1.00 43.75 435 ALA A O 1
ATOM 3482 N N . SER A 1 436 ? -16.180 -17.164 -7.411 1.00 49.66 436 SER A N 1
ATOM 3483 C CA . SER A 1 436 ? -16.595 -16.217 -8.451 1.00 49.66 436 SER A CA 1
ATOM 3484 C C . SER A 1 436 ? -17.970 -15.610 -8.166 1.00 49.66 436 SER A C 1
ATOM 3486 O O . SER A 1 436 ? -18.181 -14.430 -8.444 1.00 49.66 436 SER A O 1
ATOM 3488 N N . LEU A 1 437 ? -18.892 -16.382 -7.584 1.00 52.41 437 LEU A N 1
ATOM 3489 C CA . LEU A 1 437 ? -20.215 -15.906 -7.191 1.00 52.41 437 LEU A CA 1
ATOM 3490 C C . LEU A 1 437 ? -20.148 -14.959 -5.993 1.00 52.41 437 LEU A C 1
ATOM 3492 O O . LEU A 1 437 ? -20.874 -13.969 -5.965 1.00 52.41 437 LEU A O 1
ATOM 3496 N N . ILE A 1 438 ? -19.250 -15.207 -5.039 1.00 52.19 438 ILE A N 1
ATOM 3497 C CA . ILE A 1 438 ? -18.983 -14.324 -3.900 1.00 52.19 438 ILE A CA 1
ATOM 3498 C C . ILE A 1 438 ? -18.364 -13.005 -4.378 1.00 52.19 438 ILE A C 1
ATOM 3500 O O . ILE A 1 438 ? -18.878 -11.939 -4.034 1.00 52.19 438 ILE A O 1
ATOM 3504 N N . ASP A 1 439 ? -17.338 -13.053 -5.229 1.00 50.94 439 ASP A N 1
ATOM 3505 C CA . ASP A 1 439 ? -16.706 -11.858 -5.800 1.00 50.94 439 ASP A CA 1
ATOM 3506 C C . ASP A 1 439 ? -17.692 -11.050 -6.657 1.00 50.94 439 ASP A C 1
ATOM 3508 O O . ASP A 1 439 ? -17.781 -9.824 -6.526 1.00 50.94 439 ASP A O 1
ATOM 3512 N N . ALA A 1 440 ? -18.508 -11.727 -7.473 1.00 52.88 440 ALA A N 1
ATOM 3513 C CA . ALA A 1 440 ? -19.566 -11.102 -8.264 1.00 52.88 440 ALA A CA 1
ATOM 3514 C C . ALA A 1 440 ? -20.699 -10.537 -7.392 1.00 52.88 440 ALA A C 1
ATOM 3516 O O . ALA A 1 440 ? -21.249 -9.481 -7.712 1.00 52.88 440 ALA A O 1
ATOM 3517 N N . SER A 1 441 ? -21.037 -11.188 -6.276 1.00 52.41 441 SER A N 1
ATOM 3518 C CA . SER A 1 441 ? -22.047 -10.710 -5.320 1.00 52.41 441 SER A CA 1
ATOM 3519 C C . SER A 1 441 ? -21.560 -9.470 -4.573 1.00 52.41 441 SER A C 1
ATOM 3521 O O . SER A 1 441 ? -22.286 -8.482 -4.497 1.00 52.41 441 SER A O 1
ATOM 3523 N N . ILE A 1 442 ? -20.302 -9.453 -4.116 1.00 51.84 442 ILE A N 1
ATOM 3524 C CA . ILE A 1 442 ? -19.666 -8.265 -3.526 1.00 51.84 442 ILE A CA 1
ATOM 3525 C C . ILE A 1 442 ? -19.611 -7.129 -4.554 1.00 51.84 442 ILE A C 1
ATOM 3527 O O . ILE A 1 442 ? -19.914 -5.985 -4.219 1.00 51.84 442 ILE A O 1
ATOM 3531 N N . ALA A 1 443 ? -19.267 -7.423 -5.812 1.00 53.00 443 ALA A N 1
ATOM 3532 C CA . ALA A 1 443 ? -19.272 -6.436 -6.892 1.00 53.00 443 ALA A CA 1
ATOM 3533 C C . ALA A 1 443 ? -20.685 -5.902 -7.199 1.00 53.00 443 ALA A C 1
ATOM 3535 O O . ALA A 1 443 ? -20.852 -4.707 -7.439 1.00 53.00 443 ALA A O 1
ATOM 3536 N N . SER A 1 444 ? -21.708 -6.758 -7.127 1.00 54.28 444 SER A N 1
ATOM 3537 C CA . SER A 1 444 ? -23.116 -6.374 -7.313 1.00 54.28 444 SER A CA 1
ATOM 3538 C C . SER A 1 444 ? -23.612 -5.465 -6.187 1.00 54.28 444 SER A C 1
ATOM 3540 O O . SER A 1 444 ? -24.300 -4.484 -6.454 1.00 54.28 444 SER A O 1
ATOM 3542 N N . ILE A 1 445 ? -23.196 -5.730 -4.943 1.00 51.03 445 ILE A N 1
ATOM 3543 C CA . ILE A 1 445 ? -23.463 -4.855 -3.790 1.00 51.03 445 ILE A CA 1
ATOM 3544 C C . ILE A 1 445 ? -22.716 -3.513 -3.942 1.00 51.03 445 ILE A C 1
ATOM 3546 O O . ILE A 1 445 ? -23.285 -2.450 -3.694 1.00 51.03 445 ILE A O 1
ATOM 3550 N N . LYS A 1 446 ? -21.466 -3.528 -4.427 1.00 45.38 446 LYS A N 1
ATOM 3551 C CA . LYS A 1 446 ? -20.665 -2.315 -4.696 1.00 45.38 446 LYS A CA 1
ATOM 3552 C C . LYS A 1 446 ? -21.249 -1.432 -5.809 1.00 45.38 446 LYS A C 1
ATOM 3554 O O . LYS A 1 446 ? -21.154 -0.209 -5.721 1.00 45.38 446 LYS A O 1
ATOM 3559 N N . LEU A 1 447 ? -21.912 -2.009 -6.817 1.00 39.94 447 LEU A N 1
ATOM 3560 C CA . LEU A 1 447 ? -22.604 -1.256 -7.879 1.00 39.94 447 LEU A CA 1
ATOM 3561 C C . LEU A 1 447 ? -23.806 -0.444 -7.369 1.00 39.94 447 LEU A C 1
ATOM 3563 O O . LEU A 1 447 ? -24.222 0.502 -8.035 1.00 39.94 447 LEU A O 1
ATOM 3567 N N . GLN A 1 448 ? -24.322 -0.741 -6.172 1.00 47.44 448 GLN A N 1
ATOM 3568 C CA . GLN A 1 448 ? -25.370 0.054 -5.529 1.00 47.44 448 GLN A CA 1
ATOM 3569 C C . GLN A 1 448 ? -24.821 1.191 -4.652 1.00 47.44 448 GLN A C 1
ATOM 3571 O O . GLN A 1 448 ? -25.584 1.804 -3.916 1.00 47.44 448 GLN A O 1
ATOM 3576 N N . GLY A 1 449 ? -23.530 1.534 -4.742 1.00 41.59 449 GLY A N 1
ATOM 3577 C CA . GLY A 1 449 ? -22.962 2.725 -4.099 1.00 41.59 449 GLY A CA 1
ATOM 3578 C C . GLY A 1 449 ? -22.356 2.506 -2.710 1.00 41.59 449 GLY A C 1
ATOM 3579 O O . GLY A 1 449 ? -22.109 3.493 -2.023 1.00 41.59 449 GLY A O 1
ATOM 3580 N N . SER A 1 450 ? -22.103 1.254 -2.311 1.00 46.75 450 SER A N 1
ATOM 3581 C CA . SER A 1 450 ? -21.273 0.926 -1.142 1.00 46.75 450 SER A CA 1
ATOM 3582 C C . SER A 1 450 ? -19.787 0.974 -1.508 1.00 46.75 450 SER A C 1
ATOM 3584 O O . SER A 1 450 ? -19.381 0.449 -2.550 1.00 46.75 450 SER A O 1
ATOM 3586 N N . ARG A 1 451 ? -18.966 1.598 -0.654 1.00 52.94 451 ARG A N 1
ATOM 3587 C CA . ARG A 1 451 ? -17.520 1.778 -0.894 1.00 52.94 451 ARG A CA 1
ATOM 3588 C C . ARG A 1 451 ? -16.642 0.953 0.043 1.00 52.94 451 ARG A C 1
ATOM 3590 O O . ARG A 1 451 ? -15.459 0.780 -0.268 1.00 52.94 451 ARG A O 1
ATOM 3597 N N . THR A 1 452 ? -17.181 0.423 1.145 1.00 53.69 452 THR A N 1
ATOM 3598 C CA . THR A 1 452 ? -16.348 -0.159 2.211 1.00 53.69 452 THR A CA 1
ATOM 3599 C C . THR A 1 452 ? -16.718 -1.574 2.638 1.00 53.69 452 THR A C 1
ATOM 3601 O O . THR A 1 452 ? -15.933 -2.203 3.352 1.00 53.69 452 THR A O 1
ATOM 3604 N N . LEU A 1 453 ? -17.807 -2.144 2.106 1.00 55.53 453 LEU A N 1
ATOM 3605 C CA . LEU A 1 453 ? -18.147 -3.554 2.316 1.00 55.53 453 LEU A CA 1
ATOM 3606 C C . LEU A 1 453 ? -17.069 -4.501 1.765 1.00 55.53 453 LEU A C 1
ATOM 3608 O O . LEU A 1 453 ? -16.690 -4.478 0.586 1.00 55.53 453 LEU A O 1
ATOM 3612 N N . LYS A 1 454 ? -16.604 -5.382 2.648 1.00 58.25 454 LYS A N 1
ATOM 3613 C CA . LYS A 1 454 ? -15.623 -6.439 2.398 1.00 58.25 454 LYS A CA 1
ATOM 3614 C C . LYS A 1 454 ? -16.141 -7.758 2.958 1.00 58.25 454 LYS A C 1
ATOM 3616 O O . LYS A 1 454 ? -16.779 -7.779 4.003 1.00 58.25 454 LYS A O 1
ATOM 3621 N N . LEU A 1 455 ? -15.809 -8.863 2.298 1.00 63.44 455 LEU A N 1
ATOM 3622 C CA . LEU A 1 455 ? -15.997 -10.199 2.856 1.00 63.44 455 LEU A CA 1
ATOM 3623 C C . LEU A 1 455 ? -14.888 -10.508 3.865 1.00 63.44 455 LEU A C 1
ATOM 3625 O O . LEU A 1 455 ? -13.702 -10.395 3.538 1.00 63.44 455 LEU A O 1
ATOM 3629 N N . ALA A 1 456 ? -15.285 -10.926 5.063 1.00 51.81 456 ALA A N 1
ATOM 3630 C CA . ALA A 1 456 ? -14.403 -11.511 6.062 1.00 51.81 456 ALA A CA 1
ATOM 3631 C C . ALA A 1 456 ? -14.196 -13.010 5.798 1.00 51.81 456 ALA A C 1
ATOM 3633 O O . ALA A 1 456 ? -13.054 -13.443 5.657 1.00 51.81 456 ALA A O 1
ATOM 3634 N N . TYR A 1 457 ? -15.280 -13.791 5.706 1.00 65.94 457 TYR A N 1
ATOM 3635 C CA . TYR A 1 457 ? -15.263 -15.222 5.367 1.00 65.94 457 TYR A CA 1
ATOM 3636 C C . TYR A 1 457 ? -16.655 -15.733 4.947 1.00 65.94 457 TYR A C 1
ATOM 3638 O O . TYR A 1 457 ? -17.626 -14.974 4.962 1.00 65.94 457 TYR A O 1
ATOM 3646 N N . TYR A 1 458 ? -16.756 -17.015 4.581 1.00 69.62 458 TYR A N 1
ATOM 3647 C CA . TYR A 1 458 ? -18.023 -17.706 4.306 1.00 69.62 458 TYR A CA 1
ATOM 3648 C C . TYR A 1 458 ? -18.029 -19.144 4.855 1.00 69.62 458 TYR A C 1
ATOM 3650 O O . TYR A 1 458 ? -16.968 -19.714 5.114 1.00 69.62 458 TYR A O 1
ATOM 3658 N N . GLU A 1 459 ? -19.215 -19.743 5.013 1.00 61.66 459 GLU A N 1
ATOM 3659 C CA . GLU A 1 459 ? -19.379 -21.157 5.397 1.00 61.66 459 GLU A CA 1
ATOM 3660 C C . GLU A 1 459 ? -20.028 -21.995 4.277 1.00 61.66 459 GLU A C 1
ATOM 3662 O O . GLU A 1 459 ? -21.013 -21.593 3.659 1.00 61.66 459 GLU A O 1
ATOM 3667 N N . LYS A 1 460 ? -19.478 -23.192 4.020 1.00 54.94 460 LYS A N 1
ATOM 3668 C CA . LYS A 1 460 ? -20.000 -24.178 3.052 1.00 54.94 460 LYS A CA 1
ATOM 3669 C C . LYS A 1 460 ? -21.109 -25.006 3.720 1.00 54.94 460 LYS A C 1
ATOM 3671 O O . LYS A 1 460 ? -20.884 -25.546 4.799 1.00 54.94 460 LYS A O 1
ATOM 3676 N N . GLY A 1 461 ? -22.287 -25.116 3.094 1.00 56.12 461 GLY A N 1
ATOM 3677 C CA . GLY A 1 461 ? -23.465 -25.814 3.659 1.00 56.12 461 GLY A CA 1
ATOM 3678 C C . GLY A 1 461 ? -24.743 -24.963 3.706 1.00 56.12 461 GLY A C 1
ATOM 3679 O O . GLY A 1 461 ? -25.847 -25.491 3.724 1.00 56.12 461 GLY A O 1
ATOM 3680 N N . SER A 1 462 ? -24.568 -23.645 3.694 1.00 57.34 462 SER A N 1
ATOM 3681 C CA . SER A 1 462 ? -25.583 -22.591 3.599 1.00 57.34 462 SER A CA 1
ATOM 3682 C C . SER A 1 462 ? -24.759 -21.326 3.396 1.00 57.34 462 SER A C 1
ATOM 3684 O O . SER A 1 462 ? -23.965 -21.028 4.289 1.00 57.34 462 SER A O 1
ATOM 3686 N N . ILE A 1 463 ? -24.814 -20.658 2.235 1.00 65.50 463 ILE A N 1
ATOM 3687 C CA . ILE A 1 463 ? -23.890 -19.543 1.968 1.00 65.50 463 ILE A CA 1
ATOM 3688 C C . ILE A 1 463 ? -24.234 -18.386 2.912 1.00 65.50 463 ILE A C 1
ATOM 3690 O O . ILE A 1 463 ? -25.096 -17.554 2.638 1.00 65.50 463 ILE A O 1
ATOM 3694 N N . LYS A 1 464 ? -23.541 -18.362 4.049 1.00 71.56 464 LYS A N 1
ATOM 3695 C CA . LYS A 1 464 ? -23.479 -17.244 4.978 1.00 71.56 464 LYS A CA 1
ATOM 3696 C C . LYS A 1 464 ? -22.283 -16.403 4.577 1.00 71.56 464 LYS A C 1
ATOM 3698 O O . LYS A 1 464 ? -21.150 -16.878 4.656 1.00 71.56 464 LYS A O 1
ATOM 3703 N N . LEU A 1 465 ? -22.531 -15.181 4.126 1.00 72.19 465 LEU A N 1
ATOM 3704 C CA . LEU A 1 465 ? -21.482 -14.215 3.825 1.00 72.19 465 LEU A CA 1
ATOM 3705 C C . LEU A 1 465 ? -21.280 -13.329 5.046 1.00 72.19 465 LEU A C 1
ATOM 3707 O O . LEU A 1 465 ? -22.182 -12.595 5.449 1.00 72.19 465 LEU A O 1
ATOM 3711 N N . PHE A 1 466 ? -20.087 -13.397 5.626 1.00 71.31 466 PHE A N 1
ATOM 3712 C CA . PHE A 1 466 ? -19.701 -12.529 6.728 1.00 71.31 466 PHE A CA 1
ATOM 3713 C C . PHE A 1 466 ? -19.091 -11.271 6.137 1.00 71.31 466 PHE A C 1
ATOM 3715 O O . PHE A 1 466 ? -17.999 -11.305 5.565 1.00 71.31 466 PHE A O 1
ATOM 3722 N N . LEU A 1 467 ? -19.825 -10.170 6.231 1.00 68.81 467 LEU A N 1
ATOM 3723 C CA . LEU A 1 467 ? -19.457 -8.890 5.652 1.00 68.81 467 LEU A CA 1
ATOM 3724 C C . LEU A 1 467 ? -19.024 -7.925 6.751 1.00 68.81 467 LEU A C 1
ATOM 3726 O O . LEU A 1 467 ? -19.600 -7.892 7.835 1.00 68.81 467 LEU A O 1
ATOM 3730 N N . THR A 1 468 ? -18.020 -7.122 6.436 1.00 61.47 468 THR A N 1
ATOM 3731 C CA . THR A 1 468 ? -17.467 -6.071 7.286 1.00 61.47 468 THR A CA 1
ATOM 3732 C C . THR A 1 468 ? -17.426 -4.775 6.489 1.00 61.47 468 THR A C 1
ATOM 3734 O O . THR A 1 468 ? -16.940 -4.799 5.358 1.00 61.47 468 THR A O 1
ATOM 3737 N N . GLY A 1 469 ? -17.903 -3.664 7.038 1.00 61.72 469 GLY A N 1
ATOM 3738 C CA . GLY A 1 469 ? -17.886 -2.353 6.372 1.00 61.72 469 GLY A CA 1
ATOM 3739 C C . GLY A 1 469 ? -18.382 -1.246 7.298 1.00 61.72 469 GLY A C 1
ATOM 3740 O O . GLY A 1 469 ? -18.601 -1.511 8.481 1.00 61.72 469 GLY A O 1
ATOM 3741 N N . SER A 1 470 ? -18.564 -0.027 6.780 1.00 57.84 470 SER A N 1
ATOM 3742 C CA . SER A 1 470 ? -19.124 1.067 7.582 1.00 57.84 470 SER A CA 1
ATOM 3743 C C . SER A 1 470 ? -20.505 0.738 8.118 1.00 57.84 470 SER A C 1
ATOM 3745 O O . SER A 1 470 ? -21.290 0.006 7.508 1.00 57.84 470 SER A O 1
ATOM 3747 N N . GLU A 1 471 ? -20.833 1.358 9.248 1.00 61.22 471 GLU A N 1
ATOM 3748 C CA . GLU A 1 471 ? -22.193 1.363 9.775 1.00 61.22 471 GLU A CA 1
ATOM 3749 C C . GLU A 1 471 ? -23.205 1.914 8.753 1.00 61.22 471 GLU A C 1
ATOM 3751 O O . GLU A 1 471 ? -24.311 1.382 8.645 1.00 61.22 471 GLU A O 1
ATOM 3756 N N . GLU A 1 472 ? -22.819 2.909 7.946 1.00 58.81 472 GLU A N 1
ATOM 3757 C CA . GLU A 1 472 ? -23.646 3.459 6.865 1.00 58.81 472 GLU A CA 1
ATOM 3758 C C . GLU A 1 472 ? -23.925 2.418 5.769 1.00 58.81 472 GLU A C 1
ATOM 3760 O O . GLU A 1 472 ? -25.090 2.155 5.454 1.00 58.81 472 GLU A O 1
ATOM 3765 N N . ASP A 1 473 ? -22.887 1.762 5.238 1.00 60.12 473 ASP A N 1
ATOM 3766 C CA . ASP A 1 473 ? -23.035 0.751 4.185 1.00 60.12 473 ASP A CA 1
ATOM 3767 C C . ASP A 1 473 ? -23.832 -0.465 4.676 1.00 60.12 473 ASP A C 1
ATOM 3769 O O . ASP A 1 473 ? -24.659 -1.018 3.945 1.00 60.12 473 ASP A O 1
ATOM 3773 N N . ILE A 1 474 ? -23.633 -0.872 5.931 1.00 65.69 474 ILE A N 1
ATOM 3774 C CA . ILE A 1 474 ? -24.389 -1.970 6.539 1.00 65.69 474 ILE A CA 1
ATOM 3775 C C . ILE A 1 474 ? -25.846 -1.581 6.782 1.00 65.69 474 ILE A C 1
ATOM 3777 O O . ILE A 1 474 ? -26.745 -2.393 6.544 1.00 65.69 474 ILE A O 1
ATOM 3781 N N . THR A 1 475 ? -26.111 -0.350 7.216 1.00 64.88 475 THR A N 1
ATOM 3782 C CA . THR A 1 475 ? -27.481 0.159 7.382 1.00 64.88 475 THR A CA 1
ATOM 3783 C C . THR A 1 475 ? -28.193 0.234 6.038 1.00 64.88 475 THR A C 1
ATOM 3785 O O . THR A 1 475 ? -29.350 -0.178 5.921 1.00 64.88 475 THR A O 1
ATOM 3788 N N . ARG A 1 476 ? -27.485 0.664 4.993 1.00 65.81 476 ARG A N 1
ATOM 3789 C CA . ARG A 1 476 ? -27.991 0.666 3.622 1.00 65.81 476 ARG A CA 1
ATOM 3790 C C . ARG A 1 476 ? -28.296 -0.745 3.126 1.00 65.81 476 ARG A C 1
ATOM 3792 O O . ARG A 1 476 ? -29.389 -0.969 2.613 1.00 65.81 476 ARG A O 1
ATOM 3799 N N . LEU A 1 477 ? -27.386 -1.700 3.326 1.00 68.75 477 LEU A N 1
ATOM 3800 C CA . LEU A 1 477 ? -27.604 -3.106 2.973 1.00 68.75 477 LEU A CA 1
ATOM 3801 C C . LEU A 1 477 ? -28.847 -3.671 3.679 1.00 68.75 477 LEU A C 1
ATOM 3803 O O . LEU A 1 477 ? -29.692 -4.294 3.040 1.00 68.75 477 LEU A O 1
ATOM 3807 N N . ARG A 1 478 ? -29.003 -3.398 4.982 1.00 73.00 478 ARG A N 1
ATOM 3808 C CA . ARG A 1 478 ? -30.202 -3.778 5.749 1.00 73.00 478 ARG A CA 1
ATOM 3809 C C . ARG A 1 478 ? -31.469 -3.155 5.176 1.00 73.00 478 ARG A C 1
ATOM 3811 O O . ARG A 1 478 ? -32.475 -3.853 5.053 1.00 73.00 478 ARG A O 1
ATOM 3818 N N . SER A 1 479 ? -31.418 -1.875 4.811 1.00 71.62 479 SER A N 1
ATOM 3819 C CA . SER A 1 479 ? -32.545 -1.165 4.203 1.00 71.62 479 SER A CA 1
ATOM 3820 C C . SER A 1 479 ? -32.972 -1.814 2.886 1.00 71.62 479 SER A C 1
ATOM 3822 O O . SER A 1 479 ? -34.142 -2.146 2.736 1.00 71.62 479 SER A O 1
ATOM 3824 N N . LEU A 1 480 ? -32.022 -2.099 1.988 1.00 71.06 480 LEU A N 1
ATOM 3825 C CA . LEU A 1 480 ? -32.274 -2.715 0.677 1.00 71.06 480 LEU A CA 1
ATOM 3826 C C . LEU A 1 480 ? -32.902 -4.111 0.779 1.00 71.06 480 LEU A C 1
ATOM 3828 O O . LEU A 1 480 ? -33.779 -4.469 -0.008 1.00 71.06 480 LEU A O 1
ATOM 3832 N N . ILE A 1 481 ? -32.461 -4.905 1.757 1.00 75.56 481 ILE A N 1
ATOM 3833 C CA . ILE A 1 481 ? -33.020 -6.239 2.013 1.00 75.56 481 ILE A CA 1
ATOM 3834 C C . ILE A 1 481 ? -34.429 -6.110 2.602 1.00 75.56 481 ILE A C 1
ATOM 3836 O O . ILE A 1 481 ? -35.354 -6.781 2.152 1.00 75.56 481 ILE A O 1
ATOM 3840 N N . THR A 1 482 ? -34.622 -5.203 3.565 1.00 77.12 482 THR A N 1
ATOM 3841 C CA . THR A 1 482 ? -35.914 -5.016 4.250 1.00 77.12 482 THR A CA 1
ATOM 3842 C C . THR A 1 482 ? -36.973 -4.386 3.339 1.00 77.12 482 THR A C 1
ATOM 3844 O O . THR A 1 482 ? -38.145 -4.746 3.427 1.00 77.12 482 THR A O 1
ATOM 3847 N N . SER A 1 483 ? -36.585 -3.476 2.438 1.00 75.94 483 SER A N 1
ATOM 3848 C CA . SER A 1 483 ? -37.481 -2.893 1.429 1.00 75.94 483 SER A CA 1
ATOM 3849 C C . SER A 1 483 ? -37.833 -3.878 0.310 1.00 75.94 483 SER A C 1
ATOM 3851 O O . SER A 1 483 ? -38.775 -3.649 -0.451 1.00 75.94 483 SER A O 1
ATOM 3853 N N . GLY A 1 484 ? -37.103 -4.995 0.215 1.00 72.00 484 GLY A N 1
ATOM 3854 C CA . GLY A 1 484 ? -37.251 -5.978 -0.849 1.00 72.00 484 GLY A CA 1
ATOM 3855 C C . GLY A 1 484 ? -36.728 -5.487 -2.199 1.00 72.00 484 GLY A C 1
ATOM 3856 O O . GLY A 1 484 ? -37.159 -6.018 -3.222 1.00 72.00 484 GLY A O 1
ATOM 3857 N N . GLU A 1 485 ? -35.840 -4.488 -2.212 1.00 71.94 485 GLU A N 1
ATOM 3858 C CA . GLU A 1 485 ? -35.082 -4.060 -3.397 1.00 71.94 485 GLU A CA 1
ATOM 3859 C C . GLU A 1 485 ? -33.933 -5.028 -3.711 1.00 71.94 485 GLU A C 1
ATOM 3861 O O . GLU A 1 485 ? -33.586 -5.220 -4.875 1.00 71.94 485 GLU A O 1
ATOM 3866 N N . LEU A 1 486 ? -33.385 -5.689 -2.685 1.00 69.56 486 LEU A N 1
ATOM 3867 C CA . LEU A 1 486 ? -32.375 -6.739 -2.812 1.00 69.56 486 LEU A CA 1
ATOM 3868 C C . LEU A 1 486 ? -32.961 -8.097 -2.397 1.00 69.56 486 LEU A C 1
ATOM 3870 O O . LEU A 1 486 ? -32.797 -8.535 -1.261 1.00 69.56 486 LEU A O 1
ATOM 3874 N N . ARG A 1 487 ? -33.674 -8.750 -3.325 1.00 72.88 487 ARG A N 1
ATOM 3875 C CA . ARG A 1 487 ? -34.281 -10.085 -3.111 1.00 72.88 487 ARG A CA 1
ATOM 3876 C C . ARG A 1 487 ? -33.390 -11.235 -3.543 1.00 72.88 487 ARG A C 1
ATOM 3878 O O . ARG A 1 487 ? -33.502 -12.332 -3.011 1.00 72.88 487 ARG A O 1
ATOM 3885 N N . GLU A 1 488 ? -32.528 -10.980 -4.518 1.00 68.81 488 GLU A N 1
ATOM 3886 C CA . GLU A 1 488 ? -31.650 -11.980 -5.102 1.00 68.81 488 GLU A CA 1
ATOM 3887 C C . GLU A 1 488 ? -30.254 -11.394 -5.302 1.00 68.81 488 GLU A C 1
ATOM 3889 O O . GLU A 1 488 ? -30.093 -10.237 -5.699 1.00 68.81 488 GLU A O 1
ATOM 3894 N N . LEU A 1 489 ? -29.242 -12.215 -5.046 1.00 63.38 489 LEU A N 1
ATOM 3895 C CA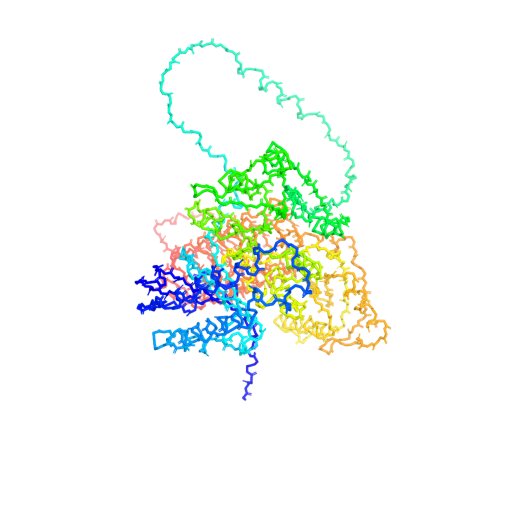 . LEU A 1 489 ? -27.845 -11.947 -5.356 1.00 63.38 489 LEU A CA 1
ATOM 3896 C C . LEU A 1 489 ? -27.364 -13.031 -6.312 1.00 63.38 489 LEU A C 1
ATOM 3898 O O . LEU A 1 489 ? -27.270 -14.197 -5.940 1.00 63.38 489 LEU A O 1
ATOM 3902 N N . GLN A 1 490 ? -27.095 -12.641 -7.561 1.00 61.66 490 GLN A N 1
ATOM 3903 C CA . GLN A 1 490 ? -26.593 -13.542 -8.609 1.00 61.66 490 GLN A CA 1
ATOM 3904 C C . GLN A 1 490 ? -27.461 -14.803 -8.813 1.00 61.66 490 GLN A C 1
ATOM 3906 O O . GLN A 1 490 ? -26.946 -15.886 -9.067 1.00 61.66 490 GLN A O 1
ATOM 3911 N N . GLY A 1 491 ? -28.788 -14.660 -8.708 1.00 63.53 491 GLY A N 1
ATOM 3912 C CA . GLY A 1 491 ? -29.749 -15.758 -8.878 1.00 63.53 491 GLY A CA 1
ATOM 3913 C C . GLY A 1 491 ? -30.019 -16.588 -7.616 1.00 63.53 491 GLY A C 1
ATOM 3914 O O . GLY A 1 491 ? -30.797 -17.535 -7.681 1.00 63.53 491 GLY A O 1
ATOM 3915 N N . HIS A 1 492 ? -29.419 -16.232 -6.475 1.00 71.25 492 HIS A N 1
ATOM 3916 C CA . HIS A 1 492 ? -29.703 -16.843 -5.174 1.00 71.25 492 HIS A CA 1
ATOM 3917 C C . HIS A 1 492 ? -30.566 -15.930 -4.313 1.00 71.25 492 HIS A C 1
ATOM 3919 O O . HIS A 1 492 ? -30.281 -14.735 -4.206 1.00 71.25 492 HIS A O 1
ATOM 3925 N N . GLN A 1 493 ? -31.597 -16.486 -3.673 1.00 73.12 493 GLN A N 1
ATOM 3926 C CA . GLN A 1 493 ? -32.482 -15.704 -2.812 1.00 73.12 493 GLN A CA 1
ATOM 3927 C C . GLN A 1 493 ? -31.752 -15.230 -1.557 1.00 73.12 493 GLN A C 1
ATOM 3929 O O . GLN A 1 493 ? -31.024 -15.989 -0.915 1.00 73.12 493 GLN A O 1
ATOM 3934 N N . VAL A 1 494 ? -31.975 -13.967 -1.198 1.00 77.12 494 VAL A N 1
ATOM 3935 C CA . VAL A 1 494 ? -31.508 -13.380 0.058 1.00 77.12 494 VAL A CA 1
ATOM 3936 C C . VAL A 1 494 ? -32.532 -13.689 1.143 1.00 77.12 494 VAL A C 1
ATOM 3938 O O . VAL A 1 494 ? -33.636 -13.150 1.133 1.00 77.12 494 VAL A O 1
ATOM 3941 N N . LEU A 1 495 ? -32.159 -14.550 2.090 1.00 77.44 495 LEU A N 1
ATOM 3942 C CA . LEU A 1 495 ? -33.025 -14.970 3.196 1.00 77.44 495 LEU A CA 1
ATOM 3943 C C . LEU A 1 495 ? -33.098 -13.908 4.297 1.00 77.44 495 LEU A C 1
ATOM 3945 O O . LEU A 1 495 ? -34.130 -13.745 4.948 1.00 77.44 495 LEU A O 1
ATOM 3949 N N . GLY A 1 496 ? -32.006 -13.170 4.504 1.00 78.56 496 GLY A N 1
ATOM 3950 C CA . GLY A 1 496 ? -31.965 -12.087 5.474 1.00 78.56 496 GLY A CA 1
ATOM 3951 C C . GLY A 1 496 ? -30.556 -11.634 5.831 1.00 78.56 496 GLY A C 1
ATOM 3952 O O . GLY A 1 496 ? -29.554 -12.173 5.361 1.00 78.56 496 GLY A O 1
ATOM 3953 N N . VAL A 1 497 ? -30.496 -10.622 6.695 1.00 81.69 497 VAL A N 1
ATOM 3954 C CA . VAL A 1 497 ? -29.258 -10.080 7.256 1.00 81.69 497 VAL A CA 1
ATOM 3955 C C . VAL A 1 497 ? -29.386 -9.972 8.772 1.00 81.69 497 VAL A C 1
ATOM 3957 O O . VAL A 1 497 ? -30.381 -9.460 9.285 1.00 81.69 497 VAL A O 1
ATOM 3960 N N . ARG A 1 498 ? -28.376 -10.443 9.505 1.00 84.25 498 ARG A N 1
ATOM 3961 C CA . ARG A 1 498 ? -28.352 -10.424 10.976 1.00 84.25 498 ARG A CA 1
ATOM 3962 C C . ARG A 1 498 ? -26.977 -10.019 11.511 1.00 84.25 498 ARG A C 1
ATOM 3964 O O . ARG A 1 498 ? -25.987 -10.131 10.787 1.00 84.25 498 ARG A O 1
ATOM 3971 N N . PRO A 1 499 ? -26.873 -9.541 12.760 1.00 76.44 499 PRO A N 1
ATOM 3972 C CA . PRO A 1 499 ? -25.575 -9.438 13.413 1.00 76.44 499 PRO A CA 1
ATOM 3973 C C . PRO A 1 499 ? -24.949 -10.835 13.615 1.00 76.44 499 PRO A C 1
ATOM 3975 O O . PRO A 1 499 ? -25.685 -11.824 13.751 1.00 76.44 499 PRO A O 1
ATOM 3978 N N . PRO A 1 500 ? -23.609 -10.932 13.626 1.00 79.44 500 PRO A N 1
ATOM 3979 C CA . PRO A 1 500 ? -22.917 -12.163 13.983 1.00 79.44 500 PRO A CA 1
ATOM 3980 C C . PRO A 1 500 ? -23.114 -12.493 15.467 1.00 79.44 500 PRO A C 1
ATOM 3982 O O . PRO A 1 500 ? -23.276 -11.601 16.304 1.00 79.44 500 PRO A O 1
ATOM 3985 N N . ASP A 1 501 ? -23.091 -13.781 15.797 1.00 84.38 501 ASP A N 1
ATOM 3986 C CA . ASP A 1 501 ? -23.020 -14.236 17.184 1.00 84.38 501 ASP A CA 1
ATOM 3987 C C . ASP A 1 501 ? -21.612 -14.032 17.782 1.00 84.38 501 ASP A C 1
ATOM 3989 O O . ASP A 1 501 ? -20.680 -13.583 17.111 1.00 84.38 501 ASP A O 1
ATOM 3993 N N . LYS A 1 502 ? -21.435 -14.354 19.071 1.00 79.44 502 LYS A N 1
ATOM 3994 C CA . LYS A 1 502 ? -20.160 -14.137 19.777 1.00 79.44 502 LYS A CA 1
ATOM 3995 C C . LYS A 1 502 ? -18.984 -14.875 19.121 1.00 79.44 502 LYS A C 1
ATOM 3997 O O . LYS A 1 502 ? -17.901 -14.304 19.019 1.00 79.44 502 LYS A O 1
ATOM 4002 N N . LYS A 1 503 ? -19.186 -16.121 18.685 1.00 81.75 503 LYS A N 1
ATOM 4003 C CA . LYS A 1 503 ? -18.131 -16.956 18.096 1.00 81.75 503 LYS A CA 1
ATOM 4004 C C . LYS A 1 503 ? -17.812 -16.493 16.676 1.00 81.75 503 LYS A C 1
ATOM 4006 O O . LYS A 1 503 ? -16.646 -16.406 16.297 1.00 81.75 503 LYS A O 1
ATOM 4011 N N . GLU A 1 504 ? -18.848 -16.162 15.908 1.00 83.56 504 GLU A N 1
ATOM 4012 C CA . GLU A 1 504 ? -18.715 -15.571 14.580 1.00 83.56 504 GLU A CA 1
ATOM 4013 C C . GLU A 1 504 ? -17.942 -14.243 14.660 1.00 83.56 504 GLU A C 1
ATOM 4015 O O . GLU A 1 504 ? -17.007 -14.039 13.887 1.00 83.56 504 GLU A O 1
ATOM 4020 N N . GLN A 1 505 ? -18.264 -13.379 15.630 1.00 81.88 505 GLN A N 1
ATOM 4021 C CA . GLN A 1 505 ? -17.583 -12.098 15.832 1.00 81.88 505 GLN A CA 1
ATOM 4022 C C . GLN A 1 505 ? -16.123 -12.274 16.268 1.00 81.88 505 GLN A C 1
ATOM 4024 O O . GLN A 1 505 ? -15.247 -11.570 15.769 1.00 81.88 505 GLN A O 1
ATOM 4029 N N . GLU A 1 506 ? -15.834 -13.219 17.163 1.00 81.75 506 GLU A N 1
ATOM 4030 C CA . GLU A 1 506 ? -14.464 -13.527 17.590 1.00 81.75 506 GLU A CA 1
ATOM 4031 C C . GLU A 1 506 ? -13.587 -13.944 16.401 1.00 81.75 506 GLU A C 1
ATOM 4033 O O . GLU A 1 506 ? -12.488 -13.415 16.214 1.00 81.75 506 GLU A O 1
ATOM 4038 N N . LYS A 1 507 ? -14.116 -14.806 15.527 1.00 84.06 507 LYS A N 1
ATOM 4039 C CA . LYS A 1 507 ? -13.443 -15.203 14.288 1.00 84.06 507 LYS A CA 1
ATOM 4040 C C . LYS A 1 507 ? -13.203 -14.019 13.347 1.00 84.06 507 LYS A C 1
ATOM 4042 O O . LYS A 1 507 ? -12.097 -13.881 12.823 1.00 84.06 507 LYS A O 1
ATOM 4047 N N . ILE A 1 508 ? -14.195 -13.141 13.154 1.00 78.88 508 ILE A N 1
ATOM 4048 C CA . ILE A 1 508 ? -14.030 -11.918 12.344 1.00 78.88 508 ILE A CA 1
ATOM 4049 C C . ILE A 1 508 ? -12.899 -11.053 12.904 1.00 78.88 508 ILE A C 1
ATOM 4051 O O . ILE A 1 508 ? -12.039 -10.611 12.142 1.00 78.88 508 ILE A O 1
ATOM 4055 N N . ASN A 1 509 ? -12.858 -10.867 14.224 1.00 79.06 509 ASN A N 1
ATOM 4056 C CA . ASN A 1 509 ? -11.839 -10.053 14.881 1.00 79.06 509 ASN A CA 1
ATOM 4057 C C . ASN A 1 509 ? -10.433 -10.636 14.674 1.00 79.06 509 ASN 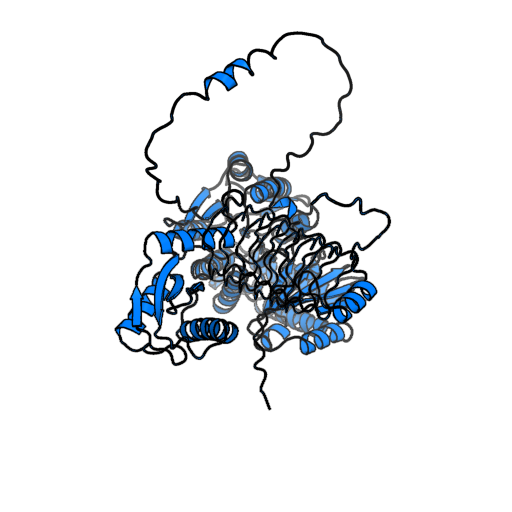A C 1
ATOM 4059 O O . ASN A 1 509 ? -9.494 -9.892 14.394 1.00 79.06 509 ASN A O 1
ATOM 4063 N N . ILE A 1 510 ? -10.273 -11.961 14.769 1.00 83.00 510 ILE A N 1
ATOM 4064 C CA . ILE A 1 510 ? -8.989 -12.624 14.491 1.00 83.00 510 ILE A CA 1
ATOM 4065 C C . ILE A 1 510 ? -8.571 -12.380 13.035 1.00 83.00 510 ILE A C 1
ATOM 4067 O O . ILE A 1 510 ? -7.443 -11.954 12.792 1.00 83.00 510 ILE A O 1
ATOM 4071 N N . ILE A 1 511 ? -9.477 -12.580 12.071 1.00 80.12 511 ILE A N 1
ATOM 4072 C CA . ILE A 1 511 ? -9.201 -12.363 10.639 1.00 80.12 511 ILE A CA 1
ATOM 4073 C C . ILE A 1 511 ? -8.794 -10.907 10.373 1.00 80.12 511 ILE A C 1
ATOM 4075 O O . ILE A 1 511 ? -7.817 -10.656 9.668 1.00 80.12 511 ILE A O 1
ATOM 4079 N N . GLN A 1 512 ? -9.504 -9.939 10.956 1.00 77.00 512 GLN A N 1
ATOM 4080 C CA . GLN A 1 512 ? -9.182 -8.517 10.819 1.00 77.00 512 GLN A CA 1
ATOM 4081 C C . GLN A 1 512 ? -7.794 -8.192 11.373 1.00 77.00 512 GLN A C 1
ATOM 4083 O O . GLN A 1 512 ? -7.007 -7.548 10.685 1.00 77.00 512 GLN A O 1
ATOM 4088 N N . ARG A 1 513 ? -7.459 -8.706 12.561 1.00 77.31 513 ARG A N 1
ATOM 4089 C CA . ARG A 1 513 ? -6.143 -8.499 13.184 1.00 77.31 513 ARG A CA 1
ATOM 4090 C C . ARG A 1 513 ? -5.006 -9.155 12.405 1.00 77.31 513 ARG A C 1
ATOM 4092 O O . ARG A 1 513 ? -3.903 -8.617 12.376 1.00 77.31 513 ARG A O 1
ATOM 4099 N N . ILE A 1 514 ? -5.258 -10.293 11.752 1.00 77.31 514 ILE A N 1
ATOM 4100 C CA . ILE A 1 514 ? -4.292 -10.887 10.816 1.00 77.31 514 ILE A CA 1
ATOM 4101 C C . ILE A 1 514 ? -4.045 -9.932 9.643 1.00 77.31 514 ILE A C 1
ATOM 4103 O O . ILE A 1 514 ? -2.896 -9.684 9.287 1.00 77.31 514 ILE A O 1
ATOM 4107 N N . ARG A 1 515 ? -5.109 -9.367 9.062 1.00 75.50 515 ARG A N 1
ATOM 4108 C CA . ARG A 1 515 ? -5.013 -8.480 7.892 1.00 75.50 515 ARG A CA 1
ATOM 4109 C C . ARG A 1 515 ? -4.390 -7.120 8.200 1.00 75.50 515 ARG A C 1
ATOM 4111 O O . ARG A 1 515 ? -3.710 -6.582 7.334 1.00 75.50 515 ARG A O 1
ATOM 4118 N N . SER A 1 516 ? -4.614 -6.569 9.392 1.00 68.94 516 SER A N 1
ATOM 4119 C CA . SER A 1 516 ? -3.995 -5.307 9.824 1.00 68.94 516 SER A CA 1
ATOM 4120 C C . SER A 1 516 ? -2.555 -5.480 10.320 1.00 68.94 516 SER A C 1
ATOM 4122 O O . SER A 1 516 ? -1.834 -4.499 10.474 1.00 68.94 516 SER A O 1
ATOM 4124 N N . GLY A 1 517 ? -2.113 -6.719 10.569 1.00 71.38 517 GLY A N 1
ATOM 4125 C CA . GLY A 1 517 ? -0.801 -7.011 11.149 1.00 71.38 517 GLY A CA 1
ATOM 4126 C C . GLY A 1 517 ? -0.731 -6.810 12.669 1.00 71.38 517 GLY A C 1
ATOM 4127 O O . GLY A 1 517 ? 0.333 -6.982 13.260 1.00 71.38 517 GLY A O 1
ATOM 4128 N N . GLU A 1 518 ? -1.853 -6.505 13.327 1.00 72.56 518 GLU A N 1
ATOM 4129 C CA . GLU A 1 518 ? -1.963 -6.255 14.773 1.00 72.56 518 GLU A CA 1
ATOM 4130 C C . GLU A 1 518 ? -2.300 -7.523 15.583 1.00 72.56 518 GLU A C 1
ATOM 4132 O O . GLU A 1 518 ? -3.023 -7.508 16.593 1.00 72.56 518 GLU A O 1
ATOM 4137 N N . ILE A 1 519 ? -1.796 -8.669 15.129 1.00 79.94 519 ILE A N 1
ATOM 4138 C CA . ILE A 1 519 ? -1.953 -9.943 15.823 1.00 79.94 519 ILE A CA 1
ATOM 4139 C C . ILE A 1 519 ? -0.622 -10.435 16.372 1.00 79.94 519 ILE A C 1
ATOM 4141 O O . ILE A 1 519 ? 0.416 -10.399 15.713 1.00 79.94 519 ILE A O 1
ATOM 4145 N N . ASP A 1 520 ? -0.673 -10.953 17.595 1.00 82.06 520 ASP A N 1
ATOM 4146 C CA . ASP A 1 520 ? 0.404 -11.770 18.125 1.00 82.06 520 ASP A CA 1
ATOM 4147 C C . ASP A 1 520 ? 0.421 -13.098 17.357 1.00 82.06 520 ASP A C 1
ATOM 4149 O O . ASP A 1 520 ? -0.345 -14.020 17.648 1.00 82.06 520 ASP A O 1
ATOM 4153 N N . LYS A 1 521 ? 1.284 -13.173 16.338 1.00 85.50 521 LYS A N 1
ATOM 4154 C CA . LYS A 1 521 ? 1.406 -14.325 15.435 1.00 85.50 521 LYS A CA 1
ATOM 4155 C C . LYS A 1 521 ? 1.764 -15.627 16.175 1.00 85.50 521 LYS A C 1
ATOM 4157 O O . LYS A 1 521 ? 1.570 -16.703 15.612 1.00 85.50 521 LYS A O 1
ATOM 4162 N N . ALA A 1 522 ? 2.249 -15.561 17.421 1.00 83.62 522 ALA A N 1
ATOM 4163 C CA . ALA A 1 522 ? 2.521 -16.741 18.245 1.00 83.62 522 ALA A CA 1
ATOM 4164 C C . ALA A 1 522 ? 1.246 -17.392 18.819 1.00 83.62 522 ALA A C 1
ATOM 4166 O O . ALA A 1 522 ? 1.282 -18.561 19.208 1.00 83.62 522 ALA A O 1
ATOM 4167 N N . LYS A 1 523 ? 0.124 -16.659 18.849 1.00 86.25 523 LYS A N 1
ATOM 4168 C CA . LYS A 1 523 ? -1.161 -17.086 19.432 1.00 86.25 523 LYS A CA 1
ATOM 4169 C C . LYS A 1 523 ? -2.171 -17.607 18.405 1.00 86.25 523 LYS A C 1
ATOM 4171 O O . LYS A 1 523 ? -3.348 -17.719 18.722 1.00 86.25 523 LYS A O 1
ATOM 4176 N N . LEU A 1 524 ? -1.734 -17.918 17.187 1.00 91.31 524 LEU A N 1
ATOM 4177 C CA . LEU A 1 524 ? -2.605 -18.412 16.112 1.00 91.31 524 LEU A CA 1
ATOM 4178 C C . LEU A 1 524 ? -2.719 -19.950 16.077 1.00 91.31 524 LEU A C 1
ATOM 4180 O O . LEU A 1 524 ? -3.087 -20.526 15.060 1.00 91.31 524 LEU A O 1
ATOM 4184 N N . MET A 1 525 ? -2.387 -20.624 17.176 1.00 93.19 525 MET A N 1
ATOM 4185 C CA . MET A 1 525 ? -2.501 -22.076 17.307 1.00 93.19 525 MET A CA 1
ATOM 4186 C C . MET A 1 525 ? -3.972 -22.469 17.485 1.00 93.19 525 MET A C 1
ATOM 4188 O O . MET A 1 525 ? -4.692 -21.774 18.199 1.00 93.19 525 MET A O 1
ATOM 4192 N N . GLU A 1 526 ? -4.412 -23.552 16.835 1.00 93.19 526 GLU A N 1
ATOM 4193 C CA . GLU A 1 526 ? -5.784 -24.099 16.930 1.00 93.19 526 GLU A CA 1
ATOM 4194 C C . GLU A 1 526 ? -6.919 -23.131 16.513 1.00 93.19 526 GLU A C 1
ATOM 4196 O O . GLU A 1 526 ? -8.098 -23.377 16.773 1.00 93.19 526 GLU A O 1
ATOM 4201 N N . VAL A 1 527 ? -6.601 -22.018 15.843 1.00 93.00 527 VAL A N 1
ATOM 4202 C CA . VAL A 1 527 ? -7.605 -21.019 15.440 1.00 93.00 527 VAL A CA 1
ATOM 4203 C C . VAL A 1 527 ? -8.500 -21.514 14.298 1.00 93.00 527 VAL A C 1
ATOM 4205 O O . VAL A 1 527 ? -8.043 -22.167 13.358 1.00 93.00 527 VAL A O 1
ATOM 4208 N N . ASP A 1 528 ? -9.783 -21.142 14.339 1.00 90.00 528 ASP A N 1
ATOM 4209 C CA . ASP A 1 528 ? -10.738 -21.379 13.249 1.00 90.00 528 ASP A CA 1
ATOM 4210 C C . ASP A 1 528 ? -10.676 -20.244 12.219 1.00 90.00 528 ASP A C 1
ATOM 4212 O O . ASP A 1 528 ? -11.224 -19.159 12.416 1.00 90.00 528 ASP A O 1
ATOM 4216 N N . LEU A 1 529 ? -10.049 -20.525 11.082 1.00 91.56 529 LEU A N 1
ATOM 4217 C CA . LEU A 1 529 ? -9.913 -19.637 9.928 1.00 91.56 529 LEU A CA 1
ATOM 4218 C C . LEU A 1 529 ? -10.566 -20.234 8.670 1.00 91.56 529 LEU A C 1
ATOM 4220 O O . LEU A 1 529 ? -10.212 -19.881 7.544 1.00 91.56 529 LEU A O 1
ATOM 4224 N N . ARG A 1 530 ? -11.559 -21.118 8.838 1.00 85.69 530 ARG A N 1
ATOM 4225 C CA . ARG A 1 530 ? -12.289 -21.718 7.709 1.00 85.69 530 ARG A CA 1
ATOM 4226 C C . ARG A 1 530 ? -12.919 -20.641 6.832 1.00 85.69 530 ARG A C 1
ATOM 4228 O O . ARG A 1 530 ? -13.602 -19.760 7.358 1.00 85.69 530 ARG A O 1
ATOM 4235 N N . GLY A 1 531 ? -12.698 -20.714 5.523 1.00 73.94 531 GLY A N 1
ATOM 4236 C CA . GLY A 1 531 ? -13.221 -19.755 4.546 1.00 73.94 531 GLY A CA 1
ATOM 4237 C C . GLY A 1 531 ? -12.673 -18.330 4.684 1.00 73.94 531 GLY A C 1
ATOM 4238 O O . GLY A 1 531 ? -13.206 -17.427 4.040 1.00 73.94 531 GLY A O 1
ATOM 4239 N N . ALA A 1 532 ? -11.668 -18.098 5.540 1.00 81.62 532 ALA A N 1
ATOM 4240 C CA . ALA A 1 532 ? -11.152 -16.763 5.826 1.00 81.62 532 ALA A CA 1
ATOM 4241 C C . ALA A 1 532 ? -10.555 -16.103 4.583 1.00 81.62 532 ALA A C 1
ATOM 4243 O O . ALA A 1 532 ? -9.803 -16.730 3.841 1.00 81.62 532 ALA A O 1
ATOM 4244 N N . ASN A 1 533 ? -10.856 -14.821 4.383 1.00 75.00 533 ASN A N 1
ATOM 4245 C CA . ASN A 1 533 ? -10.192 -14.006 3.377 1.00 75.00 533 ASN A CA 1
ATOM 4246 C C . ASN A 1 533 ? -8.901 -13.408 3.953 1.00 75.00 533 ASN A C 1
ATOM 4248 O O . ASN A 1 533 ? -8.935 -12.425 4.695 1.00 75.00 533 ASN A O 1
ATOM 4252 N N . LEU A 1 534 ? -7.775 -14.023 3.601 1.00 80.44 534 LEU A N 1
ATOM 4253 C CA . LEU A 1 534 ? -6.416 -13.710 4.042 1.00 80.44 534 LEU A CA 1
ATOM 4254 C C . LEU A 1 534 ? -5.480 -13.485 2.837 1.00 80.44 534 LEU A C 1
ATOM 4256 O O . LEU A 1 534 ? -4.277 -13.733 2.923 1.00 80.44 534 LEU A O 1
ATOM 4260 N N . ILE A 1 535 ? -6.038 -13.031 1.710 1.00 77.12 535 ILE A N 1
ATOM 4261 C CA . ILE A 1 535 ? -5.283 -12.682 0.500 1.00 77.12 535 ILE A CA 1
ATOM 4262 C C . ILE A 1 535 ? -4.205 -11.654 0.863 1.00 77.12 535 ILE A C 1
ATOM 4264 O O . ILE A 1 535 ? -4.493 -10.683 1.567 1.00 77.12 535 ILE A O 1
ATOM 4268 N N . GLU A 1 536 ? -2.972 -11.904 0.414 1.00 72.94 536 GLU A N 1
ATOM 4269 C CA . GLU A 1 536 ? -1.777 -11.080 0.674 1.00 72.94 536 GLU A CA 1
ATOM 4270 C C . GLU A 1 536 ? -1.446 -10.845 2.166 1.00 72.94 536 GLU A C 1
ATOM 4272 O O . GLU A 1 536 ? -0.625 -9.990 2.501 1.00 72.94 536 GLU A O 1
ATOM 4277 N N . ALA A 1 537 ? -2.044 -11.603 3.094 1.00 77.38 537 ALA A N 1
ATOM 4278 C CA . ALA A 1 537 ? -1.788 -11.423 4.521 1.00 77.38 537 ALA A CA 1
ATOM 4279 C C . ALA A 1 537 ? -0.332 -11.760 4.896 1.00 77.38 537 ALA A C 1
ATOM 4281 O O . ALA A 1 537 ? 0.229 -12.764 4.443 1.00 77.38 537 ALA A O 1
ATOM 4282 N N . ASP A 1 538 ? 0.271 -10.963 5.787 1.00 84.19 538 ASP A N 1
ATOM 4283 C CA . ASP A 1 538 ? 1.592 -11.258 6.350 1.00 84.19 538 ASP A CA 1
ATOM 4284 C C . ASP A 1 538 ? 1.490 -12.159 7.591 1.00 84.19 538 ASP A C 1
ATOM 4286 O O . ASP A 1 538 ? 1.340 -11.707 8.728 1.00 84.19 538 ASP A O 1
ATOM 4290 N N . LEU A 1 539 ? 1.674 -13.457 7.373 1.00 90.69 539 LEU A N 1
ATOM 4291 C CA . LEU A 1 539 ? 1.733 -14.509 8.387 1.00 90.69 539 LEU A CA 1
ATOM 4292 C C . LEU A 1 539 ? 3.158 -15.066 8.562 1.00 90.69 539 LEU A C 1
ATOM 4294 O O . LEU A 1 539 ? 3.342 -16.182 9.056 1.00 90.69 539 LEU A O 1
ATOM 4298 N N . LYS A 1 540 ? 4.193 -14.296 8.192 1.00 92.50 540 LYS A N 1
ATOM 4299 C CA . LYS A 1 540 ? 5.594 -14.710 8.335 1.00 92.50 540 LYS A CA 1
ATOM 4300 C C . LYS A 1 540 ? 5.899 -15.085 9.787 1.00 92.50 540 LYS A C 1
ATOM 4302 O O . LYS A 1 540 ? 5.691 -14.280 10.696 1.00 92.50 540 LYS A O 1
ATOM 4307 N N . GLY A 1 541 ? 6.422 -16.294 9.987 1.00 90.75 541 GLY A N 1
ATOM 4308 C CA . GLY A 1 541 ? 6.777 -16.829 11.304 1.00 90.75 541 GLY A CA 1
ATOM 4309 C C . GLY A 1 541 ? 5.592 -17.137 12.225 1.00 90.75 541 GLY A C 1
ATOM 4310 O O . GLY A 1 541 ? 5.811 -17.375 13.409 1.00 90.75 541 GLY A O 1
ATOM 4311 N N . ALA A 1 542 ? 4.351 -17.112 11.726 1.00 95.31 542 ALA A N 1
ATOM 4312 C CA . ALA A 1 542 ? 3.179 -17.380 12.550 1.00 95.31 542 ALA A CA 1
ATOM 4313 C C . ALA A 1 542 ? 3.133 -18.826 13.052 1.00 95.31 542 ALA A C 1
ATOM 4315 O O . ALA A 1 542 ? 3.501 -19.762 12.342 1.00 95.31 542 ALA A O 1
ATOM 4316 N N . ASN A 1 543 ? 2.638 -19.007 14.274 1.00 96.88 543 ASN A N 1
ATOM 4317 C CA . ASN A 1 543 ? 2.331 -20.319 14.820 1.00 96.88 543 ASN A CA 1
ATOM 4318 C C . ASN A 1 543 ? 0.873 -20.661 14.503 1.00 96.88 543 ASN A C 1
ATOM 4320 O O . ASN A 1 543 ? -0.012 -20.237 15.230 1.00 96.88 543 ASN A O 1
ATOM 4324 N N . LEU A 1 544 ? 0.650 -21.406 13.421 1.00 97.44 544 LEU A N 1
ATOM 4325 C CA . LEU A 1 544 ? -0.644 -21.890 12.921 1.00 97.44 544 LEU A CA 1
ATOM 4326 C C . LEU A 1 544 ? -0.786 -23.410 13.121 1.00 97.44 544 LEU A C 1
ATOM 4328 O O . LEU A 1 544 ? -1.463 -24.091 12.349 1.00 97.44 544 LEU A O 1
ATOM 4332 N N . MET A 1 545 ? -0.095 -23.962 14.121 1.00 97.44 545 MET A N 1
ATOM 4333 C CA . MET A 1 545 ? -0.163 -25.386 14.432 1.00 97.44 545 MET A CA 1
ATOM 4334 C C . MET A 1 545 ? -1.610 -25.769 14.754 1.00 97.44 545 MET A C 1
ATOM 4336 O O . MET A 1 545 ? -2.275 -25.059 15.508 1.00 97.44 545 MET A O 1
ATOM 4340 N N . GLU A 1 546 ? -2.090 -26.853 14.142 1.00 96.06 546 GLU A N 1
ATOM 4341 C CA . GLU A 1 546 ? -3.468 -27.356 14.290 1.00 96.06 546 GLU A CA 1
ATOM 4342 C C . GLU A 1 546 ? -4.576 -26.346 13.907 1.00 96.06 546 GLU A C 1
ATOM 4344 O O . GLU A 1 546 ? -5.752 -26.572 14.183 1.00 96.06 546 GLU A O 1
ATOM 4349 N N . ALA A 1 547 ? -4.240 -25.240 13.229 1.00 96.75 547 ALA A N 1
ATOM 4350 C CA . ALA A 1 547 ? -5.231 -24.273 12.762 1.00 96.75 547 ALA A CA 1
ATOM 4351 C C . ALA A 1 547 ? -6.136 -24.872 11.669 1.00 96.75 547 ALA A C 1
ATOM 4353 O O . ALA A 1 547 ? -5.690 -25.634 10.803 1.00 96.75 547 ALA A O 1
ATOM 4354 N N . ASP A 1 548 ? -7.411 -24.480 11.668 1.00 94.75 548 ASP A N 1
ATOM 4355 C CA . ASP A 1 548 ? -8.388 -24.908 10.668 1.00 94.75 548 ASP A CA 1
ATOM 4356 C C . ASP A 1 548 ? -8.570 -23.829 9.595 1.00 94.75 548 ASP A C 1
ATOM 4358 O O . ASP A 1 548 ? -9.279 -22.846 9.789 1.00 94.75 548 ASP A O 1
ATOM 4362 N N . LEU A 1 549 ? -7.920 -24.018 8.449 1.00 95.38 549 LEU A N 1
ATOM 4363 C CA . LEU A 1 549 ? -7.868 -23.110 7.298 1.00 95.38 549 LEU A CA 1
ATOM 4364 C C . LEU A 1 549 ? -8.645 -23.668 6.091 1.00 95.38 549 LEU A C 1
ATOM 4366 O O . LEU A 1 549 ? -8.382 -23.286 4.948 1.00 95.38 549 LEU A O 1
ATOM 4370 N N . ARG A 1 550 ? -9.595 -24.588 6.310 1.00 86.88 550 ARG A N 1
ATOM 4371 C CA . ARG A 1 550 ? -10.349 -25.210 5.208 1.00 86.88 550 ARG A CA 1
ATOM 4372 C C . ARG A 1 550 ? -11.043 -24.160 4.346 1.00 86.88 550 ARG A C 1
ATOM 4374 O O . ARG A 1 550 ? -11.782 -23.325 4.869 1.00 86.88 550 ARG A O 1
ATOM 4381 N N . GLY A 1 551 ? -10.819 -24.209 3.035 1.00 74.50 551 GLY A N 1
ATOM 4382 C CA . GLY A 1 551 ? -11.407 -23.268 2.078 1.00 74.50 551 GLY A CA 1
ATOM 4383 C C . GLY A 1 551 ? -10.959 -21.807 2.228 1.00 74.50 551 GLY A C 1
ATOM 4384 O O . GLY A 1 551 ? -11.608 -20.930 1.661 1.00 74.50 551 GLY A O 1
ATOM 4385 N N . ALA A 1 552 ? -9.915 -21.513 3.013 1.00 83.94 552 ALA A N 1
ATOM 4386 C CA . ALA A 1 552 ? -9.415 -20.149 3.191 1.00 83.94 552 ALA A CA 1
ATOM 4387 C C . ALA A 1 552 ? -8.787 -19.595 1.899 1.00 83.94 552 ALA A C 1
ATOM 4389 O O . ALA A 1 552 ? -8.157 -20.333 1.139 1.00 83.94 552 ALA A O 1
ATOM 4390 N N . TYR A 1 553 ? -8.919 -18.286 1.679 1.00 76.06 553 TYR A N 1
ATOM 4391 C CA . TYR A 1 553 ? -8.267 -17.563 0.589 1.00 76.06 553 TYR A CA 1
ATOM 4392 C C . TYR A 1 553 ? -6.959 -16.960 1.079 1.00 76.06 553 TYR A C 1
ATOM 4394 O O . TYR A 1 553 ? -6.958 -16.028 1.874 1.00 76.06 553 TYR A O 1
ATOM 4402 N N . LEU A 1 554 ? -5.849 -17.495 0.595 1.00 84.31 554 LEU A N 1
ATOM 4403 C CA . LEU A 1 554 ? -4.479 -17.160 0.977 1.00 84.31 554 LEU A CA 1
ATOM 4404 C C . LEU A 1 554 ? -3.627 -16.822 -0.257 1.00 84.31 554 LEU A C 1
ATOM 4406 O O . LEU A 1 554 ? -2.403 -16.902 -0.197 1.00 84.31 554 LEU A O 1
ATOM 4410 N N . THR A 1 555 ? -4.249 -16.465 -1.385 1.00 77.75 555 THR A N 1
ATOM 4411 C CA . THR A 1 555 ? -3.540 -16.063 -2.607 1.00 77.75 555 THR A CA 1
ATOM 4412 C C . THR A 1 555 ? -2.542 -14.946 -2.297 1.00 77.75 555 THR A C 1
ATOM 4414 O O . THR A 1 555 ? -2.902 -13.962 -1.650 1.00 77.75 555 THR A O 1
ATOM 4417 N N . GLY A 1 556 ? -1.279 -15.127 -2.690 1.00 69.00 556 GLY A N 1
ATOM 4418 C CA . GLY A 1 556 ? -0.193 -14.176 -2.422 1.00 69.00 556 GLY A CA 1
ATOM 4419 C C . GLY A 1 556 ? 0.189 -13.989 -0.943 1.00 69.00 556 GLY A C 1
ATOM 4420 O O . GLY A 1 556 ? 1.025 -13.142 -0.634 1.00 69.00 556 GLY A O 1
ATOM 4421 N N . ALA A 1 557 ? -0.391 -14.743 0.000 1.00 81.94 557 ALA A N 1
ATOM 4422 C CA . ALA A 1 557 ? -0.091 -14.587 1.424 1.00 81.94 557 ALA A CA 1
ATOM 4423 C C . ALA A 1 557 ? 1.364 -14.968 1.750 1.00 81.94 557 ALA A C 1
ATOM 4425 O O . ALA A 1 557 ? 1.922 -15.928 1.208 1.00 81.94 557 ALA A O 1
ATOM 4426 N N . ASN A 1 558 ? 1.982 -14.250 2.691 1.00 90.31 558 ASN A N 1
ATOM 4427 C CA . ASN A 1 558 ? 3.344 -14.526 3.139 1.00 90.31 558 ASN A CA 1
ATOM 4428 C C . ASN A 1 558 ? 3.337 -15.398 4.401 1.00 90.31 558 ASN A C 1
ATOM 4430 O O . ASN A 1 558 ? 3.180 -14.891 5.504 1.00 90.31 558 ASN A O 1
ATOM 4434 N N . LEU A 1 559 ? 3.561 -16.703 4.251 1.00 96.94 559 LEU A N 1
ATOM 4435 C CA . LEU A 1 559 ? 3.659 -17.700 5.329 1.00 96.94 559 LEU A CA 1
ATOM 4436 C C . LEU A 1 559 ? 5.109 -18.185 5.534 1.00 96.94 559 LEU A C 1
ATOM 4438 O O . LEU A 1 559 ? 5.350 -19.258 6.095 1.00 96.94 559 LEU A O 1
ATOM 4442 N N . LYS A 1 560 ? 6.110 -17.408 5.096 1.00 95.56 560 LYS A N 1
ATOM 4443 C CA . LYS A 1 560 ? 7.523 -17.786 5.227 1.00 95.56 560 LYS A CA 1
ATOM 4444 C C . LYS A 1 560 ? 7.885 -18.037 6.694 1.00 95.56 560 LYS A C 1
ATOM 4446 O O . LYS A 1 560 ? 7.720 -17.170 7.550 1.00 95.56 560 LYS A O 1
ATOM 4451 N N . GLY A 1 561 ? 8.428 -19.214 6.982 1.00 93.81 561 GLY A N 1
ATOM 4452 C CA . GLY A 1 561 ? 8.810 -19.642 8.327 1.00 93.81 561 GLY A CA 1
ATOM 4453 C C . GLY A 1 561 ? 7.638 -19.921 9.270 1.00 93.81 561 GLY A C 1
ATOM 4454 O O . GLY A 1 561 ? 7.883 -20.121 10.456 1.00 93.81 561 GLY A O 1
ATOM 4455 N N . ALA A 1 562 ? 6.389 -19.922 8.790 1.00 97.44 562 ALA A N 1
ATOM 4456 C CA . ALA A 1 562 ? 5.239 -20.269 9.617 1.00 97.44 562 ALA A CA 1
ATOM 4457 C C . ALA A 1 562 ? 5.270 -21.753 10.027 1.00 97.44 562 ALA A C 1
ATOM 4459 O O . ALA A 1 562 ? 5.736 -22.621 9.279 1.00 97.44 562 ALA A O 1
ATOM 4460 N N . ASN A 1 563 ? 4.749 -22.040 11.218 1.00 98.25 563 ASN A N 1
ATOM 4461 C CA . ASN A 1 563 ? 4.512 -23.391 11.708 1.00 98.25 563 ASN A CA 1
ATOM 4462 C C . ASN A 1 563 ? 3.055 -23.780 11.436 1.00 98.25 563 ASN A C 1
ATOM 4464 O O . ASN A 1 563 ? 2.166 -23.334 12.145 1.00 98.25 563 ASN A O 1
ATOM 4468 N N . LEU A 1 564 ? 2.826 -24.604 10.418 1.00 98.25 564 LEU A N 1
ATOM 4469 C CA . LEU A 1 564 ? 1.537 -25.150 9.973 1.00 98.25 564 LEU A CA 1
ATOM 4470 C C . LEU A 1 564 ? 1.441 -26.659 10.261 1.00 98.25 564 LEU A C 1
ATOM 4472 O O . LEU A 1 564 ? 0.706 -27.382 9.584 1.00 98.25 564 LEU A O 1
ATOM 4476 N N . ARG A 1 565 ? 2.218 -27.169 11.226 1.00 98.25 565 ARG A N 1
ATOM 4477 C CA . ARG A 1 565 ? 2.186 -28.590 11.585 1.00 98.25 565 ARG A CA 1
ATOM 4478 C C . ARG A 1 565 ? 0.757 -28.999 11.943 1.00 98.25 565 ARG A C 1
ATOM 4480 O O . ARG A 1 565 ? 0.114 -28.332 12.750 1.00 98.25 565 ARG A O 1
ATOM 4487 N N . GLU A 1 566 ? 0.282 -30.084 11.337 1.00 97.31 566 GLU A N 1
ATOM 4488 C CA . GLU A 1 566 ? -1.066 -30.637 11.560 1.00 97.31 566 GLU A CA 1
ATOM 4489 C C . GLU A 1 566 ? -2.222 -29.657 11.245 1.00 97.31 566 GLU A C 1
ATOM 4491 O O . GLU A 1 566 ? -3.375 -29.932 11.568 1.00 97.31 566 GLU A O 1
ATOM 4496 N N . ALA A 1 567 ? -1.950 -28.539 10.559 1.00 98.19 567 ALA A N 1
ATOM 4497 C CA . ALA A 1 567 ? -2.982 -27.601 10.125 1.00 98.19 567 ALA A CA 1
ATOM 4498 C C . ALA A 1 567 ? -3.870 -28.208 9.026 1.00 98.19 567 ALA A C 1
ATOM 4500 O O . ALA A 1 567 ? -3.420 -29.002 8.189 1.00 98.19 567 ALA A O 1
ATOM 4501 N N . ASN A 1 568 ? -5.137 -27.795 8.985 1.00 96.69 568 ASN A N 1
ATOM 4502 C CA . ASN A 1 568 ? -6.100 -28.258 7.992 1.00 96.69 568 ASN A CA 1
ATOM 4503 C C . ASN A 1 568 ? -6.339 -27.200 6.910 1.00 96.69 568 ASN A C 1
ATOM 4505 O O . ASN A 1 568 ? -7.111 -26.273 7.102 1.00 96.69 568 ASN A O 1
ATOM 4509 N N . LEU A 1 569 ? -5.700 -27.364 5.758 1.00 96.88 569 LEU A N 1
ATOM 4510 C CA . LEU A 1 569 ? -5.749 -26.490 4.580 1.00 96.88 569 LEU A CA 1
ATOM 4511 C C . LEU A 1 569 ? -6.553 -27.118 3.424 1.00 96.88 569 LEU A C 1
ATOM 4513 O O . LEU A 1 569 ? -6.348 -26.777 2.260 1.00 96.88 569 LEU A O 1
ATOM 4517 N N . MET A 1 570 ? -7.443 -28.071 3.713 1.00 88.19 570 MET A N 1
ATOM 4518 C CA . MET A 1 570 ? -8.235 -28.736 2.676 1.00 88.19 570 MET A CA 1
ATOM 4519 C C . MET A 1 570 ? -9.065 -27.716 1.883 1.00 88.19 570 MET A C 1
ATOM 4521 O O . MET A 1 570 ? -9.718 -26.858 2.479 1.00 88.19 570 MET A O 1
ATOM 4525 N N . GLU A 1 571 ? -9.046 -27.820 0.552 1.00 79.62 571 GLU A N 1
ATOM 4526 C CA . GLU A 1 571 ? -9.699 -26.885 -0.384 1.00 79.62 571 GLU A CA 1
ATOM 4527 C C . GLU A 1 571 ? -9.226 -25.412 -0.263 1.00 79.62 571 GLU A C 1
ATOM 4529 O O . GLU A 1 571 ? -9.890 -24.513 -0.773 1.00 79.62 571 GLU A O 1
ATOM 4534 N N . ALA A 1 572 ? -8.107 -25.118 0.415 1.00 84.94 572 ALA A N 1
ATOM 4535 C CA . ALA A 1 572 ? -7.601 -23.745 0.540 1.00 84.94 572 ALA A CA 1
ATOM 4536 C C . ALA A 1 572 ? -7.015 -23.208 -0.782 1.00 84.94 572 ALA A C 1
ATOM 4538 O O . ALA A 1 572 ? -6.425 -23.952 -1.570 1.00 84.94 572 ALA A O 1
ATOM 4539 N N . TYR A 1 573 ? -7.126 -21.895 -0.998 1.00 77.69 573 TYR A N 1
ATOM 4540 C CA . TYR A 1 573 ? -6.622 -21.193 -2.181 1.00 77.69 573 TYR A CA 1
ATOM 4541 C C . TYR A 1 573 ? -5.302 -20.490 -1.875 1.00 77.69 573 TYR A C 1
ATOM 4543 O O . TYR A 1 573 ? -5.285 -19.451 -1.231 1.00 77.69 573 TYR A O 1
ATOM 4551 N N . LEU A 1 574 ? -4.191 -21.046 -2.346 1.00 87.62 574 LEU A N 1
ATOM 4552 C CA . LEU A 1 574 ? -2.820 -20.655 -1.995 1.00 87.62 574 LEU A CA 1
ATOM 4553 C C . LEU A 1 574 ? -1.993 -20.266 -3.231 1.00 87.62 574 LEU A C 1
ATOM 4555 O O . LEU A 1 574 ? -0.763 -20.344 -3.204 1.00 87.62 574 LEU A O 1
ATOM 4559 N N . LYS A 1 575 ? -2.651 -19.869 -4.330 1.00 79.00 575 LYS A N 1
ATOM 4560 C CA . LYS A 1 575 ? -1.958 -19.463 -5.560 1.00 79.00 575 LYS A CA 1
ATOM 4561 C C . LYS A 1 575 ? -0.937 -18.359 -5.254 1.00 79.00 575 LYS A C 1
ATOM 4563 O O . LYS A 1 575 ? -1.282 -17.408 -4.557 1.00 79.00 575 LYS A O 1
ATOM 4568 N N . GLU A 1 576 ? 0.294 -18.498 -5.748 1.00 77.06 576 GLU A N 1
ATOM 4569 C CA . GLU A 1 576 ? 1.394 -17.523 -5.564 1.00 77.06 576 GLU A CA 1
ATOM 4570 C C . GLU A 1 576 ? 1.783 -17.222 -4.096 1.00 77.06 576 GLU A C 1
ATOM 4572 O O . GLU A 1 576 ? 2.551 -16.302 -3.822 1.00 77.06 576 GLU A O 1
ATOM 4577 N N . ALA A 1 577 ? 1.283 -17.983 -3.118 1.00 84.00 577 ALA A N 1
ATOM 4578 C CA . ALA A 1 577 ? 1.605 -17.757 -1.713 1.00 84.00 577 ALA A CA 1
ATOM 4579 C C . ALA A 1 577 ? 3.035 -18.220 -1.364 1.00 84.00 577 ALA A C 1
ATOM 4581 O O . ALA A 1 577 ? 3.572 -19.157 -1.957 1.00 84.00 577 ALA A O 1
ATOM 4582 N N . ASN A 1 578 ? 3.653 -17.607 -0.349 1.00 93.88 578 ASN A N 1
ATOM 4583 C CA . ASN A 1 578 ? 4.963 -18.022 0.162 1.00 93.88 578 ASN A CA 1
ATOM 4584 C C . ASN A 1 578 ? 4.806 -18.985 1.342 1.00 93.88 578 ASN A C 1
ATOM 4586 O O . ASN A 1 578 ? 4.656 -18.538 2.474 1.00 93.88 578 ASN A O 1
ATOM 4590 N N . LEU A 1 579 ? 4.884 -20.293 1.098 1.00 95.38 579 LEU A N 1
ATOM 4591 C CA . LEU A 1 579 ? 4.761 -21.357 2.104 1.00 95.38 579 LEU A CA 1
ATOM 4592 C C . LEU A 1 579 ? 6.097 -22.038 2.428 1.00 95.38 579 LEU A C 1
ATOM 4594 O O . LEU A 1 579 ? 6.142 -23.224 2.757 1.00 95.38 579 LEU A O 1
ATOM 4598 N N . ARG A 1 580 ? 7.205 -21.288 2.415 1.00 95.81 580 ARG A N 1
ATOM 4599 C CA . ARG A 1 580 ? 8.512 -21.775 2.893 1.00 95.81 580 ARG A CA 1
ATOM 4600 C C . ARG A 1 580 ? 8.527 -21.945 4.420 1.00 95.81 580 ARG A C 1
ATOM 4602 O O . ARG A 1 580 ? 9.151 -21.151 5.126 1.00 95.81 580 ARG A O 1
ATOM 4609 N N . GLY A 1 581 ? 7.811 -22.938 4.939 1.00 94.56 581 GLY A N 1
ATOM 4610 C CA . GLY A 1 581 ? 7.588 -23.166 6.369 1.00 94.56 581 GLY A CA 1
ATOM 4611 C C . GLY A 1 581 ? 7.500 -24.647 6.742 1.00 94.56 581 GLY A C 1
ATOM 4612 O O . GLY A 1 581 ? 7.958 -25.522 6.004 1.00 94.56 581 GLY A O 1
ATOM 4613 N N . ASN A 1 582 ? 6.931 -24.925 7.915 1.00 98.00 582 ASN A N 1
ATOM 4614 C CA . ASN A 1 582 ? 6.736 -26.284 8.415 1.00 98.00 582 ASN A CA 1
ATOM 4615 C C . ASN A 1 582 ? 5.279 -26.724 8.239 1.00 98.00 582 ASN A C 1
ATOM 4617 O O . ASN A 1 582 ? 4.420 -26.286 8.989 1.00 98.00 582 ASN A O 1
ATOM 4621 N N . LEU A 1 583 ? 5.018 -27.601 7.277 1.00 98.25 583 LEU A N 1
ATOM 4622 C CA . LEU A 1 583 ? 3.721 -28.199 6.951 1.00 98.25 583 LEU A CA 1
ATOM 4623 C C . LEU A 1 583 ? 3.674 -29.699 7.288 1.00 98.25 583 LEU A C 1
ATOM 4625 O O . LEU A 1 583 ? 2.896 -30.450 6.697 1.00 98.25 583 LEU A O 1
ATOM 4629 N N . MET A 1 584 ? 4.520 -30.166 8.209 1.00 98.00 584 MET A N 1
ATOM 4630 C CA . MET A 1 584 ? 4.552 -31.577 8.586 1.00 98.00 584 MET A CA 1
ATOM 4631 C C . MET A 1 584 ? 3.157 -32.048 9.027 1.00 98.00 584 MET A C 1
ATOM 4633 O O . MET A 1 584 ? 2.524 -31.421 9.880 1.00 98.00 584 MET A O 1
ATOM 4637 N N . ARG A 1 585 ? 2.675 -33.148 8.436 1.00 97.50 585 ARG A N 1
ATOM 4638 C CA . ARG A 1 585 ? 1.341 -33.735 8.672 1.00 97.50 585 ARG A CA 1
ATOM 4639 C C . ARG A 1 585 ? 0.158 -32.796 8.378 1.00 97.50 585 ARG A C 1
ATOM 4641 O O . ARG A 1 585 ? -0.964 -33.090 8.785 1.00 97.50 585 ARG A O 1
ATOM 4648 N N . ALA A 1 586 ? 0.372 -31.680 7.677 1.00 98.12 586 ALA A N 1
ATOM 4649 C CA . ALA A 1 586 ? -0.713 -30.786 7.280 1.00 98.12 586 ALA A CA 1
ATOM 4650 C C . ALA A 1 586 ? -1.643 -31.461 6.257 1.00 98.12 586 ALA A C 1
ATOM 4652 O O . ALA A 1 586 ? -1.208 -32.246 5.407 1.00 98.12 586 ALA A O 1
ATOM 4653 N N . ASN A 1 587 ? -2.932 -31.132 6.309 1.00 97.06 587 ASN A N 1
ATOM 4654 C CA . ASN A 1 587 ? -3.917 -31.618 5.347 1.00 97.06 587 ASN A CA 1
ATOM 4655 C C . ASN A 1 587 ? -4.146 -30.586 4.238 1.00 97.06 587 ASN A C 1
ATOM 4657 O O . ASN A 1 587 ? -4.827 -29.596 4.457 1.00 97.06 587 ASN A O 1
ATOM 4661 N N . LEU A 1 588 ? -3.617 -30.840 3.047 1.00 96.94 588 LEU A N 1
ATOM 4662 C CA . LEU A 1 588 ? -3.690 -29.995 1.847 1.00 96.94 588 LEU A CA 1
ATOM 4663 C C . LEU A 1 588 ? -4.558 -30.627 0.744 1.00 96.94 588 LEU A C 1
ATOM 4665 O O . LEU A 1 588 ? -4.392 -30.318 -0.436 1.00 96.94 588 LEU A O 1
ATOM 4669 N N . ARG A 1 589 ? -5.466 -31.545 1.102 1.00 87.94 589 ARG A N 1
ATOM 4670 C CA . ARG A 1 589 ? -6.321 -32.232 0.127 1.00 87.94 589 ARG A CA 1
ATOM 4671 C C . ARG A 1 589 ? -7.115 -31.223 -0.710 1.00 87.94 589 ARG A C 1
ATOM 4673 O O . ARG A 1 589 ? -7.738 -30.328 -0.143 1.00 87.94 589 ARG A O 1
ATOM 4680 N N . GLU A 1 590 ? -7.098 -31.384 -2.032 1.00 81.56 590 GLU A N 1
ATOM 4681 C CA . GLU A 1 590 ? -7.795 -30.510 -2.998 1.00 81.56 590 GLU A CA 1
ATOM 4682 C C . GLU A 1 590 ? -7.409 -29.015 -2.913 1.00 81.56 590 GLU A C 1
ATOM 4684 O O . GLU A 1 590 ? -8.103 -28.161 -3.461 1.00 81.56 590 GLU A O 1
ATOM 4689 N N . ALA A 1 591 ? -6.305 -28.661 -2.242 1.00 86.44 591 ALA A N 1
ATOM 4690 C CA . ALA A 1 591 ? -5.854 -27.274 -2.153 1.00 86.44 591 ALA A CA 1
ATOM 4691 C C . ALA A 1 591 ? -5.317 -26.765 -3.504 1.00 86.44 591 ALA A C 1
ATOM 4693 O O . ALA A 1 591 ? -4.640 -27.493 -4.242 1.00 86.44 591 ALA A O 1
ATOM 4694 N N . ASN A 1 592 ? -5.570 -25.491 -3.812 1.00 81.62 592 ASN A N 1
ATOM 4695 C CA . ASN A 1 592 ? -4.993 -24.820 -4.973 1.00 81.62 592 ASN A CA 1
ATOM 4696 C C . ASN A 1 592 ? -3.630 -24.221 -4.609 1.00 81.62 592 ASN A C 1
ATOM 4698 O O . ASN A 1 592 ? -3.553 -23.157 -4.006 1.00 81.62 592 ASN A O 1
ATOM 4702 N N . LEU A 1 593 ? -2.564 -24.909 -5.001 1.00 89.12 593 LEU A N 1
ATOM 4703 C CA . LEU A 1 593 ? -1.160 -24.582 -4.746 1.00 89.12 593 LEU A CA 1
ATOM 4704 C C . LEU A 1 593 ? -0.448 -24.146 -6.043 1.00 89.12 593 LEU A C 1
ATOM 4706 O O . LEU A 1 593 ? 0.751 -24.369 -6.213 1.00 89.12 593 LEU A O 1
ATOM 4710 N N . MET A 1 594 ? -1.178 -23.586 -7.011 1.00 77.12 594 MET A N 1
ATOM 4711 C CA . MET A 1 594 ? -0.597 -23.173 -8.289 1.00 77.12 594 MET A CA 1
ATOM 4712 C C . MET A 1 594 ? 0.433 -22.058 -8.075 1.00 77.12 594 MET A C 1
ATOM 4714 O O . MET A 1 594 ? 0.151 -21.092 -7.376 1.00 77.12 594 MET A O 1
ATOM 4718 N N . GLU A 1 595 ? 1.622 -22.182 -8.669 1.00 82.56 595 GLU A N 1
ATOM 4719 C CA . GLU A 1 595 ? 2.690 -21.163 -8.572 1.00 82.56 595 GLU A CA 1
ATOM 4720 C C . GLU A 1 595 ? 3.095 -20.804 -7.123 1.00 82.56 595 GLU A C 1
ATOM 4722 O O . GLU A 1 595 ? 3.720 -19.777 -6.878 1.00 82.56 595 GLU A O 1
ATOM 4727 N N . VAL A 1 596 ? 2.761 -21.657 -6.145 1.00 90.38 596 VAL A N 1
ATOM 4728 C CA . VAL A 1 596 ? 3.122 -21.465 -4.735 1.00 90.38 596 VAL A CA 1
ATOM 4729 C C . VAL A 1 596 ? 4.630 -21.627 -4.533 1.00 90.38 596 VAL A C 1
ATOM 4731 O O . VAL A 1 596 ? 5.272 -22.464 -5.176 1.00 90.38 596 VAL A O 1
ATOM 4734 N N . ASP A 1 597 ? 5.198 -20.888 -3.586 1.00 94.88 597 ASP A N 1
ATOM 4735 C CA . ASP A 1 597 ? 6.595 -21.029 -3.188 1.00 94.88 597 ASP A CA 1
ATOM 4736 C C . ASP A 1 597 ? 6.735 -21.906 -1.935 1.00 94.88 597 ASP A C 1
ATOM 4738 O O . ASP A 1 597 ? 6.540 -21.455 -0.806 1.00 94.88 597 ASP A O 1
ATOM 4742 N N . LEU A 1 598 ? 7.090 -23.173 -2.147 1.00 98.00 598 LEU A N 1
ATOM 4743 C CA . LEU A 1 598 ? 7.353 -24.201 -1.135 1.00 98.00 598 LEU A CA 1
ATOM 4744 C C . LEU A 1 598 ? 8.853 -24.548 -1.049 1.00 98.00 598 LEU A C 1
ATOM 4746 O O . LEU A 1 598 ? 9.213 -25.615 -0.546 1.00 98.00 598 LEU A O 1
ATOM 4750 N N . MET A 1 599 ? 9.749 -23.676 -1.528 1.00 97.19 599 MET A N 1
ATOM 4751 C CA . MET A 1 599 ? 11.188 -23.952 -1.527 1.00 97.19 599 MET A CA 1
ATOM 4752 C C . MET A 1 599 ? 11.679 -24.288 -0.111 1.00 97.19 599 MET A C 1
ATOM 4754 O O . MET A 1 599 ? 11.561 -23.481 0.816 1.00 97.19 599 MET A O 1
ATOM 4758 N N . ARG A 1 600 ? 12.282 -25.474 0.038 1.00 96.75 600 ARG A N 1
ATOM 4759 C CA . ARG A 1 600 ? 12.792 -26.022 1.308 1.00 96.75 600 ARG A CA 1
ATOM 4760 C C . ARG A 1 600 ? 11.742 -26.129 2.421 1.00 96.75 600 ARG A C 1
ATOM 4762 O O . ARG A 1 600 ? 12.103 -26.151 3.598 1.00 96.75 600 ARG A O 1
ATOM 4769 N N . ALA A 1 601 ? 10.457 -26.181 2.071 1.00 97.94 601 ALA A N 1
ATOM 4770 C CA . ALA A 1 601 ? 9.389 -26.426 3.031 1.00 97.94 601 ALA A CA 1
ATOM 4771 C C . ALA A 1 601 ? 9.443 -27.869 3.559 1.00 97.94 601 ALA A C 1
ATOM 4773 O O . ALA A 1 601 ? 9.813 -28.796 2.835 1.00 97.94 601 ALA A O 1
ATOM 4774 N N . ASN A 1 602 ? 9.040 -28.063 4.815 1.00 98.38 602 ASN A N 1
ATOM 4775 C CA . ASN A 1 602 ? 8.853 -29.393 5.393 1.00 98.38 602 ASN A CA 1
ATOM 4776 C C . ASN A 1 602 ? 7.403 -29.839 5.167 1.00 98.38 602 ASN A C 1
ATOM 4778 O O . ASN A 1 602 ? 6.503 -29.315 5.806 1.00 98.38 602 ASN A O 1
ATOM 4782 N N . LEU A 1 603 ? 7.182 -30.795 4.273 1.00 98.19 603 LEU A N 1
ATOM 4783 C CA . LEU A 1 603 ? 5.891 -31.399 3.918 1.00 98.19 603 LEU A CA 1
ATOM 4784 C C . LEU A 1 603 ? 5.834 -32.882 4.329 1.00 98.19 603 LEU A C 1
ATOM 4786 O O . LEU A 1 603 ? 5.039 -33.648 3.776 1.00 98.19 603 LEU A O 1
ATOM 4790 N N . ARG A 1 604 ? 6.674 -33.316 5.278 1.00 97.81 604 ARG A N 1
ATOM 4791 C CA . ARG A 1 604 ? 6.716 -34.717 5.710 1.00 97.81 604 ARG A CA 1
ATOM 4792 C C . ARG A 1 604 ? 5.344 -35.179 6.171 1.00 97.81 604 ARG A C 1
ATOM 4794 O O . ARG A 1 604 ? 4.689 -34.491 6.953 1.00 97.81 604 ARG A O 1
ATOM 4801 N N . GLU A 1 605 ? 4.916 -36.339 5.686 1.00 97.25 605 GLU A N 1
ATOM 4802 C CA . GLU A 1 605 ? 3.612 -36.942 5.995 1.00 97.25 605 GLU A CA 1
ATOM 4803 C C . GLU A 1 605 ? 2.398 -36.037 5.687 1.00 97.25 605 GLU A C 1
ATOM 4805 O O . GLU A 1 605 ? 1.289 -36.305 6.152 1.00 97.25 605 GLU A O 1
ATOM 4810 N N . ALA A 1 606 ? 2.569 -34.963 4.907 1.00 97.88 606 ALA A N 1
ATOM 4811 C CA . ALA A 1 606 ? 1.462 -34.100 4.516 1.00 97.88 606 ALA A CA 1
ATOM 4812 C C . ALA A 1 606 ? 0.504 -34.833 3.563 1.00 97.88 606 ALA A C 1
ATOM 4814 O O . ALA A 1 606 ? 0.904 -35.661 2.737 1.00 97.88 606 ALA A O 1
ATOM 4815 N N . ASN A 1 607 ? -0.782 -34.502 3.645 1.00 96.94 607 ASN A N 1
ATOM 4816 C CA . ASN A 1 607 ? -1.794 -35.041 2.744 1.00 96.94 607 ASN A CA 1
ATOM 4817 C C . ASN A 1 607 ? -2.058 -34.069 1.590 1.00 96.94 607 ASN A C 1
ATOM 4819 O O . ASN A 1 607 ? -2.800 -33.111 1.753 1.00 96.94 607 ASN A O 1
ATOM 4823 N N . LEU A 1 608 ? -1.481 -34.336 0.422 1.00 96.38 608 LEU A N 1
ATOM 4824 C CA . LEU A 1 608 ? -1.606 -33.560 -0.818 1.00 96.38 608 LEU A CA 1
ATOM 4825 C C . LEU A 1 608 ? -2.548 -34.234 -1.833 1.00 96.38 608 LEU A C 1
ATOM 4827 O O . LEU A 1 608 ? -2.460 -33.968 -3.033 1.00 96.38 608 LEU A O 1
ATOM 4831 N N . LYS A 1 609 ? -3.429 -35.140 -1.386 1.00 89.44 609 LYS A N 1
ATOM 4832 C CA . LYS A 1 609 ? -4.359 -35.847 -2.275 1.00 89.44 609 LYS A CA 1
ATOM 4833 C C . LYS A 1 609 ? -5.161 -34.847 -3.122 1.00 89.44 609 LYS A C 1
ATOM 4835 O O . LYS A 1 609 ? -5.770 -33.934 -2.575 1.00 89.44 609 LYS A O 1
ATOM 4840 N N . GLU A 1 610 ? -5.167 -35.037 -4.440 1.00 83.94 610 GLU A N 1
ATOM 4841 C CA . GLU A 1 610 ? -5.897 -34.199 -5.410 1.00 83.94 610 GLU A CA 1
ATOM 4842 C C . GLU A 1 610 ? -5.537 -32.695 -5.370 1.00 83.94 610 GLU A C 1
ATOM 4844 O O . GLU A 1 610 ? -6.275 -31.863 -5.890 1.00 83.94 610 GLU A O 1
ATOM 4849 N N . ALA A 1 611 ? -4.397 -32.318 -4.779 1.00 87.06 611 ALA A N 1
ATOM 4850 C CA . ALA A 1 611 ? -3.948 -30.927 -4.732 1.00 87.06 611 ALA A CA 1
ATOM 4851 C C . ALA A 1 611 ? -3.413 -30.436 -6.093 1.00 87.06 611 ALA A C 1
ATOM 4853 O O . ALA A 1 611 ? -2.815 -31.197 -6.864 1.00 87.06 611 ALA A O 1
ATOM 4854 N N . TYR A 1 612 ? -3.572 -29.140 -6.378 1.00 82.62 612 TYR A N 1
ATOM 4855 C CA . TYR A 1 612 ? -3.172 -28.520 -7.646 1.00 82.62 612 TYR A CA 1
ATOM 4856 C C . TYR A 1 612 ? -1.833 -27.786 -7.512 1.00 82.62 612 TYR A C 1
ATOM 4858 O O . TYR A 1 612 ? -1.811 -26.626 -7.126 1.00 82.62 612 TYR A O 1
ATOM 4866 N N . LEU A 1 613 ? -0.713 -28.424 -7.864 1.00 91.75 613 LEU A N 1
ATOM 4867 C CA . LEU A 1 613 ? 0.652 -27.878 -7.721 1.00 91.75 613 LEU A CA 1
ATOM 4868 C C . LEU A 1 613 ? 1.275 -27.430 -9.055 1.00 91.75 613 LEU A C 1
ATOM 4870 O O . LEU A 1 613 ? 2.496 -27.468 -9.238 1.00 91.75 613 LEU A O 1
ATOM 4874 N N . LYS A 1 614 ? 0.460 -27.033 -10.037 1.00 85.19 614 LYS A N 1
ATOM 4875 C CA . LYS A 1 614 ? 0.982 -26.623 -11.345 1.00 85.19 614 LYS A CA 1
ATOM 4876 C C . LYS A 1 614 ? 1.907 -25.409 -11.189 1.00 85.19 614 LYS A C 1
ATOM 4878 O O . LYS A 1 614 ? 1.489 -24.390 -10.653 1.00 85.19 614 LYS A O 1
ATOM 4883 N N . GLY A 1 615 ? 3.147 -25.505 -11.669 1.00 86.06 615 GLY A N 1
ATOM 4884 C CA . GLY A 1 615 ? 4.125 -24.410 -11.575 1.00 86.06 615 GLY A CA 1
ATOM 4885 C C . GLY A 1 615 ? 4.638 -24.097 -10.161 1.00 86.06 615 GLY A C 1
ATOM 4886 O O . GLY A 1 615 ? 5.335 -23.104 -9.995 1.00 86.06 615 GLY A O 1
ATOM 4887 N N . ALA A 1 616 ? 4.306 -24.907 -9.151 1.00 94.00 616 ALA A N 1
ATOM 4888 C CA . ALA A 1 616 ? 4.788 -24.711 -7.785 1.00 94.00 616 ALA A CA 1
ATOM 4889 C C . ALA A 1 616 ? 6.317 -24.848 -7.688 1.00 94.00 616 ALA A C 1
ATOM 4891 O O . ALA A 1 616 ? 6.912 -25.702 -8.350 1.00 94.00 616 ALA A O 1
ATOM 4892 N N . ASN A 1 617 ? 6.948 -24.066 -6.814 1.00 96.94 617 ASN A N 1
ATOM 4893 C CA . ASN A 1 617 ? 8.363 -24.199 -6.486 1.00 96.94 617 ASN A CA 1
ATOM 4894 C C . ASN A 1 617 ? 8.541 -25.110 -5.266 1.00 96.94 617 ASN A C 1
ATOM 4896 O O . ASN A 1 617 ? 8.336 -24.683 -4.136 1.00 96.94 617 ASN A O 1
ATOM 4900 N N . LEU A 1 618 ? 8.937 -26.359 -5.492 1.00 98.00 618 LEU A N 1
ATOM 4901 C CA . LEU A 1 618 ? 9.229 -27.369 -4.470 1.00 98.00 618 LEU A CA 1
ATOM 4902 C C . LEU A 1 618 ? 10.740 -27.587 -4.293 1.00 98.00 618 LEU A C 1
ATOM 4904 O O . LEU A 1 618 ? 11.142 -28.589 -3.706 1.00 98.00 618 LEU A O 1
ATOM 4908 N N . MET A 1 619 ? 11.597 -26.689 -4.790 1.00 97.94 619 MET A N 1
ATOM 4909 C CA . MET A 1 619 ? 13.045 -26.895 -4.769 1.00 97.94 619 MET A CA 1
ATOM 4910 C C . MET A 1 619 ? 13.555 -27.154 -3.342 1.00 97.94 619 MET A C 1
ATOM 4912 O O . MET A 1 619 ? 13.376 -26.330 -2.441 1.00 97.94 619 MET A O 1
ATOM 4916 N N . GLY A 1 620 ? 14.196 -28.303 -3.124 1.00 97.25 620 GLY A N 1
ATOM 4917 C CA . GLY A 1 620 ? 14.706 -28.709 -1.812 1.00 97.25 620 GLY A CA 1
ATOM 4918 C C . GLY A 1 620 ? 13.641 -29.028 -0.754 1.00 97.25 620 GLY A C 1
ATOM 4919 O O . GLY A 1 620 ? 13.992 -29.109 0.422 1.00 97.25 620 GLY A O 1
ATOM 4920 N N . ALA A 1 621 ? 12.356 -29.127 -1.114 1.00 98.06 621 ALA A N 1
ATOM 4921 C CA . ALA A 1 621 ? 11.284 -29.446 -0.171 1.00 98.06 621 ALA A CA 1
ATOM 4922 C C . ALA A 1 621 ? 11.367 -30.904 0.315 1.00 98.06 621 ALA A C 1
ATOM 4924 O O . ALA A 1 621 ? 11.765 -31.796 -0.434 1.00 98.06 621 ALA A O 1
ATOM 4925 N N . ASP A 1 622 ? 10.958 -31.154 1.559 1.00 97.81 622 ASP A N 1
ATOM 4926 C CA . ASP A 1 622 ? 10.917 -32.495 2.154 1.00 97.81 622 ASP A CA 1
ATOM 4927 C C . ASP A 1 622 ? 9.482 -33.042 2.121 1.00 97.81 622 ASP A C 1
ATOM 4929 O O . ASP A 1 622 ? 8.662 -32.664 2.950 1.00 97.81 622 ASP A O 1
ATOM 4933 N N . LEU A 1 623 ? 9.166 -33.913 1.160 1.00 97.50 623 LEU A N 1
ATOM 4934 C CA . LEU A 1 623 ? 7.870 -34.588 1.007 1.00 97.50 623 LEU A CA 1
ATOM 4935 C C . LEU A 1 623 ? 7.916 -36.055 1.476 1.00 97.50 623 LEU A C 1
ATOM 4937 O O . LEU A 1 623 ? 7.142 -36.890 0.993 1.00 97.50 623 LEU A O 1
ATOM 4941 N N . ILE A 1 624 ? 8.821 -36.406 2.394 1.00 95.62 624 ILE A N 1
ATOM 4942 C CA . ILE A 1 624 ? 8.963 -37.793 2.848 1.00 95.62 624 ILE A CA 1
ATOM 4943 C C . ILE A 1 624 ? 7.669 -38.275 3.515 1.00 95.62 624 ILE A C 1
ATOM 4945 O O . ILE A 1 624 ? 7.132 -37.627 4.411 1.00 95.62 624 ILE A O 1
ATOM 4949 N N . GLY A 1 625 ? 7.140 -39.417 3.074 1.00 94.62 625 GLY A N 1
ATOM 4950 C CA . GLY A 1 625 ? 5.886 -39.975 3.594 1.00 94.62 625 GLY A CA 1
ATOM 4951 C C . GLY A 1 625 ? 4.610 -39.247 3.147 1.00 94.62 625 GLY A C 1
ATOM 4952 O O . GLY A 1 625 ? 3.522 -39.624 3.582 1.00 94.62 625 GLY A O 1
ATOM 4953 N N . ALA A 1 626 ? 4.703 -38.214 2.302 1.00 96.31 626 ALA A N 1
ATOM 4954 C CA . ALA A 1 626 ? 3.536 -37.447 1.869 1.00 96.31 626 ALA A CA 1
ATOM 4955 C C . ALA A 1 626 ? 2.589 -38.270 0.971 1.00 96.31 626 ALA A C 1
ATOM 4957 O O . ALA A 1 626 ? 3.009 -39.130 0.189 1.00 96.31 626 ALA A O 1
ATOM 4958 N N . CYS A 1 627 ? 1.287 -37.986 1.050 1.00 95.94 627 CYS A N 1
ATOM 4959 C CA . CYS A 1 627 ? 0.265 -38.597 0.198 1.00 95.94 627 CYS A CA 1
ATOM 4960 C C . CYS A 1 627 ? -0.040 -37.692 -1.003 1.00 95.94 627 CYS A C 1
ATOM 4962 O O . CYS A 1 627 ? -0.651 -36.645 -0.841 1.00 95.94 627 CYS A O 1
ATOM 4964 N N . LEU A 1 628 ? 0.346 -38.107 -2.206 1.00 95.12 628 LEU A N 1
ATOM 4965 C CA . LEU A 1 628 ? 0.233 -37.365 -3.470 1.00 95.12 628 LEU A CA 1
ATOM 4966 C C . LEU A 1 628 ? -0.775 -38.002 -4.445 1.00 95.12 628 LEU A C 1
ATOM 4968 O O . LEU A 1 628 ? -0.724 -37.756 -5.648 1.00 95.12 628 LEU A O 1
ATOM 4972 N N . ILE A 1 629 ? -1.688 -38.847 -3.953 1.00 88.44 629 ILE A N 1
ATOM 4973 C CA . ILE A 1 629 ? -2.684 -39.534 -4.793 1.00 88.44 629 ILE A CA 1
ATOM 4974 C C . ILE A 1 629 ? -3.491 -38.495 -5.583 1.00 88.44 629 ILE A C 1
ATOM 4976 O O . ILE A 1 629 ? -4.188 -37.675 -4.995 1.00 88.44 629 ILE A O 1
ATOM 4980 N N . GLY A 1 630 ? -3.396 -38.525 -6.913 1.00 82.44 630 GLY A N 1
ATOM 4981 C CA . GLY A 1 630 ? -4.119 -37.594 -7.787 1.00 82.44 630 GLY A CA 1
ATOM 4982 C C . GLY A 1 630 ? -3.613 -36.145 -7.765 1.00 82.44 630 GLY A C 1
ATOM 4983 O O . GLY A 1 630 ? -4.288 -35.280 -8.309 1.00 82.44 630 GLY A O 1
ATOM 4984 N N . ALA A 1 631 ? -2.459 -35.855 -7.152 1.00 88.69 631 ALA A N 1
ATOM 4985 C CA . ALA A 1 631 ? -1.891 -34.508 -7.135 1.00 88.69 631 ALA A CA 1
ATOM 4986 C C . ALA A 1 631 ? -1.371 -34.082 -8.524 1.00 88.69 631 ALA A C 1
ATOM 4988 O O . ALA A 1 631 ? -0.726 -34.857 -9.237 1.00 88.69 631 ALA A O 1
ATOM 4989 N N . TYR A 1 632 ? -1.598 -32.820 -8.896 1.00 85.06 632 TYR A N 1
ATOM 4990 C CA . TYR A 1 632 ? -1.231 -32.271 -10.205 1.00 85.06 632 TYR A CA 1
ATOM 4991 C C . TYR A 1 632 ? 0.106 -31.515 -10.148 1.00 85.06 632 TYR A C 1
ATOM 4993 O O . TYR A 1 632 ? 0.141 -30.325 -9.850 1.00 85.06 632 TYR A O 1
ATOM 5001 N N . LEU A 1 633 ? 1.216 -32.187 -10.476 1.00 89.94 633 LEU A N 1
ATOM 5002 C CA . LEU A 1 633 ? 2.597 -31.656 -10.381 1.00 89.94 633 LEU A CA 1
ATOM 5003 C C . LEU A 1 633 ? 3.179 -31.118 -11.707 1.00 89.94 633 LEU A C 1
ATOM 5005 O O . LEU A 1 633 ? 4.400 -30.991 -11.874 1.00 89.94 633 LEU A O 1
ATOM 5009 N N . THR A 1 634 ? 2.332 -30.845 -12.700 1.00 84.88 634 THR A N 1
ATOM 5010 C CA . THR A 1 634 ? 2.771 -30.401 -14.031 1.00 84.88 634 THR A CA 1
ATOM 5011 C C . THR A 1 634 ? 3.524 -29.068 -13.941 1.00 84.88 634 THR A C 1
ATOM 5013 O O . THR A 1 634 ? 3.015 -28.108 -13.374 1.00 84.88 634 THR A O 1
ATOM 5016 N N . LYS A 1 635 ? 4.724 -28.975 -14.529 1.00 90.00 635 LYS A N 1
ATOM 5017 C CA . LYS A 1 635 ? 5.607 -27.785 -14.475 1.00 90.00 635 LYS A CA 1
ATOM 5018 C C . LYS A 1 635 ? 6.092 -27.359 -13.077 1.00 90.00 635 LYS A C 1
ATOM 5020 O O . LYS A 1 635 ? 6.705 -26.305 -12.980 1.00 90.00 635 LYS A O 1
ATOM 5025 N N . ALA A 1 636 ? 5.844 -28.130 -12.019 1.00 93.12 636 ALA A N 1
ATOM 5026 C CA . ALA A 1 636 ? 6.443 -27.838 -10.717 1.00 93.12 636 ALA A CA 1
ATOM 5027 C C . ALA A 1 636 ? 7.982 -27.951 -10.780 1.00 93.12 636 ALA A C 1
ATOM 5029 O O . ALA A 1 636 ? 8.503 -28.862 -11.436 1.00 93.12 636 ALA A O 1
ATOM 5030 N N . ASP A 1 637 ? 8.700 -27.061 -10.100 1.00 96.12 637 ASP A N 1
ATOM 5031 C CA . ASP A 1 637 ? 10.148 -27.179 -9.906 1.00 96.12 637 ASP A CA 1
ATOM 5032 C C . ASP A 1 637 ? 10.411 -28.086 -8.705 1.00 96.12 637 ASP A C 1
ATOM 5034 O O . ASP A 1 637 ? 10.094 -27.733 -7.575 1.00 96.12 637 ASP A O 1
ATOM 5038 N N . VAL A 1 638 ? 10.948 -29.277 -8.955 1.00 97.38 638 VAL A N 1
ATOM 5039 C CA . VAL A 1 638 ? 11.168 -30.325 -7.943 1.00 97.38 638 VAL A CA 1
ATOM 5040 C C . VAL A 1 638 ? 12.651 -30.611 -7.720 1.00 97.38 638 VAL A C 1
ATOM 5042 O O . VAL A 1 638 ? 13.009 -31.660 -7.184 1.00 97.38 638 VAL A O 1
ATOM 5045 N N . ASN A 1 639 ? 13.529 -29.702 -8.144 1.00 97.50 639 ASN A N 1
ATOM 5046 C CA . ASN A 1 639 ? 14.967 -29.900 -8.038 1.00 97.50 639 ASN A CA 1
ATOM 5047 C C . ASN A 1 639 ? 15.395 -30.069 -6.565 1.00 97.50 639 ASN A C 1
ATOM 5049 O O . ASN A 1 639 ? 15.093 -29.229 -5.716 1.00 97.50 639 ASN A O 1
ATOM 5053 N N . ASN A 1 640 ? 16.085 -31.167 -6.252 1.00 96.88 640 ASN A N 1
ATOM 5054 C CA . ASN A 1 640 ? 16.475 -31.590 -4.903 1.00 96.88 640 ASN A CA 1
ATOM 5055 C C . ASN A 1 640 ? 15.306 -31.797 -3.919 1.00 96.88 640 ASN A C 1
ATOM 5057 O O . ASN A 1 640 ? 15.524 -31.810 -2.711 1.00 96.88 640 ASN A O 1
ATOM 5061 N N . ALA A 1 641 ? 14.067 -31.939 -4.392 1.00 97.44 641 ALA A N 1
ATOM 5062 C CA . ALA A 1 641 ? 12.934 -32.251 -3.523 1.00 97.44 641 ALA A CA 1
ATOM 5063 C C . ALA A 1 641 ? 12.945 -33.737 -3.128 1.00 97.44 641 ALA A C 1
ATOM 5065 O O . ALA A 1 641 ? 13.138 -34.600 -3.985 1.00 97.44 641 ALA A O 1
ATOM 5066 N N . HIS A 1 642 ? 12.710 -34.051 -1.855 1.00 96.88 642 HIS A N 1
ATOM 5067 C CA . HIS A 1 642 ? 12.750 -35.416 -1.328 1.00 96.88 642 HIS A CA 1
ATOM 5068 C C . HIS A 1 642 ? 11.356 -36.050 -1.321 1.00 96.88 642 HIS A C 1
ATOM 5070 O O . HIS A 1 642 ? 10.461 -35.569 -0.639 1.00 96.88 642 HIS A O 1
ATOM 5076 N N . PHE A 1 643 ? 11.175 -37.163 -2.030 1.00 94.69 643 PHE A N 1
ATOM 5077 C CA . PHE A 1 643 ? 9.907 -37.897 -2.148 1.00 94.69 643 PHE A CA 1
ATOM 5078 C C . PHE A 1 643 ? 9.975 -39.306 -1.531 1.00 94.69 643 PHE A C 1
ATOM 5080 O O . PHE A 1 643 ? 9.206 -40.189 -1.909 1.00 94.69 643 PHE A O 1
ATOM 5087 N N . TRP A 1 644 ? 10.902 -39.587 -0.612 1.00 90.50 644 TRP A N 1
ATOM 5088 C CA . TRP A 1 644 ? 11.035 -40.939 -0.055 1.00 90.50 644 TRP A CA 1
ATOM 5089 C C . TRP A 1 644 ? 9.745 -41.408 0.643 1.00 90.50 644 TRP A C 1
ATOM 5091 O O . TRP A 1 644 ? 9.082 -40.639 1.335 1.00 90.50 644 TRP A O 1
ATOM 5101 N N . ASN A 1 645 ? 9.357 -42.669 0.431 1.00 89.56 645 ASN A N 1
ATOM 5102 C CA . ASN A 1 645 ? 8.172 -43.298 1.027 1.00 89.56 645 ASN A CA 1
ATOM 5103 C C . ASN A 1 645 ? 6.846 -42.542 0.773 1.00 89.56 645 ASN A C 1
ATOM 5105 O O . ASN A 1 645 ? 5.893 -42.650 1.546 1.00 89.56 645 ASN A O 1
ATOM 5109 N N . ASN A 1 646 ? 6.773 -41.744 -0.297 1.00 90.38 646 ASN A N 1
ATOM 5110 C CA . ASN A 1 646 ? 5.533 -41.084 -0.698 1.00 90.38 646 ASN A CA 1
ATOM 5111 C C . ASN A 1 646 ? 4.483 -42.106 -1.185 1.00 90.38 646 ASN A C 1
ATOM 5113 O O . ASN A 1 646 ? 4.816 -43.210 -1.623 1.00 90.38 646 ASN A O 1
ATOM 5117 N N . ARG A 1 647 ? 3.204 -41.718 -1.168 1.00 88.38 647 ARG A N 1
ATOM 5118 C CA . ARG A 1 647 ? 2.101 -42.508 -1.745 1.00 88.38 647 ARG A CA 1
ATOM 5119 C C . ARG A 1 647 ? 1.496 -41.789 -2.943 1.00 88.38 647 ARG A C 1
ATOM 5121 O O . ARG A 1 647 ? 1.324 -40.579 -2.904 1.00 88.38 647 ARG A O 1
ATOM 5128 N N . GLY A 1 648 ? 1.059 -42.532 -3.957 1.00 85.31 648 GLY A N 1
ATOM 5129 C CA . GLY A 1 648 ? 0.237 -41.988 -5.048 1.00 85.31 648 GLY A CA 1
ATOM 5130 C C . GLY A 1 648 ? 0.990 -41.443 -6.261 1.00 85.31 648 GLY A C 1
ATOM 5131 O O . GLY A 1 648 ? 0.332 -41.028 -7.210 1.00 85.31 648 GLY A O 1
ATOM 5132 N N . ILE A 1 649 ? 2.325 -41.498 -6.264 1.00 88.56 649 ILE A N 1
ATOM 5133 C CA . ILE A 1 649 ? 3.151 -41.289 -7.458 1.00 88.56 649 ILE A CA 1
ATOM 5134 C C . ILE A 1 649 ? 3.343 -42.631 -8.171 1.00 88.56 649 ILE A C 1
ATOM 5136 O O . ILE A 1 649 ? 3.845 -43.591 -7.585 1.00 88.56 649 ILE A O 1
ATOM 5140 N N . ASN A 1 650 ? 2.936 -42.712 -9.438 1.00 87.25 650 ASN A N 1
ATOM 5141 C CA . ASN A 1 650 ? 3.149 -43.902 -10.265 1.00 87.25 650 ASN A CA 1
ATOM 5142 C C . ASN A 1 650 ? 4.567 -43.927 -10.886 1.00 87.25 650 ASN A C 1
ATOM 5144 O O . ASN A 1 650 ? 5.331 -42.968 -10.773 1.00 87.25 650 ASN A O 1
ATOM 5148 N N . LEU A 1 651 ? 4.936 -45.028 -11.553 1.00 86.44 651 LEU A N 1
ATOM 5149 C CA . LEU A 1 651 ? 6.281 -45.205 -12.128 1.00 86.44 651 LEU A CA 1
ATOM 5150 C C . LEU A 1 651 ? 6.643 -44.153 -13.193 1.00 86.44 651 LEU A C 1
ATOM 5152 O O . LEU A 1 651 ? 7.791 -43.714 -13.253 1.00 86.44 651 LEU A O 1
ATOM 5156 N N . GLU A 1 652 ? 5.679 -43.734 -14.013 1.00 88.94 652 GLU A N 1
ATOM 5157 C CA . GLU A 1 652 ? 5.889 -42.724 -15.057 1.00 88.94 652 GLU A CA 1
ATOM 5158 C C . GLU A 1 652 ? 6.161 -41.347 -14.441 1.00 88.94 652 GLU A C 1
ATOM 5160 O O . GLU A 1 652 ? 7.158 -40.700 -14.767 1.00 88.94 652 GLU A O 1
ATOM 5165 N N . GLN A 1 653 ? 5.327 -40.944 -13.480 1.00 90.19 653 GLN A N 1
ATOM 5166 C CA . GLN A 1 653 ? 5.498 -39.710 -12.718 1.00 90.19 653 GLN A CA 1
ATOM 5167 C C . GLN A 1 653 ? 6.823 -39.708 -11.952 1.00 90.19 653 GLN A C 1
ATOM 5169 O O . GLN A 1 653 ? 7.518 -38.698 -11.952 1.00 90.19 653 GLN A O 1
ATOM 5174 N N . LYS A 1 654 ? 7.210 -40.835 -11.337 1.00 91.75 654 LYS A N 1
ATOM 5175 C CA . LYS A 1 654 ? 8.502 -40.972 -10.647 1.00 91.75 654 LYS A CA 1
ATOM 5176 C C . LYS A 1 654 ? 9.672 -40.725 -11.600 1.00 91.75 654 LYS A C 1
ATOM 5178 O O . LYS A 1 654 ? 10.549 -39.928 -11.278 1.00 91.75 654 LYS A O 1
ATOM 5183 N N . SER A 1 655 ? 9.664 -41.354 -12.779 1.00 91.50 655 SER A N 1
ATOM 5184 C CA . SER A 1 655 ? 10.719 -41.164 -13.785 1.00 91.50 655 SER A CA 1
ATOM 5185 C C . SER A 1 655 ? 10.812 -39.710 -14.261 1.00 91.50 655 SER A C 1
ATOM 5187 O O . SER A 1 655 ? 11.913 -39.171 -14.379 1.00 91.50 655 SER A O 1
ATOM 5189 N N . ASP A 1 656 ? 9.673 -39.054 -14.505 1.00 94.31 656 ASP A N 1
ATOM 5190 C CA . ASP A 1 656 ? 9.622 -37.632 -14.864 1.00 94.31 656 ASP A CA 1
ATOM 5191 C C . ASP A 1 656 ? 10.162 -36.727 -13.743 1.00 94.31 656 ASP A C 1
ATOM 5193 O O . ASP A 1 656 ? 11.012 -35.870 -13.987 1.00 94.31 656 ASP A O 1
ATOM 5197 N N . LEU A 1 657 ? 9.729 -36.950 -12.500 1.00 94.62 657 LEU A N 1
ATOM 5198 C CA . LEU A 1 657 ? 10.179 -36.179 -11.339 1.00 94.62 657 LEU A CA 1
ATOM 5199 C C . LEU A 1 657 ? 11.691 -36.332 -11.112 1.00 94.62 657 LEU A C 1
ATOM 5201 O O . LEU A 1 657 ? 12.375 -35.334 -10.890 1.00 94.62 657 LEU A O 1
ATOM 5205 N N . GLN A 1 658 ? 12.237 -37.546 -11.240 1.00 94.56 658 GLN A N 1
ATOM 5206 C CA . GLN A 1 658 ? 13.682 -37.794 -11.140 1.00 94.56 658 GLN A CA 1
ATOM 5207 C C . GLN A 1 658 ? 14.473 -37.064 -12.233 1.00 94.56 658 GLN A C 1
ATOM 5209 O O . GLN A 1 658 ? 15.497 -36.449 -11.942 1.00 94.56 658 GLN A O 1
ATOM 5214 N N . LYS A 1 659 ? 13.982 -37.051 -13.483 1.00 95.81 659 LYS A N 1
ATOM 5215 C CA . LYS A 1 659 ? 14.601 -36.269 -14.574 1.00 95.81 659 LYS A CA 1
ATOM 5216 C C . LYS A 1 659 ? 14.601 -34.766 -14.290 1.00 95.81 659 LYS A C 1
ATOM 5218 O O . LYS A 1 659 ? 15.501 -34.066 -14.744 1.00 95.81 659 LYS A O 1
ATOM 5223 N N . ARG A 1 660 ? 13.614 -34.279 -13.532 1.00 95.69 660 ARG A N 1
ATOM 5224 C CA . ARG A 1 660 ? 13.521 -32.891 -13.048 1.00 95.69 660 ARG A CA 1
ATOM 5225 C C . ARG A 1 660 ? 14.326 -32.627 -11.762 1.00 95.69 660 ARG A C 1
ATOM 5227 O O . ARG A 1 660 ? 14.262 -31.519 -11.238 1.00 95.69 660 ARG A O 1
ATOM 5234 N N . GLY A 1 661 ? 15.097 -33.603 -11.273 1.00 95.19 661 GLY A N 1
ATOM 5235 C CA . GLY A 1 661 ? 15.998 -33.457 -10.125 1.00 95.19 661 GLY A CA 1
ATOM 5236 C C . GLY A 1 661 ? 15.405 -33.857 -8.771 1.00 95.19 661 GLY A C 1
ATOM 5237 O O . GLY A 1 661 ? 16.015 -33.557 -7.748 1.00 95.19 661 GLY A O 1
ATOM 5238 N N . ALA A 1 662 ? 14.241 -34.513 -8.733 1.00 95.81 662 ALA A N 1
ATOM 5239 C CA . ALA A 1 662 ? 13.669 -35.025 -7.488 1.00 95.81 662 ALA A CA 1
ATOM 5240 C C . ALA A 1 662 ? 14.433 -36.252 -6.960 1.00 95.81 662 ALA A C 1
ATOM 5242 O O . ALA A 1 662 ? 14.862 -37.121 -7.723 1.00 95.81 662 ALA A O 1
ATOM 5243 N N . ILE A 1 663 ? 14.531 -36.355 -5.637 1.00 94.31 663 ILE A N 1
ATOM 5244 C CA . ILE A 1 663 ? 15.233 -37.414 -4.914 1.00 94.31 663 ILE A CA 1
ATOM 5245 C C . ILE A 1 663 ? 14.203 -38.414 -4.385 1.00 94.31 663 ILE A C 1
ATOM 5247 O O . ILE A 1 663 ? 13.329 -38.076 -3.588 1.00 94.31 663 ILE A O 1
ATOM 5251 N N . PHE A 1 664 ? 14.326 -39.667 -4.804 1.00 89.44 664 PHE A N 1
ATOM 5252 C CA . PHE A 1 664 ? 13.604 -40.803 -4.239 1.00 89.44 664 PHE A CA 1
ATOM 5253 C C . PHE A 1 664 ? 14.689 -41.733 -3.697 1.00 89.44 664 PHE A C 1
ATOM 5255 O O . PHE A 1 664 ? 15.396 -42.336 -4.498 1.00 89.44 664 PHE A O 1
ATOM 5262 N N . GLU A 1 665 ? 14.896 -41.792 -2.381 1.00 71.50 665 GLU A N 1
ATOM 5263 C CA . GLU A 1 665 ? 15.814 -42.782 -1.807 1.00 71.50 665 GLU A CA 1
ATOM 5264 C C . GLU A 1 665 ? 15.208 -44.176 -1.995 1.00 71.50 665 GLU A C 1
ATOM 5266 O O . GLU A 1 665 ? 14.323 -44.593 -1.256 1.00 71.50 665 GLU A O 1
ATOM 5271 N N . ASP A 1 666 ? 15.672 -44.863 -3.034 1.00 56.38 666 ASP A N 1
ATOM 5272 C CA . ASP A 1 666 ? 15.754 -46.316 -3.089 1.00 56.38 666 ASP A CA 1
ATOM 5273 C C . ASP A 1 666 ? 17.246 -46.626 -3.288 1.00 56.38 666 ASP A C 1
ATOM 5275 O O . ASP A 1 666 ? 17.675 -46.877 -4.414 1.00 56.38 666 ASP A O 1
ATOM 5279 N N . ASP A 1 667 ? 18.058 -46.513 -2.231 1.00 44.47 667 ASP A N 1
ATOM 5280 C CA . ASP A 1 667 ? 19.418 -47.066 -2.234 1.00 44.47 667 ASP A CA 1
ATOM 5281 C C . ASP A 1 667 ? 19.387 -48.426 -1.511 1.00 44.47 667 ASP A C 1
ATOM 5283 O O . ASP A 1 667 ? 19.233 -48.467 -0.285 1.00 44.47 667 ASP A O 1
ATOM 5287 N N . PRO A 1 668 ? 19.458 -49.557 -2.239 1.00 46.44 668 PRO A N 1
ATOM 5288 C CA . PRO A 1 668 ? 19.397 -50.895 -1.654 1.00 46.44 668 PRO A CA 1
ATOM 5289 C C . PRO A 1 668 ? 20.556 -51.210 -0.696 1.00 46.44 668 PRO A C 1
ATOM 5291 O O . PRO A 1 668 ? 20.497 -52.221 0.001 1.00 46.44 668 PRO A O 1
ATOM 5294 N N . GLU A 1 669 ? 21.614 -50.393 -0.655 1.00 40.88 669 GLU A N 1
ATOM 5295 C CA . GLU A 1 669 ? 22.809 -50.659 0.157 1.00 40.88 669 GLU A CA 1
ATOM 5296 C C . GLU A 1 669 ? 22.702 -50.196 1.624 1.00 40.88 669 GLU A C 1
ATOM 5298 O O . GLU A 1 669 ? 23.608 -50.469 2.412 1.00 40.88 669 GLU A O 1
ATOM 5303 N N . LEU A 1 670 ? 21.599 -49.552 2.034 1.00 44.25 670 LEU A N 1
ATOM 5304 C CA . LEU A 1 670 ? 21.423 -49.023 3.402 1.00 44.25 670 LEU A CA 1
ATOM 5305 C C . LEU A 1 670 ? 20.180 -49.537 4.151 1.00 44.25 670 LEU A C 1
ATOM 5307 O O . LEU A 1 670 ? 19.921 -49.104 5.275 1.00 44.25 670 LEU A O 1
ATOM 5311 N N . SER A 1 671 ? 19.416 -50.476 3.586 1.00 36.34 671 SER A N 1
ATOM 5312 C CA . SER A 1 671 ? 18.291 -51.095 4.295 1.00 36.34 671 SER A CA 1
ATOM 5313 C C . SER A 1 671 ? 18.757 -52.267 5.167 1.00 36.34 671 SER A C 1
ATOM 5315 O O . SER A 1 671 ? 18.840 -53.402 4.693 1.00 36.34 671 SER A O 1
ATOM 5317 N N . GLU A 1 672 ? 19.019 -52.028 6.453 1.00 35.09 672 GLU A N 1
ATOM 5318 C CA . GLU A 1 672 ? 18.892 -53.112 7.433 1.00 35.09 672 GLU A CA 1
ATOM 5319 C C . GLU A 1 672 ? 17.405 -53.507 7.546 1.00 35.09 672 GLU A C 1
ATOM 5321 O O . GLU A 1 672 ? 16.536 -52.632 7.613 1.00 35.09 672 GLU A O 1
ATOM 5326 N N . PRO A 1 673 ? 17.074 -54.809 7.539 1.00 37.19 673 PRO A N 1
ATOM 5327 C CA . PRO A 1 673 ? 15.692 -55.258 7.629 1.00 37.19 673 PRO A CA 1
ATOM 5328 C C . PRO A 1 673 ? 15.143 -55.027 9.044 1.00 37.19 673 PRO A C 1
ATOM 5330 O O . PRO A 1 673 ? 15.677 -55.553 10.020 1.00 37.19 673 PRO A O 1
ATOM 5333 N N . CYS A 1 674 ? 14.047 -54.272 9.160 1.00 28.72 674 CYS A N 1
ATOM 5334 C CA . CYS A 1 674 ? 13.274 -54.208 10.400 1.00 28.72 674 CYS A CA 1
ATOM 5335 C C . CYS A 1 674 ? 12.633 -55.581 10.697 1.00 28.72 674 CYS A C 1
ATOM 5337 O O . CYS A 1 674 ? 12.048 -56.171 9.786 1.00 28.72 674 CYS A O 1
ATOM 5339 N N . PRO A 1 675 ? 12.726 -56.085 11.942 1.00 38.12 675 PRO A N 1
ATOM 5340 C CA . PRO A 1 675 ? 12.133 -57.358 12.342 1.00 38.12 675 PRO A CA 1
ATOM 5341 C C . PRO A 1 675 ? 10.598 -57.288 12.420 1.00 38.12 675 PRO A C 1
ATOM 5343 O O . PRO A 1 675 ? 10.036 -56.213 12.637 1.00 38.12 675 PRO A O 1
ATOM 5346 N N . GLU A 1 676 ? 9.988 -58.462 12.213 1.00 40.81 676 GLU A N 1
ATOM 5347 C CA . GLU A 1 676 ? 8.555 -58.757 11.995 1.00 40.81 676 GLU A CA 1
ATOM 5348 C C . GLU A 1 676 ? 7.553 -58.151 12.987 1.00 40.81 676 GLU A C 1
ATOM 5350 O O . GLU A 1 676 ? 7.821 -58.154 14.214 1.00 40.81 676 GLU A O 1
#

Sequence (676 aa):
MIIQKSYSIDKQILLTFYGTLQAELAVDLTIFNQGDRSHPVIMMSVTGVANPDLAKLARRYWQEEYRPLMRGRDIRPEVIQTGRVNLKSCQSSADQLVIALNDWLKSPEFKTIHENLLRVLSEDDNIQILIQTRDRSLQQLPWSAWEFLREYPKATVNLALPYCGSELLSSSALLPMGEGLRKRSFARRGLGERIAKFISKISNVINRDVLEEKAPEFRRTRILGVFGASKDIDTGVDKKVLEGLRSDLIEVKILNQPDRAQISNQLWQESWNIVVFAGHSETKDGQGVLYLNDAHETLSLHDLLYGLRQAVQSGLQFAIFNFCDGLELLARTLKDDICIPYMIVMRSVVPEQVSQKFLVYFFEAFVAGQPLHLAAQFACDRLYDSMDGYPYASWLPLFCQSPYIPSPRLESEIIVSVVLELEVDISVHTVEGLASLIDASIASIKLQGSRTLKLAYYEKGSIKLFLTGSEEDITRLRSLITSGELRELQGHQVLGVRPPDKKEQEKINIIQRIRSGEIDKAKLMEVDLRGANLIEADLKGANLMEADLRGAYLTGANLKGANLREANLMEAYLKEANLRGNLMRANLREANLMEVDLMRANLREANLKEAYLKGANLMGADLIGACLIGAYLTKADVNNAHFWNNRGINLEQKSDLQKRGAIFEDDPELSEPCPE